Protein AF-A0AA40EPX7-F1 (afdb_monomer_lite)

Secondary structure (DSSP, 8-state):
-PPPPP--PPPHHHHHHHHHHS-GGGS---------------------GGGGSHHHHHHHHHHHHHHTTS-TT-S--PBPSSTT--PBP---TTS-----PPTTS--HHHHHHHHHHHHHHHHT-SSPPPHHHHHHHHHHHHHHHHTTSB--TT-TTSPP---EEEEEEE-TTSS-EEEEEEEGGGBPPPTT--EE-TTT--EE--SS--SHHHHHHHHHHTTT--STHHHHT-SB--TTTSHHHHHHS---SBHHHHHHHHHHHHHHHGGGGTT--B-SSTT--PBPPHHHHHHHS-HHHHHHHHHHHHHHHHTTSTTEEE--STT---EEE-S---S--TTS-TTS-GGGTTEEE-TTT--EEETTT-SB--TTS-HHHHHHHHHTT-

Foldseek 3Di:
DDDDDDDDDDDLVNLVVVVVVPDPVPDDDDDDDDDDDDDDDDDDPPPPPLVPDPVQLSQQLVQLLQQLLPPLVDPFTRARSDPPGRDTDDDDVPPDLPPPDPPQADRSVVLNVLSVLLSVLQCPDPPRFDPVQSVVQSVQQVLCVVLVQFARSSGPVDDRAHDWDQDFWAALVNPDTGRHIYRLVRGDFDPLQFAAAPPVRDTDTFSFNLDPVRVVSLCVSRRRTDDLRSLVSGQWGHCVLPVQCVVFDDRRHTLVRQQVLQVVQCVVVPLVSLQARFDPDPRGNDGDDLSSNVSSHDPVSNVVSVQSVVLSVVVVDPQKDADPDPPGNDIDGDDDPPDDPPPDPPPDDQQCSQWDAGPPPRFTDGSVPNGGRDPPDHPVRVVVVVVVVD

InterPro domains:
  IPR002867 IBR domain [PF01485] (304-379)
  IPR002867 IBR domain [SM00647] (303-379)
  IPR013083 Zinc finger, RING/FYVE/PHD-type [G3DSA:3.30.40.10] (234-314)
  IPR031127 E3 ubiquitin ligase RBR family [PTHR11685] (190-382)
  IPR044066 TRIAD supradomain [PS51873] (193-390)

Organism: NCBI:txid314040

Radius of gyration: 32.2 Å; chains: 1; bounding box: 83×58×113 Å

Sequence (390 aa):
MPSSPVDRRWTNFELRTHLFQESPLLRGEMEVDGLSDMLWTSPLPIMCWVHRSRCFALAIPVRIASDFWFDLDREYWARCPSLSCSSRYKFSLGDTLSVTTPPGILSHVERYARAMAYRDALQELTPFPAESALRRAAELHEQLVLHGRMNDPMDPCGPLRTDIKVLPVDSADGSRTIQVPVFVDLIVPDQAGSRHCIVCIETLPDVTDRTQKGEASWAKDTLGFPGDWNYLIRSFMSPSSLPFCSATHDLDICRNCLSQHIETQLESRGRGGVESLTCPQLRCSHIYTHEEVRKILNPESFARYDKLRLLSSLATLPNFRWCLREGCEFGQEHDFPTPALPSFPAELDLSQRNRVVCDECGFAMCFTHQTPWHEGVDCIEFGVLRWRKH

pLDDT: mean 76.4, std 21.3, range [23.88, 96.19]

Structure (mmCIF, N/CA/C/O backbone):
data_AF-A0AA40EPX7-F1
#
_entry.id   AF-A0AA40EPX7-F1
#
loop_
_atom_site.group_PDB
_atom_site.id
_atom_site.type_symbol
_atom_site.label_atom_id
_atom_site.label_alt_id
_atom_site.label_comp_id
_atom_site.label_asym_id
_atom_site.label_entity_id
_atom_site.label_seq_id
_atom_site.pdbx_PDB_ins_code
_atom_site.Cartn_x
_atom_site.Cartn_y
_atom_site.Cartn_z
_atom_site.occupancy
_atom_site.B_iso_or_equiv
_atom_site.auth_seq_id
_atom_site.auth_comp_id
_atom_site.auth_asym_id
_atom_site.auth_atom_id
_atom_site.pdbx_PDB_model_num
ATOM 1 N N . MET A 1 1 ? 40.186 20.969 -40.527 1.00 28.78 1 MET A N 1
ATOM 2 C CA . MET A 1 1 ? 40.153 19.925 -39.482 1.00 28.78 1 MET A CA 1
ATOM 3 C C . MET A 1 1 ? 38.729 19.412 -39.408 1.00 28.78 1 MET A C 1
ATOM 5 O O . MET A 1 1 ? 37.856 20.242 -39.179 1.00 28.78 1 MET A O 1
ATOM 9 N N . PRO A 1 2 ? 38.452 18.139 -39.726 1.00 30.36 2 PRO A N 1
ATOM 10 C CA . PRO A 1 2 ? 37.084 17.650 -39.746 1.00 30.36 2 PRO A CA 1
ATOM 11 C C . PRO A 1 2 ? 36.615 17.369 -38.314 1.00 30.36 2 PRO A C 1
ATOM 13 O O . PRO A 1 2 ? 37.328 16.770 -37.511 1.00 30.36 2 PRO A O 1
ATOM 16 N N . SER A 1 3 ? 35.421 17.862 -38.011 1.00 27.03 3 SER A N 1
ATOM 17 C CA . SER A 1 3 ? 34.671 17.681 -36.773 1.00 27.03 3 SER A CA 1
ATOM 18 C C . SER A 1 3 ? 34.139 16.250 -36.646 1.00 27.03 3 SER A C 1
ATOM 20 O O . SER A 1 3 ? 33.512 15.736 -37.570 1.00 27.03 3 SER A O 1
ATOM 22 N N . SER A 1 4 ? 34.377 15.646 -35.482 1.00 26.44 4 SER A N 1
ATOM 23 C CA . SER A 1 4 ? 33.816 14.368 -35.021 1.00 26.44 4 SER A CA 1
ATOM 24 C C . SER A 1 4 ? 32.274 14.377 -35.020 1.00 26.44 4 SER A C 1
ATOM 26 O O . SER A 1 4 ? 31.693 15.387 -34.610 1.00 26.44 4 SER A O 1
ATOM 28 N N . PRO A 1 5 ? 31.589 13.293 -35.437 1.00 31.97 5 PRO A N 1
ATOM 29 C CA . PRO A 1 5 ? 30.149 13.171 -35.281 1.00 31.97 5 PRO A CA 1
ATOM 30 C C . PRO A 1 5 ? 29.797 12.765 -33.842 1.00 31.97 5 PRO A C 1
ATOM 32 O O . PRO A 1 5 ? 30.363 11.837 -33.272 1.00 31.97 5 PRO A O 1
ATOM 35 N N . VAL A 1 6 ? 28.843 13.492 -33.265 1.00 31.47 6 VAL A N 1
ATOM 36 C CA . VAL A 1 6 ? 28.256 13.255 -31.942 1.00 31.47 6 VAL A CA 1
ATOM 37 C C . VAL A 1 6 ? 27.548 11.895 -31.917 1.00 31.47 6 VAL A C 1
ATOM 39 O O . VAL A 1 6 ? 26.629 11.664 -32.703 1.00 31.47 6 VAL A O 1
ATOM 42 N N . ASP A 1 7 ? 27.956 11.031 -30.987 1.00 29.27 7 ASP A N 1
ATOM 43 C CA . ASP A 1 7 ? 27.302 9.768 -30.625 1.00 29.27 7 ASP A CA 1
ATOM 44 C C . ASP A 1 7 ? 25.858 10.042 -30.152 1.00 29.27 7 ASP A C 1
ATOM 46 O O . ASP A 1 7 ? 25.617 10.446 -29.012 1.00 29.27 7 ASP A O 1
ATOM 50 N N . ARG A 1 8 ? 24.868 9.872 -31.036 1.00 33.44 8 ARG A N 1
ATOM 51 C CA . ARG A 1 8 ? 23.444 9.886 -30.661 1.00 33.44 8 ARG A CA 1
ATOM 52 C C . ARG A 1 8 ? 23.012 8.465 -30.295 1.00 33.44 8 ARG A C 1
ATOM 54 O O . ARG A 1 8 ? 22.917 7.604 -31.166 1.00 33.44 8 ARG A O 1
ATOM 61 N N . ARG A 1 9 ? 22.731 8.230 -29.008 1.00 36.72 9 ARG A N 1
ATOM 62 C CA . ARG A 1 9 ? 22.062 7.013 -28.518 1.00 36.72 9 ARG A CA 1
ATOM 63 C C . ARG A 1 9 ? 20.588 7.045 -28.915 1.00 36.72 9 ARG A C 1
ATOM 65 O O . ARG A 1 9 ? 19.897 7.994 -28.567 1.00 36.72 9 ARG A O 1
ATOM 72 N N . TRP A 1 10 ? 20.137 6.000 -29.599 1.00 31.20 10 TRP A N 1
ATOM 73 C CA . TRP A 1 10 ? 18.741 5.811 -29.985 1.00 31.20 10 TRP A CA 1
ATOM 74 C C . TRP A 1 10 ? 17.998 5.044 -28.892 1.00 31.20 10 TRP A C 1
ATOM 76 O O . TRP A 1 10 ? 18.450 3.985 -28.455 1.00 31.20 10 TRP A O 1
ATOM 86 N N . THR A 1 11 ? 16.853 5.557 -28.460 1.00 41.31 11 THR A N 1
ATOM 87 C CA . THR A 1 11 ? 15.944 4.838 -27.554 1.00 41.31 11 THR A CA 1
ATOM 88 C C . THR A 1 11 ? 15.167 3.748 -28.310 1.00 41.31 11 THR A C 1
ATOM 90 O O . THR A 1 11 ? 14.958 3.843 -29.523 1.00 41.31 11 THR A O 1
ATOM 93 N N . ASN A 1 12 ? 14.678 2.708 -27.612 1.00 40.62 12 ASN A N 1
ATOM 94 C CA . ASN A 1 12 ? 13.807 1.671 -28.204 1.00 40.62 12 ASN A CA 1
ATOM 95 C C . ASN A 1 12 ? 12.559 2.278 -28.896 1.00 40.62 12 ASN A C 1
ATOM 97 O O . ASN A 1 12 ? 12.033 1.699 -29.847 1.00 40.62 12 ASN A O 1
ATOM 101 N N . PHE A 1 13 ? 12.113 3.462 -28.457 1.00 41.31 13 PHE A N 1
ATOM 102 C CA . PHE A 1 13 ? 11.029 4.231 -29.071 1.00 41.31 13 PHE A CA 1
ATOM 103 C C . PHE A 1 13 ? 11.419 4.854 -30.419 1.00 41.31 13 PHE A C 1
ATOM 105 O O . PHE A 1 13 ? 10.666 4.730 -31.384 1.00 41.31 13 PHE A O 1
ATOM 112 N N . GLU A 1 14 ? 12.601 5.467 -30.523 1.00 36.09 14 GLU A N 1
ATOM 113 C CA . GLU A 1 14 ? 13.081 6.032 -31.791 1.00 36.09 14 GLU A CA 1
ATOM 114 C C . GLU A 1 14 ? 13.389 4.933 -32.818 1.00 36.09 14 GLU A C 1
ATOM 116 O O . GLU A 1 14 ? 13.141 5.110 -34.007 1.00 36.09 14 GLU A O 1
ATOM 121 N N . LEU A 1 15 ? 13.824 3.751 -32.367 1.00 41.66 15 LEU A N 1
ATOM 122 C CA . LEU A 1 15 ? 13.898 2.563 -33.226 1.00 41.66 15 LEU A CA 1
ATOM 123 C C . LEU A 1 15 ? 12.507 2.152 -33.739 1.00 41.66 15 LEU A C 1
ATOM 125 O O . LEU A 1 15 ? 12.360 1.791 -34.905 1.00 41.66 15 LEU A O 1
ATOM 129 N N . ARG A 1 16 ? 11.466 2.257 -32.903 1.00 39.47 16 ARG A N 1
ATOM 130 C CA . ARG A 1 16 ? 10.068 1.986 -33.278 1.00 39.47 16 ARG A CA 1
ATOM 131 C C . ARG A 1 16 ? 9.576 2.959 -34.355 1.00 39.47 16 ARG A C 1
ATOM 133 O O . ARG A 1 16 ? 9.013 2.514 -35.347 1.00 39.47 16 ARG A O 1
ATOM 140 N N . THR A 1 17 ? 9.796 4.264 -34.214 1.00 35.72 17 THR A N 1
ATOM 141 C CA . THR A 1 17 ? 9.323 5.257 -35.198 1.00 35.72 17 THR A CA 1
ATOM 142 C C . THR A 1 17 ? 10.115 5.227 -36.506 1.00 35.72 17 THR A C 1
ATOM 144 O O . THR A 1 17 ? 9.509 5.315 -37.575 1.00 35.72 17 THR A O 1
ATOM 147 N N . HIS A 1 18 ? 11.435 5.018 -36.454 1.00 35.22 18 HIS A N 1
ATOM 148 C CA . HIS A 1 18 ? 12.282 4.972 -37.653 1.00 35.22 18 HIS A CA 1
ATOM 149 C C . HIS A 1 18 ? 12.039 3.711 -38.505 1.00 35.22 18 HIS A C 1
ATOM 151 O O . HIS A 1 18 ? 12.006 3.787 -39.733 1.00 35.22 18 HIS A O 1
ATOM 157 N N . LEU A 1 19 ? 11.794 2.551 -37.879 1.00 39.69 19 LEU A N 1
ATOM 158 C CA . LEU A 1 19 ? 11.546 1.291 -38.600 1.00 39.69 19 LEU A CA 1
ATOM 159 C C . LEU A 1 19 ? 10.185 1.251 -39.314 1.00 39.69 19 LEU A C 1
ATOM 161 O O . LEU A 1 19 ? 10.053 0.590 -40.349 1.00 39.69 19 LEU A O 1
ATOM 165 N N . PHE A 1 20 ? 9.183 1.970 -38.796 1.00 33.50 20 PHE A N 1
ATOM 166 C CA . PHE A 1 20 ? 7.857 2.059 -39.416 1.00 33.50 20 PHE A CA 1
ATOM 167 C C . PHE A 1 20 ? 7.787 3.068 -40.574 1.00 33.50 20 PHE A C 1
ATOM 169 O O . PHE A 1 20 ? 6.949 2.896 -41.457 1.00 33.50 20 PHE A O 1
ATOM 176 N N . GLN A 1 21 ? 8.655 4.087 -40.614 1.00 33.41 21 GLN A N 1
ATOM 177 C CA . GLN A 1 21 ? 8.658 5.085 -41.695 1.00 33.41 21 GLN A CA 1
ATOM 178 C C . GLN A 1 21 ? 9.455 4.654 -42.941 1.00 33.41 21 GLN A C 1
ATOM 180 O O . GLN A 1 21 ? 9.122 5.096 -44.039 1.00 33.41 21 GLN A O 1
ATOM 185 N N . GLU A 1 22 ? 10.448 3.765 -42.812 1.00 31.22 22 GLU A N 1
ATOM 186 C CA . GLU A 1 22 ? 11.354 3.403 -43.922 1.00 31.22 22 GLU A CA 1
ATOM 187 C C . GLU A 1 22 ? 11.109 2.026 -44.568 1.00 31.22 22 GLU A C 1
ATOM 189 O O . GLU A 1 22 ? 11.881 1.609 -45.428 1.00 31.22 22 GLU A O 1
ATOM 194 N N . SER A 1 23 ? 10.036 1.308 -44.222 1.00 31.39 23 SER A N 1
ATOM 195 C CA . SER A 1 23 ? 9.725 0.009 -44.846 1.00 31.39 23 SER A CA 1
ATOM 196 C C . SER A 1 23 ? 8.761 0.171 -46.038 1.00 31.39 23 SER A C 1
ATOM 198 O O . SER A 1 23 ? 7.574 0.419 -45.816 1.00 31.39 23 SER A O 1
ATOM 200 N N . PRO A 1 24 ? 9.185 -0.035 -47.307 1.00 26.28 24 PRO A N 1
ATOM 201 C CA . PRO A 1 24 ? 8.303 0.101 -48.475 1.00 26.28 24 PRO A CA 1
ATOM 202 C C . PRO A 1 24 ? 7.234 -1.002 -48.572 1.00 26.28 24 PRO A C 1
ATOM 204 O O . PRO A 1 24 ? 6.329 -0.911 -49.391 1.00 26.28 24 PRO A O 1
ATOM 207 N N . LEU A 1 25 ? 7.310 -2.036 -47.728 1.00 35.72 25 LEU A N 1
ATOM 208 C CA . LEU A 1 25 ? 6.491 -3.252 -47.806 1.00 35.72 25 LEU A CA 1
ATOM 209 C C . LEU A 1 25 ? 5.049 -3.111 -47.271 1.00 35.72 25 LEU A C 1
ATOM 211 O O . LEU A 1 25 ? 4.323 -4.099 -47.239 1.00 35.72 25 LEU A O 1
ATOM 215 N N . LEU A 1 26 ? 4.619 -1.913 -46.856 1.00 36.38 26 LEU A N 1
ATOM 216 C CA . LEU A 1 26 ? 3.244 -1.650 -46.391 1.00 36.38 26 LEU A CA 1
ATOM 217 C C . LEU A 1 26 ? 2.350 -0.942 -47.424 1.00 36.38 26 LEU A C 1
ATOM 219 O O . LEU A 1 26 ? 1.161 -0.765 -47.167 1.00 36.38 26 LEU A O 1
ATOM 223 N N . ARG A 1 27 ? 2.875 -0.561 -48.596 1.00 28.38 27 ARG A N 1
ATOM 224 C CA . ARG A 1 27 ? 2.044 -0.133 -49.731 1.00 28.38 27 ARG A CA 1
ATOM 225 C C . ARG A 1 27 ? 2.007 -1.267 -50.744 1.00 28.38 27 ARG A C 1
ATOM 227 O O . ARG A 1 27 ? 3.004 -1.548 -51.396 1.00 28.38 27 ARG A O 1
ATOM 234 N N . GLY A 1 28 ? 0.877 -1.966 -50.767 1.00 34.09 28 GLY A N 1
ATOM 235 C CA . GLY A 1 28 ? 0.636 -3.079 -51.671 1.00 34.09 28 GLY A CA 1
ATOM 236 C C . GLY A 1 28 ? 0.770 -2.681 -53.138 1.00 34.09 28 GLY A C 1
ATOM 237 O O . GLY A 1 28 ? 0.468 -1.547 -53.493 1.00 34.09 28 GLY A O 1
ATOM 238 N N . GLU A 1 29 ? 1.229 -3.666 -53.912 1.00 32.25 29 GLU A N 1
ATOM 239 C CA . GLU A 1 29 ? 1.034 -3.943 -55.344 1.00 32.25 29 GLU A CA 1
ATOM 240 C C . GLU A 1 29 ? 2.349 -4.467 -55.935 1.00 32.25 29 GLU A C 1
ATOM 242 O O . GLU A 1 29 ? 3.245 -3.706 -56.284 1.00 32.25 29 GLU A O 1
ATOM 247 N N . MET A 1 30 ? 2.475 -5.793 -56.033 1.00 26.12 30 MET A N 1
ATOM 248 C CA . MET A 1 30 ? 3.360 -6.425 -57.012 1.00 26.12 30 MET A CA 1
ATOM 249 C C . MET A 1 30 ? 2.660 -7.659 -57.577 1.00 26.12 30 MET A C 1
ATOM 251 O O . MET A 1 30 ? 2.256 -8.557 -56.836 1.00 26.12 30 MET A O 1
ATOM 255 N N . GLU A 1 31 ? 2.487 -7.618 -58.895 1.00 25.86 31 GLU A N 1
ATOM 256 C CA . GLU A 1 31 ? 1.884 -8.627 -59.758 1.00 25.86 31 GLU A CA 1
ATOM 257 C C . GLU A 1 31 ? 2.547 -9.997 -59.606 1.00 25.86 31 GLU A C 1
ATOM 259 O O . GLU A 1 31 ? 3.757 -10.129 -59.406 1.00 25.86 31 GLU A O 1
ATOM 264 N N . VAL A 1 32 ? 1.707 -11.023 -59.702 1.00 32.03 32 VAL A N 1
ATOM 265 C CA . VAL A 1 32 ? 2.081 -12.431 -59.629 1.00 32.03 32 VAL A CA 1
ATOM 266 C C . VAL A 1 32 ? 2.325 -12.909 -61.052 1.00 32.03 32 VAL A C 1
ATOM 268 O O . VAL A 1 32 ? 1.371 -13.015 -61.810 1.00 32.03 32 VAL A O 1
ATOM 271 N N . ASP A 1 33 ? 3.566 -13.239 -61.396 1.00 26.11 33 ASP A N 1
ATOM 272 C CA . ASP A 1 33 ? 3.855 -14.053 -62.575 1.00 26.11 33 ASP A CA 1
ATOM 273 C C . ASP A 1 33 ? 5.022 -15.006 -62.302 1.00 26.11 33 ASP A C 1
ATOM 275 O O . ASP A 1 33 ? 6.096 -14.601 -61.854 1.00 26.11 33 ASP A O 1
ATOM 279 N N . GLY A 1 34 ? 4.796 -16.291 -62.599 1.00 27.02 34 GLY A N 1
ATOM 280 C CA . GLY A 1 34 ? 5.855 -17.294 -62.747 1.00 27.02 34 GLY A CA 1
ATOM 281 C C . GLY A 1 34 ? 5.895 -18.413 -61.704 1.00 27.02 34 GLY A C 1
ATOM 282 O O . GLY A 1 34 ? 6.889 -18.571 -61.000 1.00 27.02 34 GLY A O 1
ATOM 283 N N . LEU A 1 35 ? 4.854 -19.250 -61.652 1.00 29.91 35 LEU A N 1
ATOM 284 C CA . LEU A 1 35 ? 4.966 -20.627 -61.156 1.00 29.91 35 LEU A CA 1
ATOM 285 C C . LEU A 1 35 ? 5.665 -21.495 -62.214 1.00 29.91 35 LEU A C 1
ATOM 287 O O . LEU A 1 35 ? 5.187 -21.587 -63.341 1.00 29.91 35 LEU A O 1
ATOM 291 N N . SER A 1 36 ? 6.737 -22.188 -61.831 1.00 24.78 36 SER A N 1
ATOM 292 C CA . SER A 1 36 ? 7.086 -23.485 -62.420 1.00 24.78 36 SER A CA 1
ATOM 293 C C . SER A 1 36 ? 7.923 -24.301 -61.437 1.00 24.78 36 SER A C 1
ATOM 295 O O . SER A 1 36 ? 9.131 -24.117 -61.318 1.00 24.78 36 SER A O 1
ATOM 297 N N . ASP A 1 37 ? 7.217 -25.171 -60.720 1.00 28.02 37 ASP A N 1
ATOM 298 C CA . ASP A 1 37 ? 7.557 -26.551 -60.368 1.00 28.02 37 ASP A CA 1
ATOM 299 C C . ASP A 1 37 ? 9.027 -26.953 -60.181 1.00 28.02 37 ASP A C 1
ATOM 301 O O . ASP A 1 37 ? 9.785 -27.059 -61.140 1.00 28.02 37 ASP A O 1
ATOM 305 N N . MET A 1 38 ? 9.350 -27.409 -58.962 1.00 23.88 38 MET A N 1
ATOM 306 C CA . MET A 1 38 ? 9.810 -28.792 -58.766 1.00 23.88 38 MET A CA 1
ATOM 307 C C . MET A 1 38 ? 9.731 -29.238 -57.291 1.00 23.88 38 MET A C 1
ATOM 309 O O . MET A 1 38 ? 10.509 -28.824 -56.439 1.00 23.88 38 MET A O 1
ATOM 313 N N . LEU A 1 39 ? 8.772 -30.139 -57.059 1.00 27.83 39 LEU A N 1
ATOM 314 C CA . LEU A 1 39 ? 8.830 -31.347 -56.226 1.00 27.83 39 LEU A CA 1
ATOM 315 C C . LEU A 1 39 ? 9.157 -31.230 -54.724 1.00 27.83 39 LEU A C 1
ATOM 317 O O . LEU A 1 39 ? 10.294 -31.171 -54.264 1.00 27.83 39 LEU A O 1
ATOM 321 N N . TRP A 1 40 ? 8.065 -31.372 -53.976 1.00 32.25 40 TRP A N 1
ATOM 322 C CA . TRP A 1 40 ? 7.941 -31.751 -52.577 1.00 32.25 40 TRP A CA 1
ATOM 323 C C . TRP A 1 40 ? 8.605 -33.095 -52.238 1.00 32.25 40 TRP A C 1
ATOM 325 O O . TRP A 1 40 ? 8.194 -34.123 -52.771 1.00 32.25 40 TRP A O 1
ATOM 335 N N . THR A 1 41 ? 9.470 -33.113 -51.218 1.00 24.95 41 THR A N 1
ATOM 336 C CA . THR A 1 41 ? 9.581 -34.249 -50.283 1.00 24.95 41 THR A CA 1
ATOM 337 C C . THR A 1 41 ? 9.928 -33.772 -48.865 1.00 24.95 41 THR A C 1
ATOM 339 O O . THR A 1 41 ? 11.011 -33.241 -48.634 1.00 24.95 41 THR A O 1
ATOM 342 N N . SER A 1 42 ? 9.024 -34.086 -47.928 1.00 26.17 42 SER A N 1
ATOM 343 C CA . SER A 1 42 ? 9.113 -34.056 -46.452 1.00 26.17 42 SER A CA 1
ATOM 344 C C . SER A 1 42 ? 8.627 -32.790 -45.701 1.00 26.17 42 SER A C 1
ATOM 346 O O . SER A 1 42 ? 9.047 -31.679 -46.026 1.00 26.17 42 SER A O 1
ATOM 348 N N . PRO A 1 43 ? 7.749 -32.933 -44.676 1.00 33.09 43 PRO A N 1
ATOM 349 C CA . PRO A 1 43 ? 7.080 -31.821 -44.009 1.00 33.09 43 PRO A CA 1
ATOM 350 C C . PRO A 1 43 ? 7.934 -31.311 -42.845 1.00 33.09 43 PRO A C 1
ATOM 352 O O . PRO A 1 43 ? 7.775 -31.724 -41.698 1.00 33.09 43 PRO A O 1
ATOM 355 N N . LEU A 1 44 ? 8.850 -30.390 -43.124 1.00 27.50 44 LEU A N 1
ATOM 356 C CA . LEU A 1 44 ? 9.318 -29.488 -42.075 1.00 27.50 44 LEU A CA 1
ATOM 357 C C . LEU A 1 44 ? 8.247 -28.403 -41.892 1.00 27.50 44 LEU A C 1
ATOM 359 O O . LEU A 1 44 ? 7.720 -27.915 -42.897 1.00 27.50 44 LEU A O 1
ATOM 363 N N . PRO A 1 45 ? 7.883 -28.033 -40.647 1.00 33.66 45 PRO A N 1
ATOM 364 C CA . PRO A 1 45 ? 6.929 -26.958 -40.426 1.00 33.66 45 PRO A CA 1
ATOM 365 C C . PRO A 1 45 ? 7.500 -25.733 -41.120 1.00 33.66 45 PRO A C 1
ATOM 367 O O . PRO A 1 45 ? 8.651 -25.381 -40.870 1.00 33.66 45 PRO A O 1
ATOM 370 N N . ILE A 1 46 ? 6.717 -25.170 -42.040 1.00 34.91 46 ILE A N 1
ATOM 371 C CA . ILE A 1 46 ? 7.042 -24.017 -42.878 1.00 34.91 46 ILE A CA 1
ATOM 372 C C . ILE A 1 46 ? 7.777 -22.998 -42.005 1.00 34.91 46 ILE A C 1
ATOM 374 O O . ILE A 1 46 ? 7.161 -22.262 -41.231 1.00 34.91 46 ILE A O 1
ATOM 378 N N . MET A 1 47 ? 9.112 -23.009 -42.064 1.00 36.22 47 MET A N 1
ATOM 379 C CA . MET A 1 47 ? 9.920 -22.029 -41.362 1.00 36.22 47 MET A CA 1
ATOM 380 C C . MET A 1 47 ? 9.604 -20.723 -42.060 1.00 36.22 47 MET A C 1
ATOM 382 O O . MET A 1 47 ? 9.964 -20.523 -43.219 1.00 36.22 47 MET A O 1
ATOM 386 N N . CYS A 1 48 ? 8.844 -19.873 -41.378 1.00 42.62 48 CYS A N 1
ATOM 387 C CA . CYS A 1 48 ? 8.482 -18.563 -41.874 1.00 42.62 48 CYS A CA 1
ATOM 388 C C . CYS A 1 48 ? 9.776 -17.862 -42.313 1.00 42.62 48 CYS A C 1
ATOM 390 O O . CYS A 1 48 ? 10.665 -17.642 -41.489 1.00 42.62 48 CYS A O 1
ATOM 392 N N . TRP A 1 49 ? 9.896 -17.550 -43.610 1.00 41.94 49 TRP A N 1
ATOM 393 C CA . TRP A 1 49 ? 11.065 -16.919 -44.253 1.00 41.94 49 TRP A CA 1
ATOM 394 C C . TRP A 1 49 ? 11.567 -15.668 -43.500 1.00 41.94 49 TRP A C 1
ATOM 396 O O . TRP A 1 49 ? 12.733 -15.286 -43.585 1.00 41.94 49 TRP A O 1
ATOM 406 N N . VAL A 1 50 ? 10.689 -15.074 -42.688 1.00 49.16 50 VAL A N 1
ATOM 407 C CA . VAL A 1 50 ? 10.957 -13.981 -41.755 1.00 49.16 50 VAL A CA 1
ATOM 408 C C . VAL A 1 50 ? 12.064 -14.324 -40.745 1.00 49.16 50 VAL A C 1
ATOM 410 O O . VAL A 1 50 ? 12.854 -13.438 -40.442 1.00 49.16 50 VAL A O 1
ATOM 413 N N . HIS A 1 51 ? 12.217 -15.576 -40.296 1.00 49.97 51 HIS A N 1
ATOM 414 C CA . HIS A 1 51 ? 13.172 -15.980 -39.243 1.00 49.97 51 HIS A CA 1
ATOM 415 C C . HIS A 1 51 ? 14.652 -15.673 -39.550 1.00 49.97 51 HIS A C 1
ATOM 417 O O . HIS A 1 51 ? 15.450 -15.575 -38.623 1.00 49.97 51 HIS A O 1
ATOM 423 N N . ARG A 1 52 ? 15.039 -15.506 -40.824 1.00 50.50 52 ARG A N 1
ATOM 424 C CA . ARG A 1 52 ? 16.420 -15.157 -41.231 1.00 50.50 52 ARG A CA 1
ATOM 425 C C . ARG A 1 52 ? 16.581 -13.721 -41.735 1.00 50.50 52 ARG A C 1
ATOM 427 O O . ARG A 1 52 ? 17.663 -13.343 -42.176 1.00 50.50 52 ARG A O 1
ATOM 434 N N . SER A 1 53 ? 15.525 -12.914 -41.694 1.00 56.00 53 SER A N 1
ATOM 435 C CA . SER A 1 53 ? 15.571 -11.534 -42.181 1.00 56.00 53 SER A CA 1
ATOM 436 C C . SER A 1 53 ? 16.147 -10.579 -41.126 1.00 56.00 53 SER A C 1
ATOM 438 O O . SER A 1 53 ? 15.896 -10.725 -39.930 1.00 56.00 53 SER A O 1
ATOM 440 N N . ARG A 1 54 ? 16.875 -9.538 -41.556 1.00 52.75 54 ARG A N 1
ATOM 441 C CA . ARG A 1 54 ? 17.301 -8.431 -40.670 1.00 52.75 54 ARG A CA 1
ATOM 442 C C . ARG A 1 54 ? 16.114 -7.781 -39.941 1.00 52.75 54 ARG A C 1
ATOM 444 O O . ARG A 1 54 ? 16.256 -7.373 -38.795 1.00 52.75 54 ARG A O 1
ATOM 451 N N . CYS A 1 55 ? 14.935 -7.755 -40.565 1.00 52.94 55 CYS A N 1
ATOM 452 C CA . CYS A 1 55 ? 13.695 -7.260 -39.963 1.00 52.94 55 CYS A CA 1
ATOM 453 C C . CYS A 1 55 ? 13.279 -8.065 -38.722 1.00 52.94 55 CYS A C 1
ATOM 455 O O . CYS A 1 55 ? 12.789 -7.495 -37.753 1.00 52.94 55 CYS A O 1
ATOM 457 N N . PHE A 1 56 ? 13.517 -9.378 -38.710 1.00 64.25 56 PHE A N 1
ATOM 458 C CA . PHE A 1 56 ? 13.219 -10.236 -37.563 1.00 64.25 56 PHE A CA 1
ATOM 459 C C . PHE A 1 56 ? 14.170 -9.998 -36.393 1.00 64.25 56 PHE A C 1
ATOM 461 O O . PHE A 1 56 ? 13.719 -9.891 -35.253 1.00 64.25 56 PHE A O 1
ATOM 468 N N . ALA A 1 57 ? 15.460 -9.810 -36.682 1.00 63.28 57 ALA A N 1
ATOM 469 C CA . ALA A 1 57 ? 16.449 -9.430 -35.676 1.00 63.28 57 ALA A CA 1
ATOM 470 C C . ALA A 1 57 ? 16.114 -8.087 -35.004 1.00 63.28 57 ALA A C 1
ATOM 472 O O . ALA A 1 57 ? 16.353 -7.930 -33.815 1.00 63.28 57 ALA A O 1
ATOM 473 N N . LEU A 1 58 ? 15.515 -7.143 -35.736 1.00 65.75 58 LEU A N 1
ATOM 474 C CA . LEU A 1 58 ? 15.106 -5.842 -35.195 1.00 65.75 58 LEU A CA 1
ATOM 475 C C . LEU A 1 58 ? 13.742 -5.876 -34.487 1.00 65.75 58 LEU A C 1
ATOM 477 O O . LEU A 1 58 ? 13.497 -5.076 -33.588 1.00 65.75 58 LEU A O 1
ATOM 481 N N . ALA A 1 59 ? 12.857 -6.806 -34.854 1.00 72.56 59 ALA A N 1
ATOM 482 C CA . ALA A 1 59 ? 11.507 -6.885 -34.299 1.00 72.56 59 ALA A CA 1
ATOM 483 C C . ALA A 1 59 ? 11.390 -7.781 -33.050 1.00 72.56 59 ALA A C 1
ATOM 485 O O . ALA A 1 59 ? 10.561 -7.501 -32.181 1.00 72.56 59 ALA A O 1
ATOM 486 N N . ILE A 1 60 ? 12.214 -8.830 -32.918 1.00 74.56 60 ILE A N 1
ATOM 487 C CA . ILE A 1 60 ? 12.245 -9.681 -31.711 1.00 74.56 60 ILE A CA 1
ATOM 488 C C . ILE A 1 60 ? 12.477 -8.870 -30.428 1.00 74.56 60 ILE A C 1
ATOM 490 O O . ILE A 1 60 ? 11.730 -9.072 -29.474 1.00 74.56 60 ILE A O 1
ATOM 494 N N . PRO A 1 61 ? 13.454 -7.949 -30.357 1.00 76.25 61 PRO A N 1
ATOM 495 C CA . PRO A 1 61 ? 13.756 -7.249 -29.115 1.00 76.25 61 PRO A CA 1
ATOM 496 C C . PRO A 1 61 ? 12.591 -6.385 -28.614 1.00 76.25 61 PRO A C 1
ATOM 498 O O . PRO A 1 61 ? 12.422 -6.231 -27.405 1.00 76.25 61 PRO A O 1
ATOM 501 N N . VAL A 1 62 ? 11.771 -5.865 -29.535 1.00 77.50 62 VAL A N 1
ATOM 502 C CA . VAL A 1 62 ? 10.528 -5.135 -29.238 1.00 77.50 62 VAL A CA 1
ATOM 503 C C . VAL A 1 62 ? 9.435 -6.089 -28.751 1.00 77.50 62 VAL A C 1
ATOM 505 O O . VAL A 1 62 ? 8.703 -5.763 -27.818 1.00 77.50 62 VAL A O 1
ATOM 508 N N . ARG A 1 63 ? 9.326 -7.286 -29.343 1.00 80.62 63 ARG A N 1
ATOM 509 C CA . ARG A 1 63 ? 8.401 -8.328 -28.867 1.00 80.62 63 ARG A CA 1
ATOM 510 C C . ARG A 1 63 ? 8.765 -8.820 -27.472 1.00 80.62 63 ARG A C 1
ATOM 512 O O . ARG A 1 63 ? 7.890 -8.856 -26.626 1.00 80.62 63 ARG A O 1
ATOM 519 N N . ILE A 1 64 ? 10.039 -9.094 -27.193 1.00 82.44 64 ILE A N 1
ATOM 520 C CA . ILE A 1 64 ? 10.505 -9.481 -25.850 1.00 82.44 64 ILE A CA 1
ATOM 521 C C . ILE A 1 64 ? 10.131 -8.402 -24.822 1.00 82.44 64 ILE A C 1
ATOM 523 O O . ILE A 1 64 ? 9.565 -8.719 -23.783 1.00 82.44 64 ILE A O 1
ATOM 527 N N . ALA A 1 65 ? 10.378 -7.127 -25.138 1.00 82.75 65 ALA A N 1
ATOM 528 C CA . ALA A 1 65 ? 10.084 -6.012 -24.238 1.00 82.75 65 ALA A CA 1
ATOM 529 C C . ALA A 1 65 ? 8.581 -5.768 -23.994 1.00 82.75 65 ALA A C 1
ATOM 531 O O . ALA A 1 65 ? 8.225 -5.155 -22.995 1.00 82.75 65 ALA A O 1
ATOM 532 N N . SER A 1 66 ? 7.698 -6.227 -24.886 1.00 83.62 66 SER A N 1
ATOM 533 C CA . SER A 1 66 ? 6.247 -5.996 -24.787 1.00 83.62 66 SER A CA 1
ATOM 534 C C . SER A 1 66 ? 5.465 -7.229 -24.331 1.00 83.62 66 SER A C 1
ATOM 536 O O . SER A 1 66 ? 4.535 -7.110 -23.540 1.00 83.62 66 SER A O 1
ATOM 538 N N . ASP A 1 67 ? 5.845 -8.417 -24.798 1.00 86.69 67 ASP A N 1
ATOM 539 C CA . ASP A 1 67 ? 5.126 -9.663 -24.538 1.00 86.69 67 ASP A CA 1
ATOM 540 C C . ASP A 1 67 ? 5.451 -10.265 -23.160 1.00 86.69 67 ASP A C 1
ATOM 542 O O . ASP A 1 67 ? 4.719 -11.149 -22.719 1.00 86.69 67 ASP A O 1
ATOM 546 N N . PHE A 1 68 ? 6.504 -9.810 -22.458 1.00 90.12 68 PHE A N 1
ATOM 547 C CA . PHE A 1 68 ? 6.893 -10.422 -21.178 1.00 90.12 68 PHE A CA 1
ATOM 548 C C . PHE A 1 68 ? 5.805 -10.281 -20.108 1.00 90.12 68 PHE A C 1
ATOM 550 O O . PHE A 1 68 ? 5.697 -11.149 -19.249 1.00 90.12 68 PHE A O 1
ATOM 557 N N . TRP A 1 69 ? 4.956 -9.257 -20.209 1.00 91.44 69 TRP A N 1
ATOM 558 C CA . TRP A 1 69 ? 3.813 -9.031 -19.326 1.00 91.44 69 TRP A CA 1
ATOM 559 C C . TRP A 1 69 ? 2.701 -10.080 -19.441 1.00 91.44 69 TRP A C 1
ATOM 561 O O . TRP A 1 69 ? 1.878 -10.172 -18.538 1.00 91.44 69 TRP A O 1
ATOM 571 N N . PHE A 1 70 ? 2.621 -10.839 -20.537 1.00 89.88 70 PHE A N 1
ATOM 572 C CA . PHE A 1 70 ? 1.451 -11.663 -20.862 1.00 89.88 70 PHE A CA 1
ATOM 573 C C . PHE A 1 70 ? 1.783 -13.152 -20.939 1.00 89.88 70 PHE A C 1
ATOM 575 O O . PHE A 1 70 ? 2.943 -13.537 -21.074 1.00 89.88 70 PHE A O 1
ATOM 582 N N . ASP A 1 71 ? 0.748 -13.999 -20.883 1.00 86.69 71 ASP A N 1
ATOM 583 C CA . ASP A 1 71 ? 0.887 -15.460 -20.959 1.00 86.69 71 ASP A CA 1
ATOM 584 C C . ASP A 1 71 ? 1.931 -15.997 -19.963 1.00 86.69 71 ASP A C 1
ATOM 586 O O . ASP A 1 71 ? 2.821 -16.766 -20.335 1.00 86.69 71 ASP A O 1
ATOM 590 N N . LEU A 1 72 ? 1.894 -15.514 -18.714 1.00 86.44 72 LEU A N 1
ATOM 591 C CA . LEU A 1 72 ? 2.876 -15.867 -17.683 1.00 86.44 72 LEU A CA 1
ATOM 592 C C . LEU A 1 72 ? 2.919 -17.381 -17.430 1.00 86.44 72 LEU A C 1
ATOM 594 O O . LEU A 1 72 ? 3.968 -17.903 -17.102 1.00 86.44 72 LEU A O 1
ATOM 598 N N . ASP A 1 73 ? 1.827 -18.103 -17.656 1.00 82.75 73 ASP A N 1
ATOM 599 C CA . ASP A 1 73 ? 1.696 -19.558 -17.518 1.00 82.75 73 ASP A CA 1
ATOM 600 C C . ASP A 1 73 ? 2.403 -20.375 -18.618 1.00 82.75 73 ASP A C 1
ATOM 602 O O . ASP A 1 73 ? 2.543 -21.594 -18.498 1.00 82.75 73 ASP A O 1
ATOM 606 N N . ARG A 1 74 ? 2.846 -19.736 -19.708 1.00 81.62 74 ARG A N 1
ATOM 607 C CA . ARG A 1 74 ? 3.427 -20.429 -20.865 1.00 81.62 74 ARG A CA 1
ATOM 608 C C . ARG A 1 74 ? 4.952 -20.435 -20.839 1.00 81.62 74 ARG A C 1
ATOM 610 O O . ARG A 1 74 ? 5.592 -19.398 -20.680 1.00 81.62 74 ARG A O 1
ATOM 617 N N . GLU A 1 75 ? 5.522 -21.597 -21.166 1.00 73.06 75 GLU A N 1
ATOM 618 C CA . GLU A 1 75 ? 6.964 -21.785 -21.400 1.00 73.06 75 GLU A CA 1
ATOM 619 C C . GLU A 1 75 ? 7.473 -20.932 -22.580 1.00 73.06 75 GLU A C 1
ATOM 621 O O . GLU A 1 75 ? 8.537 -20.322 -22.510 1.00 73.06 75 GLU A O 1
ATOM 626 N N . TYR A 1 76 ? 6.682 -20.833 -23.657 1.00 79.56 76 TYR A N 1
ATOM 627 C CA . TYR A 1 76 ? 6.971 -19.987 -24.817 1.00 79.56 76 TYR A CA 1
ATOM 628 C C . TYR A 1 76 ? 5.952 -18.857 -24.886 1.00 79.56 76 TYR A C 1
ATOM 630 O O . TYR A 1 76 ? 4.778 -19.096 -25.173 1.00 79.56 76 TYR A O 1
ATOM 638 N N . TRP A 1 77 ? 6.396 -17.627 -24.642 1.00 82.62 77 TRP A N 1
ATOM 639 C CA . TRP A 1 77 ? 5.513 -16.467 -24.507 1.00 82.62 77 TRP A CA 1
ATOM 640 C C . TRP A 1 77 ? 5.691 -15.436 -25.624 1.00 82.62 77 TRP A C 1
ATOM 642 O O . TRP A 1 77 ? 4.693 -14.909 -26.111 1.00 82.62 77 TRP A O 1
ATOM 652 N N . ALA A 1 78 ? 6.916 -15.216 -26.108 1.00 81.31 78 ALA A N 1
ATOM 653 C CA . ALA A 1 78 ? 7.187 -14.232 -27.154 1.00 81.31 78 ALA A CA 1
ATOM 654 C C . ALA A 1 78 ? 6.495 -14.606 -28.475 1.00 81.31 78 ALA A C 1
ATOM 656 O O . ALA A 1 78 ? 6.703 -15.697 -29.023 1.00 81.31 78 ALA A O 1
ATOM 657 N N . ARG A 1 79 ? 5.671 -13.698 -29.004 1.00 79.25 79 ARG A N 1
ATOM 658 C CA . ARG A 1 79 ? 4.912 -13.925 -30.239 1.00 79.25 79 ARG A CA 1
ATOM 659 C C . ARG A 1 79 ? 5.761 -13.639 -31.469 1.00 79.25 79 ARG A C 1
ATOM 661 O O . ARG A 1 79 ? 6.661 -12.797 -31.451 1.00 79.25 79 ARG A O 1
ATOM 668 N N . CYS A 1 80 ? 5.447 -14.317 -32.573 1.00 73.75 80 CYS A N 1
ATOM 669 C CA . CYS A 1 80 ? 6.062 -13.998 -33.853 1.00 73.75 80 CYS A CA 1
ATOM 670 C C . CYS A 1 80 ? 5.789 -12.523 -34.220 1.00 73.75 80 CYS A C 1
ATOM 672 O O . CYS A 1 80 ? 4.647 -12.065 -34.137 1.00 73.75 80 CYS A O 1
ATOM 674 N N . PRO A 1 81 ? 6.804 -11.754 -34.657 1.00 70.88 81 PRO A N 1
ATOM 675 C CA . PRO A 1 81 ? 6.596 -10.394 -35.140 1.00 70.88 81 PRO A CA 1
ATOM 676 C C . PRO A 1 81 ? 5.629 -10.284 -36.322 1.00 70.88 81 PRO A C 1
ATOM 678 O O . PRO A 1 81 ? 4.968 -9.256 -36.454 1.00 70.88 81 PRO A O 1
ATOM 681 N N . SER A 1 82 ? 5.527 -11.329 -37.150 1.00 69.25 82 SER A N 1
ATOM 682 C CA . SER A 1 82 ? 4.618 -11.355 -38.296 1.00 69.25 82 SER A CA 1
ATOM 683 C C . SER A 1 82 ? 3.156 -11.370 -37.845 1.00 69.25 82 SER A C 1
ATOM 685 O O . SER A 1 82 ? 2.733 -12.281 -37.138 1.00 69.25 82 SER A O 1
ATOM 687 N N . LEU A 1 83 ? 2.372 -10.394 -38.311 1.00 65.50 83 LEU A N 1
ATOM 688 C CA . LEU A 1 83 ? 0.948 -10.231 -37.980 1.00 65.50 83 LEU A CA 1
ATOM 689 C C . LEU A 1 83 ? 0.077 -11.419 -38.420 1.00 65.50 83 LEU A C 1
ATOM 691 O O . LEU A 1 83 ? -0.991 -11.638 -37.860 1.00 65.50 83 LEU A O 1
ATOM 695 N N . SER A 1 84 ? 0.535 -12.189 -39.407 1.00 66.81 84 SER A N 1
ATOM 696 C CA . SER A 1 84 ? -0.142 -13.377 -39.938 1.00 66.81 84 SER A CA 1
ATOM 697 C C . SER A 1 84 ? 0.315 -14.688 -39.290 1.00 66.81 84 SER A C 1
ATOM 699 O O . SER A 1 84 ? -0.155 -15.757 -39.671 1.00 66.81 84 SER A O 1
ATOM 701 N N . CYS A 1 85 ? 1.238 -14.635 -38.326 1.00 67.94 85 CYS A N 1
ATOM 702 C CA . CYS A 1 85 ? 1.800 -15.816 -37.684 1.00 67.94 85 CYS A CA 1
ATOM 703 C C . CYS A 1 85 ? 1.336 -15.919 -36.228 1.00 67.94 85 CYS A C 1
ATOM 705 O O . CYS A 1 85 ? 1.701 -15.100 -35.388 1.00 67.94 85 CYS A O 1
ATOM 707 N N . SER A 1 86 ? 0.574 -16.967 -35.912 1.00 69.69 86 SER A N 1
ATOM 708 C CA . SER A 1 86 ? 0.145 -17.272 -34.538 1.00 69.69 86 SER A CA 1
ATOM 709 C C . SER A 1 86 ? 1.174 -18.085 -33.742 1.00 69.69 86 SER A C 1
ATOM 711 O O . SER A 1 86 ? 0.926 -18.428 -32.586 1.00 69.69 86 SER A O 1
ATOM 713 N N . SER A 1 87 ? 2.322 -18.413 -34.341 1.00 71.25 87 SER A N 1
ATOM 714 C CA . SER A 1 87 ? 3.377 -19.183 -33.679 1.00 71.25 87 SER A CA 1
ATOM 715 C C . SER A 1 87 ? 4.100 -18.353 -32.619 1.00 71.25 87 SER A C 1
ATOM 717 O O . SER A 1 87 ? 4.290 -17.140 -32.758 1.00 71.25 87 SER A O 1
ATOM 719 N N . ARG A 1 88 ? 4.556 -19.031 -31.565 1.00 72.56 88 ARG A N 1
ATOM 720 C CA . ARG A 1 88 ? 5.400 -18.456 -30.511 1.00 72.56 88 ARG A CA 1
ATOM 721 C C . ARG A 1 88 ? 6.841 -18.896 -30.692 1.00 72.56 88 ARG A C 1
ATOM 723 O O . ARG A 1 88 ? 7.103 -19.973 -31.228 1.00 72.56 88 ARG A O 1
ATOM 730 N N . TYR A 1 89 ? 7.770 -18.044 -30.283 1.00 68.50 89 TYR A N 1
ATOM 731 C CA . TYR A 1 89 ? 9.183 -18.306 -30.485 1.00 68.50 89 TYR A CA 1
ATOM 732 C C . TYR A 1 89 ? 9.740 -19.198 -29.376 1.00 68.50 89 TYR A C 1
ATOM 734 O O . TYR A 1 89 ? 9.594 -18.898 -28.191 1.00 68.50 89 TYR A O 1
ATOM 742 N N . LYS A 1 90 ? 10.415 -20.280 -29.774 1.00 65.00 90 LYS A N 1
ATOM 743 C CA . LYS A 1 90 ? 11.217 -21.107 -28.877 1.00 65.00 90 LYS A CA 1
ATOM 744 C C . LYS A 1 90 ? 12.641 -20.569 -28.881 1.00 65.00 90 LYS A C 1
ATOM 746 O O . LYS A 1 90 ? 13.365 -20.749 -29.857 1.00 65.00 90 LYS A O 1
ATOM 751 N N . PHE A 1 91 ? 13.040 -19.909 -27.800 1.00 61.91 91 PHE A N 1
ATOM 752 C CA . PHE A 1 91 ? 14.438 -19.543 -27.605 1.00 61.91 91 PHE A CA 1
ATOM 753 C C . PHE A 1 91 ? 15.212 -20.806 -27.230 1.00 61.91 91 PHE A C 1
ATOM 755 O O . PHE A 1 91 ? 15.069 -21.322 -26.125 1.00 61.91 91 PHE A O 1
ATOM 762 N N . SER A 1 92 ? 16.002 -21.339 -28.162 1.00 53.47 92 SER A N 1
ATOM 763 C CA . SER A 1 92 ? 17.037 -22.307 -27.817 1.00 53.47 92 SER A CA 1
ATOM 764 C C . SER A 1 92 ? 18.303 -21.513 -27.481 1.00 53.47 92 SER A C 1
ATOM 766 O O . SER A 1 92 ? 18.712 -20.636 -28.240 1.00 53.47 92 SER A O 1
ATOM 768 N N . LEU A 1 93 ? 18.916 -21.785 -26.325 1.00 45.94 93 LEU A N 1
ATOM 769 C CA . LEU A 1 93 ? 20.143 -21.106 -25.877 1.00 45.94 93 LEU A CA 1
ATOM 770 C C . LEU A 1 93 ? 21.327 -21.295 -26.859 1.00 45.94 93 LEU A C 1
ATOM 772 O O . LEU A 1 93 ? 22.344 -20.623 -26.723 1.00 45.94 93 LEU A O 1
ATOM 776 N N . GLY A 1 94 ? 21.200 -22.224 -27.818 1.00 45.34 94 GLY A N 1
ATOM 777 C CA . GLY A 1 94 ? 22.217 -22.581 -28.809 1.00 45.34 94 GLY A CA 1
ATOM 778 C C . GLY A 1 94 ? 21.988 -22.024 -30.218 1.00 45.34 94 GLY A C 1
ATOM 779 O O . GLY A 1 94 ? 22.923 -22.053 -31.016 1.00 45.34 94 GLY A O 1
ATOM 780 N N . ASP A 1 95 ? 20.805 -21.488 -30.539 1.00 50.84 95 ASP A N 1
ATOM 781 C CA . ASP A 1 95 ? 20.588 -20.807 -31.817 1.00 50.84 95 ASP A CA 1
ATOM 782 C C . ASP A 1 95 ? 21.128 -19.384 -31.699 1.00 50.84 95 ASP A C 1
ATOM 784 O O . ASP A 1 95 ? 20.488 -18.476 -31.167 1.00 50.84 95 ASP A O 1
ATOM 788 N N . THR A 1 96 ? 22.359 -19.220 -32.172 1.00 46.88 96 THR A N 1
ATOM 789 C CA . THR A 1 96 ? 23.112 -17.974 -32.274 1.00 46.88 96 THR A CA 1
ATOM 790 C C . THR A 1 96 ? 22.255 -16.825 -32.809 1.00 46.88 96 THR A C 1
ATOM 792 O O . THR A 1 96 ? 22.238 -16.507 -33.995 1.00 46.88 96 THR A O 1
ATOM 795 N N . LEU A 1 97 ? 21.656 -16.069 -31.888 1.00 48.25 97 LEU A N 1
ATOM 796 C CA . LEU A 1 97 ? 21.306 -14.662 -32.080 1.00 48.25 97 LEU A CA 1
ATOM 797 C C . LEU A 1 97 ? 22.577 -13.796 -31.995 1.00 48.25 97 LEU A C 1
ATOM 799 O O . LEU A 1 97 ? 22.542 -12.677 -31.496 1.00 48.25 97 LEU A O 1
ATOM 803 N N . SER A 1 98 ? 23.707 -14.295 -32.511 1.00 46.69 98 SER A N 1
ATOM 804 C CA . SER A 1 98 ? 24.902 -13.504 -32.792 1.00 46.69 98 SER A CA 1
ATOM 805 C C . SER A 1 98 ? 24.708 -12.767 -34.120 1.00 46.69 98 SER A C 1
ATOM 807 O O . SER A 1 98 ? 25.522 -12.858 -35.038 1.00 46.69 98 SER A O 1
ATOM 809 N N . VAL A 1 99 ? 23.603 -12.034 -34.250 1.00 49.00 99 VAL A N 1
ATOM 810 C CA . VAL A 1 99 ? 23.671 -10.825 -35.064 1.00 49.00 99 VAL A CA 1
ATOM 811 C C . VAL A 1 99 ? 24.583 -9.935 -34.247 1.00 49.00 99 VAL A C 1
ATOM 813 O O . VAL A 1 99 ? 24.236 -9.628 -33.115 1.00 49.00 99 VAL A O 1
ATOM 816 N N . THR A 1 100 ? 25.777 -9.645 -34.760 1.00 42.97 100 THR A N 1
ATOM 817 C CA . THR A 1 100 ? 26.768 -8.759 -34.141 1.00 42.97 100 THR A CA 1
ATOM 818 C C . THR A 1 100 ? 26.069 -7.493 -33.657 1.00 42.97 100 THR A C 1
ATOM 820 O O . THR A 1 100 ? 25.831 -6.575 -34.445 1.00 42.97 100 THR A O 1
ATOM 823 N N . THR A 1 101 ? 25.661 -7.476 -32.390 1.00 48.75 101 THR A N 1
ATOM 824 C CA . THR A 1 101 ? 25.077 -6.305 -31.766 1.00 48.75 101 THR A CA 1
ATOM 825 C C . THR A 1 101 ? 26.218 -5.308 -31.612 1.00 48.75 101 THR A C 1
ATOM 827 O O . THR A 1 101 ? 27.299 -5.681 -31.147 1.00 48.75 101 THR A O 1
ATOM 830 N N . PRO A 1 102 ? 26.038 -4.053 -32.053 1.00 43.41 102 PRO A N 1
ATOM 831 C CA . PRO A 1 102 ? 26.971 -2.991 -31.720 1.00 43.41 102 PRO A CA 1
ATOM 832 C C . PRO 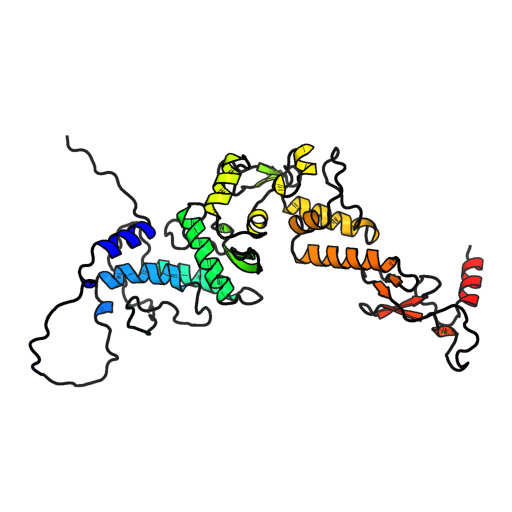A 1 102 ? 27.238 -2.982 -30.205 1.00 43.41 102 PRO A C 1
ATOM 834 O O . PRO A 1 102 ? 26.322 -3.280 -29.429 1.00 43.41 102 PRO A O 1
ATOM 837 N N . PRO A 1 103 ? 28.461 -2.646 -29.763 1.00 38.41 103 PRO A N 1
ATOM 838 C CA . PRO A 1 103 ? 28.773 -2.560 -28.341 1.00 38.41 103 PRO A CA 1
ATOM 839 C C . PRO A 1 103 ? 27.791 -1.601 -27.646 1.00 38.41 103 PRO A C 1
ATOM 841 O O . PRO A 1 103 ? 27.650 -0.452 -28.057 1.00 38.41 103 PRO A O 1
ATOM 844 N N . GLY A 1 104 ? 27.088 -2.094 -26.619 1.00 44.75 104 GLY A N 1
ATOM 845 C CA . GLY A 1 104 ? 26.076 -1.339 -25.861 1.00 44.75 104 GLY A CA 1
ATOM 846 C C . GLY A 1 104 ? 24.618 -1.790 -26.040 1.00 44.75 104 GLY A C 1
ATOM 847 O O . GLY A 1 104 ? 23.747 -1.255 -25.363 1.00 44.75 104 GLY A O 1
ATOM 848 N N . ILE A 1 105 ? 24.330 -2.773 -26.901 1.00 52.94 105 ILE A N 1
ATOM 849 C CA . ILE A 1 105 ? 22.994 -3.380 -27.052 1.00 52.94 105 ILE A CA 1
ATOM 850 C C . ILE A 1 105 ? 23.046 -4.815 -26.507 1.00 52.94 105 ILE A C 1
ATOM 852 O O . ILE A 1 105 ? 23.866 -5.598 -26.989 1.00 52.94 105 ILE A O 1
ATOM 856 N N . LEU A 1 106 ? 22.180 -5.163 -25.534 1.00 54.62 106 LEU A N 1
ATOM 857 C CA . LEU A 1 106 ? 22.043 -6.545 -25.037 1.00 54.62 106 LEU A CA 1
ATOM 858 C C . LEU A 1 106 ? 21.950 -7.510 -26.215 1.00 54.62 106 LEU A C 1
ATOM 860 O O . LEU A 1 106 ? 21.157 -7.290 -27.139 1.00 54.62 106 LEU A O 1
ATOM 864 N N . SER A 1 107 ? 22.687 -8.614 -26.139 1.00 66.19 107 SER A N 1
ATOM 865 C CA . SER A 1 107 ? 22.378 -9.762 -26.978 1.00 66.19 107 SER A CA 1
ATOM 866 C C . SER A 1 107 ? 20.904 -10.129 -26.772 1.00 66.19 107 SER A C 1
ATOM 868 O O . SER A 1 107 ? 20.336 -9.967 -25.686 1.00 66.19 107 SER A O 1
ATOM 870 N N . HIS A 1 108 ? 20.242 -10.625 -27.815 1.00 69.12 108 HIS A N 1
ATOM 871 C CA . HIS A 1 108 ? 18.838 -11.026 -27.690 1.00 69.12 108 HIS A CA 1
ATOM 872 C C . HIS A 1 108 ? 18.632 -12.072 -26.576 1.00 69.12 108 HIS A C 1
ATOM 874 O O . HIS A 1 108 ? 17.554 -12.133 -25.991 1.00 69.12 108 HIS A O 1
ATOM 880 N N . VAL A 1 109 ? 19.683 -12.838 -26.256 1.00 72.75 109 VAL A N 1
ATOM 881 C CA . VAL A 1 109 ? 19.734 -13.804 -25.154 1.00 72.75 109 VAL A CA 1
ATOM 882 C C . VAL A 1 109 ? 19.662 -13.111 -23.796 1.00 72.75 109 VAL A C 1
ATOM 884 O O . VAL A 1 109 ? 18.828 -13.480 -22.978 1.00 72.75 109 VAL A O 1
ATOM 887 N N . GLU A 1 110 ? 20.473 -12.083 -23.550 1.00 76.69 110 GLU A N 1
ATOM 888 C CA . GLU A 1 110 ? 20.447 -11.363 -22.271 1.00 76.69 110 GLU A CA 1
ATOM 889 C C . GLU A 1 110 ? 19.134 -10.600 -22.076 1.00 76.69 110 GLU A C 1
ATOM 891 O O . GLU A 1 110 ? 18.584 -10.594 -20.977 1.00 76.69 110 GLU A O 1
ATOM 896 N N . ARG A 1 111 ? 18.581 -10.003 -23.144 1.00 79.56 111 ARG A N 1
ATOM 897 C CA . ARG A 1 111 ? 17.262 -9.353 -23.072 1.00 79.56 111 ARG A CA 1
ATOM 898 C C . ARG A 1 111 ? 16.169 -10.361 -22.720 1.00 79.56 111 ARG A C 1
ATOM 900 O O . ARG A 1 111 ? 15.308 -10.067 -21.898 1.00 79.56 111 ARG A O 1
ATOM 907 N N . TYR A 1 112 ? 16.220 -11.552 -23.317 1.00 81.00 112 TYR A N 1
ATOM 908 C CA . TYR A 1 112 ? 15.300 -12.634 -22.985 1.00 81.00 112 TYR A CA 1
ATOM 909 C C . TYR A 1 112 ? 15.480 -13.118 -21.540 1.00 81.00 112 TYR A C 1
ATOM 911 O O . TYR A 1 112 ? 14.494 -13.282 -20.832 1.00 81.00 112 TYR A O 1
ATOM 919 N N . ALA A 1 113 ? 16.721 -13.282 -21.076 1.00 83.38 113 ALA A N 1
ATOM 920 C CA . ALA A 1 113 ? 17.015 -13.682 -19.702 1.00 83.38 113 ALA A CA 1
ATOM 921 C C . ALA A 1 113 ? 16.491 -12.662 -18.677 1.00 83.38 113 ALA A C 1
ATOM 923 O O . ALA A 1 113 ? 15.860 -13.053 -17.698 1.00 83.38 113 ALA A O 1
ATOM 924 N N . ARG A 1 114 ? 16.668 -11.355 -18.930 1.00 89.00 114 ARG A N 1
ATOM 925 C CA . ARG A 1 114 ? 16.059 -10.295 -18.106 1.00 89.00 114 ARG A CA 1
ATOM 926 C C . ARG A 1 114 ? 14.537 -10.398 -18.103 1.00 89.00 114 ARG A C 1
ATOM 928 O O . ARG A 1 114 ? 13.929 -10.369 -17.041 1.00 89.00 114 ARG A O 1
ATOM 935 N N . ALA A 1 115 ? 13.924 -10.557 -19.277 1.00 89.38 115 ALA A N 1
ATOM 936 C CA . ALA A 1 115 ? 12.477 -10.714 -19.390 1.00 89.38 115 ALA A CA 1
ATOM 937 C C . ALA A 1 115 ? 11.953 -11.932 -18.615 1.00 89.38 115 ALA A C 1
ATOM 939 O O . ALA A 1 115 ? 10.904 -11.832 -17.989 1.00 89.38 115 ALA A O 1
ATOM 940 N N . MET A 1 116 ? 12.686 -13.048 -18.608 1.00 88.06 116 MET A N 1
ATOM 941 C CA . MET A 1 116 ? 12.345 -14.212 -17.786 1.00 88.06 116 MET A CA 1
ATOM 942 C C . MET A 1 116 ? 12.384 -13.888 -16.293 1.00 88.06 116 MET A C 1
ATOM 944 O O . MET A 1 116 ? 11.411 -14.168 -15.612 1.00 88.06 116 MET A O 1
ATOM 948 N N . ALA A 1 117 ? 13.415 -13.196 -15.801 1.00 91.31 117 ALA A N 1
ATOM 949 C CA . ALA A 1 117 ? 13.479 -12.818 -14.387 1.00 91.31 117 ALA A CA 1
ATOM 950 C C . ALA A 1 117 ? 12.289 -11.942 -13.945 1.00 91.31 117 ALA A C 1
ATOM 952 O O . ALA A 1 117 ? 11.728 -12.141 -12.871 1.00 91.31 117 ALA A O 1
ATOM 953 N N . TYR A 1 118 ? 11.855 -11.002 -14.792 1.00 92.62 118 TYR A N 1
ATOM 954 C CA . TYR A 1 118 ? 10.645 -10.214 -14.532 1.00 92.62 118 TYR A CA 1
ATOM 955 C C . TYR A 1 118 ? 9.370 -11.062 -14.528 1.00 92.62 118 TYR A C 1
ATOM 957 O O . TYR A 1 118 ? 8.459 -10.805 -13.744 1.00 92.62 118 TYR A O 1
ATOM 965 N N . ARG A 1 119 ? 9.289 -12.061 -15.409 1.00 92.94 119 ARG A N 1
ATOM 966 C CA . ARG A 1 119 ? 8.150 -12.983 -15.476 1.00 92.94 119 ARG A CA 1
ATOM 967 C C . ARG A 1 119 ? 8.073 -13.871 -14.248 1.00 92.94 119 ARG A C 1
ATOM 969 O O . ARG A 1 119 ? 6.984 -14.004 -13.703 1.00 92.94 119 ARG A O 1
ATOM 976 N N . ASP A 1 120 ? 9.204 -14.412 -13.815 1.00 92.12 120 ASP A N 1
ATOM 977 C CA . ASP A 1 120 ? 9.297 -15.245 -12.619 1.00 92.12 120 ASP A CA 1
ATOM 978 C C . ASP A 1 120 ? 8.817 -14.441 -11.395 1.00 92.12 120 ASP A C 1
ATOM 980 O O . ASP A 1 120 ? 7.922 -14.881 -10.678 1.00 92.12 120 ASP A O 1
ATOM 984 N N . ALA A 1 121 ? 9.270 -13.189 -11.247 1.00 93.38 121 ALA A N 1
ATOM 985 C CA . ALA A 1 121 ? 8.798 -12.296 -10.184 1.00 93.38 121 ALA A CA 1
ATOM 986 C C . ALA A 1 121 ? 7.280 -12.014 -10.249 1.00 93.38 121 ALA A C 1
ATOM 988 O O . ALA A 1 121 ? 6.608 -11.955 -9.221 1.00 93.38 121 ALA A O 1
ATOM 989 N N . LEU A 1 122 ? 6.703 -11.862 -11.450 1.00 94.00 122 LEU A N 1
ATOM 990 C CA . LEU A 1 122 ? 5.252 -11.691 -11.620 1.00 94.00 122 LEU A CA 1
ATOM 991 C C . LEU A 1 122 ? 4.462 -12.969 -11.287 1.00 94.00 122 LEU A C 1
ATOM 993 O O . LEU A 1 122 ? 3.325 -12.868 -10.826 1.00 94.00 122 LEU A O 1
ATOM 997 N N . GLN A 1 123 ? 5.031 -14.154 -11.528 1.00 92.62 123 GLN A N 1
ATOM 998 C CA . GLN A 1 123 ? 4.409 -15.444 -11.205 1.00 92.62 123 GLN A CA 1
ATOM 999 C C . GLN A 1 123 ? 4.375 -15.724 -9.697 1.00 92.62 123 GLN A C 1
ATOM 1001 O O . GLN A 1 123 ? 3.471 -16.419 -9.236 1.00 92.62 123 GLN A O 1
ATOM 1006 N N . GLU A 1 124 ? 5.324 -15.181 -8.933 1.00 92.69 124 GLU A N 1
ATOM 1007 C CA . GLU A 1 124 ? 5.385 -15.326 -7.472 1.00 92.69 124 GLU A CA 1
ATOM 1008 C C . GLU A 1 124 ? 4.329 -14.487 -6.726 1.00 92.69 124 GLU A C 1
ATOM 1010 O O . GLU A 1 124 ? 4.087 -14.698 -5.535 1.00 92.69 124 GLU A O 1
ATOM 1015 N N . LEU A 1 125 ? 3.663 -13.550 -7.410 1.00 91.56 125 LEU A N 1
ATOM 1016 C CA . LEU A 1 125 ? 2.648 -12.695 -6.800 1.00 91.56 125 LEU A CA 1
ATOM 1017 C C . LEU A 1 125 ? 1.408 -13.480 -6.362 1.00 91.56 125 LEU A C 1
ATOM 1019 O O . LEU A 1 125 ? 0.824 -14.264 -7.114 1.00 91.56 125 LEU A O 1
ATOM 1023 N N . THR A 1 126 ? 0.943 -13.180 -5.149 1.00 87.75 126 THR A N 1
ATOM 1024 C CA . THR A 1 126 ? -0.295 -13.719 -4.584 1.00 87.75 126 THR A CA 1
ATOM 1025 C C . THR A 1 126 ? -1.211 -12.568 -4.132 1.00 87.75 126 THR A C 1
ATOM 1027 O O . THR A 1 126 ? -0.796 -11.749 -3.313 1.00 87.75 126 THR A O 1
ATOM 1030 N N . PRO A 1 127 ? -2.451 -12.456 -4.657 1.00 89.00 127 PRO A N 1
ATOM 1031 C CA . PRO A 1 127 ? -3.054 -13.282 -5.706 1.00 89.00 127 PRO A CA 1
ATOM 1032 C C . PRO A 1 127 ? -2.379 -13.091 -7.073 1.00 89.00 127 PRO A C 1
ATOM 1034 O O . PRO A 1 127 ? -1.810 -12.038 -7.360 1.00 89.00 127 PRO A O 1
ATOM 1037 N N . PHE A 1 128 ? -2.497 -14.107 -7.931 1.00 89.25 128 PHE A N 1
ATOM 1038 C CA . PHE A 1 128 ? -1.962 -14.051 -9.288 1.00 89.25 128 PHE A CA 1
ATOM 1039 C C . PHE A 1 128 ? -2.617 -12.904 -10.086 1.00 89.25 128 PHE A C 1
ATOM 1041 O O . PHE A 1 128 ? -3.849 -12.773 -10.067 1.00 89.25 128 PHE A O 1
ATOM 1048 N N . PRO A 1 129 ? -1.834 -12.066 -10.787 1.00 90.88 129 PRO A N 1
ATOM 1049 C CA . PRO A 1 129 ? -2.356 -10.879 -11.449 1.00 90.88 129 PRO A CA 1
ATOM 1050 C C . PRO A 1 129 ? -3.252 -11.237 -12.644 1.00 90.88 129 PRO A C 1
ATOM 1052 O O . PRO A 1 129 ? -2.890 -12.020 -13.521 1.00 90.88 129 PRO A O 1
ATOM 1055 N N . ALA A 1 130 ? -4.430 -10.614 -12.711 1.00 91.69 130 ALA A N 1
ATOM 1056 C CA . ALA A 1 130 ? -5.334 -10.757 -13.849 1.00 91.69 130 ALA A CA 1
ATOM 1057 C C . ALA A 1 130 ? -4.746 -10.125 -15.127 1.00 91.69 130 ALA A C 1
ATOM 1059 O O . ALA A 1 130 ? -4.000 -9.148 -15.065 1.00 91.69 130 ALA A O 1
ATOM 1060 N N . GLU A 1 131 ? -5.159 -10.599 -16.308 1.00 91.00 131 GLU A N 1
ATOM 1061 C CA . GLU A 1 131 ? -4.663 -10.067 -17.591 1.00 91.00 131 GLU A CA 1
ATOM 1062 C C . GLU A 1 131 ? -4.901 -8.551 -17.738 1.00 91.00 131 GLU A C 1
ATOM 1064 O O . GLU A 1 131 ? -4.045 -7.825 -18.243 1.00 91.00 131 GLU A O 1
ATOM 1069 N N . SER A 1 132 ? -6.034 -8.040 -17.244 1.00 90.81 132 SER A N 1
ATOM 1070 C CA . SER A 1 132 ? -6.327 -6.601 -17.245 1.00 90.81 132 SER A CA 1
ATOM 1071 C C . SER A 1 132 ? -5.360 -5.799 -16.371 1.00 90.81 132 SER A C 1
ATOM 1073 O O . SER A 1 132 ? -5.011 -4.676 -16.730 1.00 90.81 132 SER A O 1
ATOM 1075 N N . ALA A 1 133 ? -4.909 -6.368 -15.248 1.00 92.81 133 ALA A N 1
ATOM 1076 C CA . ALA A 1 133 ? -3.914 -5.750 -14.377 1.00 92.81 133 ALA A CA 1
ATOM 1077 C C . ALA A 1 133 ? -2.534 -5.720 -15.040 1.00 92.81 133 ALA A C 1
ATOM 1079 O O . ALA A 1 133 ? -1.874 -4.686 -15.019 1.00 92.81 133 ALA A O 1
ATOM 1080 N N . LEU A 1 134 ? -2.135 -6.816 -15.692 1.00 94.06 134 LEU A N 1
ATOM 1081 C CA . LEU A 1 134 ? -0.872 -6.908 -16.432 1.00 94.06 134 LEU A CA 1
ATOM 1082 C C . LEU A 1 134 ? -0.836 -5.950 -17.626 1.00 94.06 134 LEU A C 1
ATOM 1084 O O . LEU A 1 134 ? 0.165 -5.277 -17.851 1.00 94.06 134 LEU A O 1
ATOM 1088 N N . ARG A 1 135 ? -1.950 -5.818 -18.358 1.00 93.31 135 ARG A N 1
ATOM 1089 C CA . ARG A 1 135 ? -2.067 -4.840 -19.448 1.00 93.31 135 ARG A CA 1
ATOM 1090 C C . ARG A 1 135 ? -1.907 -3.414 -18.935 1.00 93.31 135 ARG A C 1
ATOM 1092 O O . ARG A 1 135 ? -1.136 -2.644 -19.497 1.00 93.31 135 ARG A O 1
ATOM 1099 N N . ARG A 1 136 ? -2.589 -3.089 -17.836 1.00 93.38 136 ARG A N 1
ATOM 1100 C CA . ARG A 1 136 ? -2.495 -1.774 -17.200 1.00 93.38 136 ARG A CA 1
ATOM 1101 C C . ARG A 1 136 ? -1.090 -1.494 -16.662 1.00 93.38 136 ARG A C 1
ATOM 1103 O O . ARG A 1 136 ? -0.620 -0.367 -16.776 1.00 93.38 136 ARG A O 1
ATOM 1110 N N . ALA A 1 137 ? -0.416 -2.511 -16.121 1.00 95.00 137 ALA A N 1
ATOM 1111 C CA . ALA A 1 137 ? 0.977 -2.420 -15.698 1.00 95.00 137 ALA A CA 1
ATOM 1112 C C . ALA A 1 137 ? 1.883 -2.090 -16.885 1.00 95.00 137 ALA A C 1
ATOM 1114 O O . ALA A 1 137 ? 2.647 -1.133 -16.805 1.00 95.00 137 ALA A O 1
ATOM 1115 N N . ALA A 1 138 ? 1.747 -2.816 -17.998 1.00 94.19 138 ALA A N 1
ATOM 1116 C CA . ALA A 1 138 ? 2.530 -2.580 -19.206 1.00 94.19 138 ALA A CA 1
ATOM 1117 C C . ALA A 1 138 ? 2.390 -1.135 -19.716 1.00 94.19 138 ALA A C 1
ATOM 1119 O O . ALA A 1 138 ? 3.399 -0.473 -19.944 1.00 94.19 138 ALA A O 1
ATOM 1120 N N . GLU A 1 139 ? 1.156 -0.630 -19.824 1.00 94.06 139 GLU A N 1
ATOM 1121 C CA . GLU A 1 139 ? 0.877 0.748 -20.257 1.00 94.06 139 GLU A CA 1
ATOM 1122 C C . GLU A 1 139 ? 1.487 1.786 -19.298 1.00 94.06 139 GLU A C 1
ATOM 1124 O O . GLU A 1 139 ? 2.099 2.759 -19.741 1.00 94.06 139 GLU A O 1
ATOM 1129 N N . LEU A 1 140 ? 1.361 1.568 -17.982 1.00 94.38 140 LEU A N 1
ATOM 1130 C CA . LEU A 1 140 ? 1.924 2.462 -16.970 1.00 94.38 140 LEU A CA 1
ATOM 1131 C C . LEU A 1 140 ? 3.456 2.508 -17.047 1.00 94.38 140 LEU A C 1
ATOM 1133 O O . LEU A 1 140 ? 4.035 3.592 -17.045 1.00 94.38 140 LEU A O 1
ATOM 1137 N N . HIS A 1 141 ? 4.121 1.351 -17.133 1.00 94.75 141 HIS A N 1
ATOM 1138 C CA . HIS A 1 141 ? 5.586 1.292 -17.208 1.00 94.75 141 HIS A CA 1
ATOM 1139 C C . HIS A 1 141 ? 6.087 1.897 -18.518 1.00 94.75 141 HIS A C 1
ATOM 1141 O O . HIS A 1 141 ? 7.055 2.651 -18.496 1.00 94.75 141 HIS A O 1
ATOM 1147 N N . GLU A 1 142 ? 5.413 1.634 -19.644 1.00 93.12 142 GLU A N 1
ATOM 1148 C CA . GLU A 1 142 ? 5.745 2.258 -20.928 1.00 93.12 142 GLU A CA 1
ATOM 1149 C C . GLU A 1 142 ? 5.682 3.786 -20.817 1.00 93.12 142 GLU A C 1
ATOM 1151 O O . GLU A 1 142 ? 6.639 4.462 -21.192 1.00 93.12 142 GLU A O 1
ATOM 1156 N N . GLN A 1 143 ? 4.621 4.340 -20.222 1.00 94.62 143 GLN A N 1
ATOM 1157 C CA . GLN A 1 143 ? 4.510 5.783 -20.014 1.00 94.62 143 GLN A CA 1
ATOM 1158 C C . GLN A 1 143 ? 5.614 6.324 -19.091 1.00 94.62 143 GLN A C 1
ATOM 1160 O O . GLN A 1 143 ? 6.269 7.310 -19.428 1.00 94.62 143 GLN A O 1
ATOM 1165 N N . LEU A 1 144 ? 5.887 5.673 -17.959 1.00 94.56 144 LEU A N 1
ATOM 1166 C CA . LEU A 1 144 ? 6.937 6.125 -17.040 1.00 94.56 144 LEU A CA 1
ATOM 1167 C C . LEU A 1 144 ? 8.331 6.087 -17.686 1.00 94.56 144 LEU A C 1
ATOM 1169 O O . LEU A 1 144 ? 9.111 7.018 -17.490 1.00 94.56 144 LEU A O 1
ATOM 1173 N N . VAL A 1 145 ? 8.634 5.063 -18.487 1.00 93.75 145 VAL A N 1
ATOM 1174 C CA . VAL A 1 145 ? 9.893 4.968 -19.242 1.00 93.75 145 VAL A CA 1
ATOM 1175 C C . VAL A 1 145 ? 9.977 6.071 -20.299 1.00 93.75 145 VAL A C 1
ATOM 1177 O O . VAL A 1 145 ? 11.000 6.750 -20.389 1.00 93.75 145 VAL A O 1
ATOM 1180 N N . LEU A 1 146 ? 8.899 6.317 -21.053 1.00 93.19 146 LEU A N 1
ATOM 1181 C CA . LEU A 1 146 ? 8.842 7.384 -22.063 1.00 93.19 146 LEU A CA 1
ATOM 1182 C C . LEU A 1 146 ? 9.106 8.773 -21.468 1.00 93.19 146 LEU A C 1
ATOM 1184 O O . LEU A 1 146 ? 9.763 9.599 -22.099 1.00 93.19 146 LEU A O 1
ATOM 1188 N N . HIS A 1 147 ? 8.624 9.019 -20.250 1.00 94.00 147 HIS A N 1
ATOM 1189 C CA . HIS A 1 147 ? 8.829 10.276 -19.529 1.00 94.00 147 HIS A CA 1
ATOM 1190 C C . HIS A 1 147 ? 10.124 10.307 -18.692 1.00 94.00 147 HIS A C 1
ATOM 1192 O O . HIS A 1 147 ? 10.368 11.282 -17.981 1.00 94.00 147 HIS A O 1
ATOM 1198 N N . GLY A 1 148 ? 10.965 9.265 -18.750 1.00 91.88 148 GLY A N 1
ATOM 1199 C CA . GLY A 1 148 ? 12.214 9.183 -17.981 1.00 91.88 148 GLY A CA 1
ATOM 1200 C C . GLY A 1 148 ? 12.014 9.073 -16.463 1.00 91.88 148 GLY A C 1
ATOM 1201 O O . GLY A 1 148 ? 12.929 9.356 -15.695 1.00 91.88 148 GLY A O 1
ATOM 1202 N N . ARG A 1 149 ? 10.814 8.679 -16.022 1.00 92.38 149 ARG A N 1
ATOM 1203 C CA . ARG A 1 149 ? 10.439 8.454 -14.616 1.00 92.38 149 ARG A CA 1
ATOM 1204 C C . ARG A 1 149 ? 10.705 7.027 -14.151 1.00 92.38 149 ARG A C 1
ATOM 1206 O O . ARG A 1 149 ? 10.564 6.734 -12.969 1.00 92.38 149 ARG A O 1
ATOM 1213 N N . MET A 1 150 ? 11.078 6.137 -15.062 1.00 93.88 150 MET A N 1
ATOM 1214 C CA . MET A 1 150 ? 11.419 4.749 -14.783 1.00 93.88 150 MET A CA 1
ATOM 1215 C C . MET A 1 150 ? 12.544 4.304 -15.717 1.00 93.88 150 MET A C 1
ATOM 1217 O O . MET A 1 150 ? 12.567 4.676 -16.890 1.00 93.88 150 MET A O 1
ATOM 1221 N N . ASN A 1 151 ? 13.481 3.517 -15.194 1.00 91.56 151 ASN A N 1
ATOM 1222 C CA . ASN A 1 151 ? 14.517 2.882 -15.998 1.00 91.56 151 ASN A CA 1
ATOM 1223 C C . ASN A 1 151 ? 13.883 1.803 -16.882 1.00 91.56 151 ASN A C 1
ATOM 1225 O O . ASN A 1 151 ? 13.043 1.042 -16.405 1.00 91.56 151 ASN A O 1
ATOM 1229 N N . ASP A 1 152 ? 14.294 1.716 -18.150 1.00 89.56 152 ASP A N 1
ATOM 1230 C CA . ASP A 1 152 ? 13.805 0.669 -19.053 1.00 89.56 152 ASP A CA 1
ATOM 1231 C C . ASP A 1 152 ? 14.158 -0.713 -18.454 1.00 89.56 152 ASP A C 1
ATOM 1233 O O . ASP A 1 152 ? 15.345 -1.003 -18.263 1.00 89.56 152 ASP A O 1
ATOM 1237 N N . PRO A 1 153 ? 13.169 -1.582 -18.153 1.00 88.38 153 PRO A N 1
ATOM 1238 C CA . PRO A 1 153 ? 13.424 -2.925 -17.625 1.00 88.38 153 PRO A CA 1
ATOM 1239 C C . PRO A 1 153 ? 14.386 -3.738 -18.511 1.00 88.38 153 PRO A C 1
ATOM 1241 O O . PRO A 1 153 ? 15.131 -4.602 -18.038 1.00 88.38 153 PRO A O 1
ATOM 1244 N N . MET A 1 154 ? 14.398 -3.440 -19.812 1.00 86.44 154 MET A N 1
ATOM 1245 C CA . MET A 1 154 ? 15.212 -4.101 -20.826 1.00 86.44 154 MET A CA 1
ATOM 1246 C C . MET A 1 154 ? 16.545 -3.381 -21.103 1.00 86.44 154 MET A C 1
ATOM 1248 O O . MET A 1 154 ? 17.238 -3.768 -22.050 1.00 86.44 154 MET A O 1
ATOM 1252 N N . ASP A 1 155 ? 16.922 -2.364 -20.311 1.00 82.44 155 ASP A N 1
ATOM 1253 C CA . ASP A 1 155 ? 18.205 -1.661 -20.443 1.00 82.44 155 ASP A CA 1
ATOM 1254 C C . ASP A 1 155 ? 19.395 -2.582 -20.084 1.00 82.44 155 ASP A C 1
ATOM 1256 O O . ASP A 1 155 ? 19.462 -3.080 -18.954 1.00 82.44 155 ASP A O 1
ATOM 1260 N N . PRO A 1 156 ? 20.362 -2.802 -21.003 1.00 68.75 156 PRO A N 1
ATOM 1261 C CA . PRO A 1 156 ? 21.607 -3.522 -20.722 1.00 68.75 156 PRO A CA 1
ATOM 1262 C C . PRO A 1 156 ? 22.400 -3.001 -19.536 1.00 68.75 156 PRO A C 1
ATOM 1264 O O . PRO A 1 156 ? 23.034 -3.781 -18.828 1.00 68.75 156 PRO A O 1
ATOM 1267 N N . CYS A 1 157 ? 22.448 -1.680 -19.390 1.00 71.25 157 CYS A N 1
ATOM 1268 C CA . CYS A 1 157 ? 23.393 -1.030 -18.494 1.00 71.25 157 CYS A CA 1
ATOM 1269 C C . CYS A 1 157 ? 22.850 -0.900 -17.068 1.00 71.25 157 CYS A C 1
ATOM 1271 O O . CYS A 1 157 ? 23.610 -0.588 -16.150 1.00 71.25 157 CYS A O 1
ATOM 1273 N N . GLY A 1 158 ? 21.548 -1.129 -16.881 1.00 73.94 158 GLY A N 1
ATOM 1274 C CA . GLY A 1 158 ? 20.887 -1.055 -15.588 1.00 73.94 158 GLY A CA 1
ATOM 1275 C C . GLY A 1 158 ? 21.005 -2.360 -14.790 1.00 73.94 158 GLY A C 1
ATOM 1276 O O . GLY A 1 158 ? 20.996 -3.450 -15.374 1.00 73.94 158 GLY A O 1
ATOM 1277 N N . PRO A 1 159 ? 21.058 -2.292 -13.447 1.00 79.25 159 PRO A N 1
ATOM 1278 C CA . PRO A 1 159 ? 20.953 -3.485 -12.613 1.00 79.25 159 PRO A CA 1
ATOM 1279 C C . PRO A 1 159 ? 19.625 -4.214 -12.874 1.00 79.25 159 PRO A C 1
ATOM 1281 O O . PRO A 1 159 ? 18.614 -3.588 -13.202 1.00 79.25 159 PRO A O 1
ATOM 1284 N N . LEU A 1 160 ? 19.627 -5.542 -12.738 1.00 86.25 160 LEU A N 1
ATOM 1285 C CA . LEU A 1 160 ? 18.387 -6.314 -12.702 1.00 86.25 160 LEU A CA 1
ATOM 1286 C C . LEU A 1 160 ? 17.738 -6.117 -11.329 1.00 86.25 160 LEU A C 1
ATOM 1288 O O . LEU A 1 160 ? 18.390 -6.273 -10.298 1.00 86.25 160 LEU A O 1
ATOM 1292 N N . ARG A 1 161 ? 16.477 -5.710 -11.352 1.00 88.25 161 ARG A N 1
ATOM 1293 C CA . ARG A 1 161 ? 15.709 -5.176 -10.231 1.00 88.25 161 ARG A CA 1
ATOM 1294 C C . ARG A 1 161 ? 14.282 -5.671 -10.407 1.00 88.25 161 ARG A C 1
ATOM 1296 O O . ARG A 1 161 ? 13.741 -5.462 -11.489 1.00 88.25 161 ARG A O 1
ATOM 1303 N N . THR A 1 162 ? 13.758 -6.427 -9.448 1.00 90.12 162 THR A N 1
ATOM 1304 C CA . THR A 1 162 ? 12.509 -7.196 -9.580 1.00 90.12 162 THR A CA 1
ATOM 1305 C C . THR A 1 162 ? 11.542 -6.967 -8.418 1.00 90.12 162 THR A C 1
ATOM 1307 O O . THR A 1 162 ? 10.607 -7.746 -8.251 1.00 90.12 162 THR A O 1
ATOM 1310 N N . ASP A 1 163 ? 11.734 -5.913 -7.620 1.00 91.62 163 ASP A N 1
ATOM 1311 C CA . ASP A 1 163 ? 10.864 -5.628 -6.479 1.00 91.62 163 ASP A CA 1
ATOM 1312 C C . ASP A 1 163 ? 9.514 -5.084 -6.958 1.00 91.62 163 ASP A C 1
ATOM 1314 O O . ASP A 1 163 ? 9.385 -3.941 -7.413 1.00 91.62 163 ASP A O 1
ATOM 1318 N N . ILE A 1 164 ? 8.477 -5.912 -6.827 1.00 93.88 164 ILE A N 1
ATOM 1319 C CA . ILE A 1 164 ? 7.119 -5.570 -7.242 1.00 93.88 164 ILE A CA 1
ATOM 1320 C C . ILE A 1 164 ? 6.289 -5.128 -6.038 1.00 93.88 164 ILE A C 1
ATOM 1322 O O . ILE A 1 164 ? 6.218 -5.811 -5.018 1.00 93.88 164 ILE A O 1
ATOM 1326 N N . LYS A 1 165 ? 5.565 -4.017 -6.194 1.00 92.19 165 LYS A N 1
ATOM 1327 C CA . LYS A 1 165 ? 4.419 -3.677 -5.343 1.00 92.19 165 LYS A CA 1
ATOM 1328 C C . LYS A 1 165 ? 3.139 -3.732 -6.158 1.00 92.19 165 LYS A C 1
ATOM 1330 O O . LYS A 1 165 ? 3.071 -3.170 -7.248 1.00 92.19 165 LYS A O 1
ATOM 1335 N N . VAL A 1 166 ? 2.111 -4.376 -5.617 1.00 92.62 166 VAL A N 1
ATOM 1336 C CA . VAL A 1 166 ? 0.765 -4.346 -6.195 1.00 92.62 166 VAL A CA 1
ATOM 1337 C C . VAL A 1 166 ? 0.071 -3.080 -5.704 1.00 92.62 166 VAL A C 1
ATOM 1339 O O . VAL A 1 166 ? -0.123 -2.906 -4.502 1.00 92.62 166 VAL A O 1
ATOM 1342 N N . LEU A 1 167 ? -0.238 -2.170 -6.627 1.00 91.88 167 LEU A N 1
ATOM 1343 C CA . LEU A 1 167 ? -0.741 -0.839 -6.311 1.00 91.88 167 LEU A CA 1
ATOM 1344 C C . LEU A 1 167 ? -2.138 -0.596 -6.905 1.00 91.88 167 LEU A C 1
ATOM 1346 O O . LEU A 1 167 ? -2.381 -0.943 -8.062 1.00 91.88 167 LEU A O 1
ATOM 1350 N N . PRO A 1 168 ? -3.048 0.050 -6.156 1.00 91.12 168 PRO A N 1
ATOM 1351 C CA . PRO A 1 168 ? -4.357 0.463 -6.654 1.00 91.12 168 PRO A CA 1
ATOM 1352 C C . PRO A 1 168 ? -4.235 1.613 -7.665 1.00 91.12 168 PRO A C 1
ATOM 1354 O O . PRO A 1 168 ? -3.884 2.744 -7.314 1.00 91.12 168 PRO A O 1
ATOM 1357 N N . VAL A 1 169 ? -4.547 1.320 -8.925 1.00 92.19 169 VAL A N 1
ATOM 1358 C CA . VAL A 1 169 ? -4.590 2.290 -10.025 1.00 92.19 169 VAL A CA 1
ATOM 1359 C C . VAL A 1 169 ? -6.019 2.406 -10.523 1.00 92.19 169 VAL A C 1
ATOM 1361 O O . VAL A 1 169 ? -6.639 1.411 -10.907 1.00 92.19 169 VAL A O 1
ATOM 1364 N N . ASP A 1 170 ? -6.532 3.627 -10.562 1.00 89.31 170 ASP A N 1
ATOM 1365 C CA . ASP A 1 170 ? -7.879 3.880 -11.038 1.00 89.31 170 ASP A CA 1
ATOM 1366 C C . ASP A 1 170 ? -7.920 3.912 -12.571 1.00 89.31 170 ASP A C 1
ATOM 1368 O O . ASP A 1 170 ? -6.960 4.250 -13.282 1.00 89.31 170 ASP A O 1
ATOM 1372 N N . SER A 1 171 ? -9.071 3.520 -13.100 1.00 84.50 171 SER A N 1
ATOM 1373 C CA . SER A 1 171 ? -9.415 3.719 -14.499 1.00 84.50 171 SER A CA 1
ATOM 1374 C C . SER A 1 171 ? -9.510 5.217 -14.805 1.00 84.50 171 SER A C 1
ATOM 1376 O O . SER A 1 171 ? -9.786 6.030 -13.924 1.00 84.50 171 SER A O 1
ATOM 1378 N N . ALA A 1 172 ? -9.285 5.605 -16.062 1.00 78.56 172 ALA A N 1
ATOM 1379 C CA . ALA A 1 172 ? -9.275 7.013 -16.469 1.00 78.56 172 ALA A CA 1
ATOM 1380 C C . ALA A 1 172 ? -10.617 7.734 -16.216 1.00 78.56 172 ALA A C 1
ATOM 1382 O O . ALA A 1 172 ? -10.643 8.946 -16.031 1.00 78.56 172 ALA A O 1
ATOM 1383 N N . ASP A 1 173 ? -11.718 6.983 -16.188 1.00 79.56 173 ASP A N 1
ATOM 1384 C CA . ASP A 1 173 ? -13.072 7.440 -15.860 1.00 79.56 173 ASP A CA 1
ATOM 1385 C C . ASP A 1 173 ? -13.394 7.385 -14.351 1.00 79.56 173 ASP A C 1
ATOM 1387 O O . ASP A 1 173 ? -14.491 7.765 -13.948 1.00 79.56 173 ASP A O 1
ATOM 1391 N N . GLY A 1 174 ? -12.469 6.897 -13.515 1.00 75.94 174 GLY A N 1
ATOM 1392 C CA . GLY A 1 174 ? -12.638 6.749 -12.066 1.00 75.94 174 GLY A CA 1
ATOM 1393 C C . GLY A 1 174 ? -13.638 5.668 -11.644 1.00 75.94 174 GLY A C 1
ATOM 1394 O O . GLY A 1 174 ? -13.960 5.564 -10.465 1.00 75.94 174 GLY A O 1
ATOM 1395 N N . SER A 1 175 ? -14.152 4.860 -12.579 1.00 80.75 175 SER A N 1
ATOM 1396 C CA . SER A 1 175 ? -15.238 3.910 -12.297 1.00 80.75 175 SER A CA 1
ATOM 1397 C C . SER A 1 175 ? -14.773 2.620 -11.618 1.00 80.75 175 SER A C 1
ATOM 1399 O O . SER A 1 175 ? -15.578 1.907 -11.016 1.00 80.75 175 SER A O 1
ATOM 1401 N N . ARG A 1 176 ? -13.486 2.280 -11.753 1.00 86.38 176 ARG A N 1
ATOM 1402 C CA . ARG A 1 176 ? -12.900 1.021 -11.280 1.00 86.38 176 ARG A CA 1
ATOM 1403 C C . ARG A 1 176 ? -11.467 1.229 -10.812 1.00 86.38 176 ARG A C 1
ATOM 1405 O O . ARG A 1 176 ? -10.697 1.888 -11.505 1.00 86.38 176 ARG A O 1
ATOM 1412 N N . THR A 1 177 ? -11.105 0.568 -9.719 1.00 90.38 177 THR A N 1
ATOM 1413 C CA . THR A 1 177 ? -9.724 0.452 -9.235 1.00 90.38 177 THR A CA 1
ATOM 1414 C C . THR A 1 177 ? -9.180 -0.926 -9.592 1.00 90.38 177 THR A C 1
ATOM 1416 O O . THR A 1 177 ? -9.816 -1.947 -9.320 1.00 90.38 177 THR A O 1
ATOM 1419 N N . ILE A 1 178 ? -8.008 -0.966 -10.218 1.00 91.31 178 ILE A N 1
ATOM 1420 C CA . ILE A 1 178 ? -7.314 -2.190 -10.623 1.00 91.31 178 ILE A CA 1
ATOM 1421 C C . ILE A 1 178 ? -6.057 -2.330 -9.764 1.00 91.31 178 ILE A C 1
ATOM 1423 O O . ILE A 1 178 ? -5.312 -1.372 -9.585 1.00 91.31 178 ILE A O 1
ATOM 1427 N N . GLN A 1 179 ? -5.812 -3.531 -9.243 1.00 92.94 179 GLN A N 1
ATOM 1428 C CA . GLN A 1 179 ? -4.582 -3.867 -8.528 1.00 92.94 179 GLN A CA 1
ATOM 1429 C C . GLN A 1 179 ? -3.473 -4.151 -9.545 1.00 92.94 179 GLN A C 1
ATOM 1431 O O . GLN A 1 179 ? -3.481 -5.197 -10.190 1.00 92.94 179 GLN A O 1
ATOM 1436 N N . VAL A 1 180 ? -2.567 -3.196 -9.742 1.00 94.25 180 VAL A N 1
ATOM 1437 C CA . VAL A 1 180 ? -1.558 -3.205 -10.807 1.00 94.25 180 VAL A CA 1
ATOM 1438 C C . VAL A 1 180 ? -0.178 -3.520 -10.221 1.00 94.25 180 VAL A C 1
ATOM 1440 O O . VAL A 1 180 ? 0.270 -2.793 -9.336 1.00 94.25 180 VAL A O 1
ATOM 1443 N N . PRO A 1 181 ? 0.525 -4.564 -10.693 1.00 95.50 181 PRO A N 1
ATOM 1444 C CA . PRO A 1 181 ? 1.904 -4.815 -10.285 1.00 95.50 181 PRO A CA 1
ATOM 1445 C C . PRO A 1 181 ? 2.844 -3.744 -10.855 1.00 95.50 181 PRO A C 1
ATOM 1447 O O . PRO A 1 181 ? 2.831 -3.476 -12.057 1.00 95.50 181 PRO A O 1
ATOM 1450 N N . VAL A 1 182 ? 3.662 -3.138 -9.995 1.00 94.75 182 VAL A N 1
ATOM 1451 C CA . VAL A 1 182 ? 4.629 -2.093 -10.350 1.00 94.75 182 VAL A CA 1
ATOM 1452 C C . VAL A 1 182 ? 6.022 -2.436 -9.839 1.00 94.75 182 VAL A C 1
ATOM 1454 O O . VAL A 1 182 ? 6.192 -2.660 -8.643 1.00 94.75 182 VAL A O 1
ATOM 1457 N N . PHE A 1 183 ? 7.013 -2.425 -10.735 1.00 94.56 183 PHE A N 1
ATOM 1458 C CA . PHE A 1 183 ? 8.436 -2.558 -10.405 1.00 94.56 183 PHE A CA 1
ATOM 1459 C C . PHE A 1 183 ? 8.949 -1.243 -9.810 1.00 94.56 183 PHE A C 1
ATOM 1461 O O . PHE A 1 183 ? 9.431 -0.351 -10.513 1.00 94.56 183 PHE A O 1
ATOM 1468 N N . VAL A 1 184 ? 8.751 -1.068 -8.505 1.00 91.94 184 VAL A N 1
ATOM 1469 C CA . VAL A 1 184 ? 8.979 0.219 -7.827 1.00 91.94 184 VAL A CA 1
ATOM 1470 C C . VAL A 1 184 ? 10.455 0.587 -7.728 1.00 91.94 184 VAL A C 1
ATOM 1472 O O . VAL A 1 184 ? 10.795 1.762 -7.634 1.00 91.94 184 VAL A O 1
ATOM 1475 N N . ASP A 1 185 ? 11.334 -0.402 -7.794 1.00 90.81 185 ASP A N 1
ATOM 1476 C CA . ASP A 1 185 ? 12.786 -0.256 -7.788 1.00 90.81 185 ASP A CA 1
ATOM 1477 C C . ASP A 1 185 ? 13.360 0.247 -9.124 1.00 90.81 185 ASP A C 1
ATOM 1479 O O . ASP A 1 185 ? 14.501 0.726 -9.164 1.00 90.81 185 ASP A O 1
ATOM 1483 N N . LEU A 1 186 ? 12.574 0.184 -10.204 1.00 92.88 186 LEU A N 1
ATOM 1484 C CA . LEU A 1 186 ? 12.896 0.789 -11.494 1.00 92.88 186 LEU A CA 1
ATOM 1485 C C . LEU A 1 186 ? 12.498 2.265 -11.574 1.00 92.88 186 LEU A C 1
ATOM 1487 O O . LEU A 1 186 ? 13.002 2.961 -12.457 1.00 92.88 186 LEU A O 1
ATOM 1491 N N . ILE A 1 187 ? 11.633 2.759 -10.681 1.00 92.44 187 ILE A N 1
ATOM 1492 C CA . ILE A 1 187 ? 11.227 4.169 -10.657 1.00 92.44 187 ILE A CA 1
ATOM 1493 C C . ILE A 1 187 ? 12.454 5.039 -10.367 1.00 92.44 187 ILE A C 1
ATOM 1495 O O . ILE A 1 187 ? 13.197 4.816 -9.411 1.00 92.44 187 ILE A O 1
ATOM 1499 N N . VAL A 1 188 ? 12.677 6.036 -11.221 1.00 91.12 188 VAL A N 1
ATOM 1500 C CA . VAL A 1 188 ? 13.797 6.968 -11.104 1.00 91.12 188 VAL A CA 1
ATOM 1501 C C . VAL A 1 188 ? 13.430 8.024 -10.065 1.00 91.12 188 VAL A C 1
ATOM 1503 O O . VAL A 1 188 ? 12.449 8.749 -10.261 1.00 91.12 188 VAL A O 1
ATOM 1506 N N . PRO A 1 189 ? 14.193 8.140 -8.968 1.00 89.69 189 PRO A N 1
ATOM 1507 C CA . PRO A 1 189 ? 13.939 9.173 -7.983 1.00 89.69 189 PRO A CA 1
ATOM 1508 C C . PRO A 1 189 ? 14.302 10.555 -8.524 1.00 89.69 189 PRO A C 1
ATOM 1510 O O . PRO A 1 189 ? 15.220 10.710 -9.334 1.00 89.69 189 PRO A O 1
ATOM 1513 N N . ASP A 1 190 ? 13.611 11.575 -8.030 1.00 86.00 190 ASP A N 1
ATOM 1514 C CA . ASP A 1 190 ? 13.973 12.959 -8.292 1.00 86.00 190 ASP A CA 1
ATOM 1515 C C . ASP A 1 190 ? 15.258 13.296 -7.521 1.00 86.00 190 ASP A C 1
ATOM 1517 O O . ASP A 1 190 ? 15.345 13.114 -6.302 1.00 86.00 190 ASP A O 1
ATOM 1521 N N . GLN A 1 191 ? 16.275 13.797 -8.229 1.00 76.44 191 GLN A N 1
ATOM 1522 C CA . GLN A 1 191 ? 17.566 14.150 -7.632 1.00 76.44 191 GLN A CA 1
ATOM 1523 C C . GLN A 1 191 ? 17.422 15.220 -6.539 1.00 76.44 191 GLN A C 1
ATOM 1525 O O . GLN A 1 191 ? 18.172 15.197 -5.565 1.00 76.44 191 GLN A O 1
ATOM 1530 N N . ALA A 1 192 ? 16.448 16.125 -6.672 1.00 80.38 192 ALA A N 1
ATOM 1531 C CA . ALA A 1 192 ? 16.148 17.154 -5.679 1.00 80.38 192 ALA A CA 1
ATOM 1532 C C . ALA A 1 192 ? 15.123 16.696 -4.621 1.00 80.38 192 ALA A C 1
ATOM 1534 O O . ALA A 1 192 ? 14.905 17.399 -3.638 1.00 80.38 192 ALA A O 1
ATOM 1535 N N . GLY A 1 193 ? 14.503 15.524 -4.800 1.00 78.25 193 GLY A N 1
ATOM 1536 C CA . GLY A 1 193 ? 13.460 14.991 -3.917 1.00 78.25 193 GLY A CA 1
ATOM 1537 C C . GLY A 1 193 ? 13.969 14.223 -2.695 1.00 78.25 193 GLY A C 1
ATOM 1538 O O . GLY A 1 193 ? 13.168 13.829 -1.851 1.00 78.25 193 GLY A O 1
ATOM 1539 N N . SER A 1 194 ? 15.281 13.998 -2.572 1.00 88.56 194 SER A N 1
ATOM 1540 C CA . SER A 1 194 ? 15.847 13.251 -1.440 1.00 88.56 194 SER A CA 1
ATOM 1541 C C . SER A 1 194 ? 15.778 14.051 -0.141 1.00 88.56 194 SER A C 1
ATOM 1543 O O . SER A 1 194 ? 16.256 15.184 -0.075 1.00 88.56 194 SER A O 1
ATOM 1545 N N . ARG A 1 195 ? 15.205 13.459 0.913 1.00 88.81 195 ARG A N 1
ATOM 1546 C CA . ARG A 1 195 ? 14.995 14.123 2.209 1.00 88.81 195 ARG A CA 1
ATOM 1547 C C . ARG A 1 195 ? 15.335 13.214 3.373 1.00 88.81 195 ARG A C 1
ATOM 1549 O O . ARG A 1 195 ? 15.267 11.994 3.274 1.00 88.81 195 ARG A O 1
ATOM 1556 N N . HIS A 1 196 ? 15.678 13.840 4.488 1.00 94.00 196 HIS A N 1
ATOM 1557 C CA . HIS A 1 196 ? 16.011 13.155 5.722 1.00 94.00 196 HIS A CA 1
ATOM 1558 C C . HIS A 1 196 ? 14.762 12.933 6.572 1.00 94.00 196 HIS A C 1
ATOM 1560 O O . HIS A 1 196 ? 14.017 13.876 6.837 1.00 94.00 196 HIS A O 1
ATOM 1566 N N . CYS A 1 197 ? 14.540 11.701 7.020 1.00 95.00 197 CYS A N 1
ATOM 1567 C CA . CYS A 1 197 ? 13.488 11.426 7.979 1.00 95.00 197 CYS A CA 1
ATOM 1568 C C . CYS A 1 197 ? 13.950 11.748 9.400 1.00 95.00 197 CYS A C 1
ATOM 1570 O O . CYS A 1 197 ? 14.915 11.166 9.878 1.00 95.00 197 CYS A O 1
ATOM 1572 N N . ILE A 1 198 ? 13.213 12.584 10.130 1.00 93.81 198 ILE A N 1
ATOM 1573 C CA . ILE A 1 198 ? 13.574 12.931 11.518 1.00 93.81 198 ILE A CA 1
ATOM 1574 C C . ILE A 1 198 ? 13.384 11.787 12.533 1.00 93.81 198 ILE A C 1
ATOM 1576 O O . ILE A 1 198 ? 13.796 11.924 13.681 1.00 93.81 198 ILE A O 1
ATOM 1580 N N . VAL A 1 199 ? 12.718 10.693 12.140 1.00 94.50 199 VAL A N 1
ATOM 1581 C CA . VAL A 1 199 ? 12.452 9.537 13.013 1.00 94.50 199 VAL A CA 1
ATOM 1582 C C . VAL A 1 199 ? 13.490 8.442 12.788 1.00 94.50 199 VAL A C 1
ATOM 1584 O O . VAL A 1 199 ? 14.176 8.067 13.733 1.00 94.50 199 VAL A O 1
ATOM 1587 N N . CYS A 1 200 ? 13.638 7.940 11.555 1.00 95.88 200 CYS A N 1
ATOM 1588 C CA . CYS A 1 200 ? 14.631 6.900 11.257 1.00 95.88 200 CYS A CA 1
ATOM 1589 C C . CYS A 1 200 ? 16.021 7.440 10.898 1.00 95.88 200 CYS A C 1
ATOM 1591 O O . CYS A 1 200 ? 16.958 6.655 10.827 1.00 95.88 200 CYS A O 1
ATOM 1593 N N . ILE A 1 201 ? 16.182 8.754 10.696 1.00 94.56 201 ILE A N 1
ATOM 1594 C CA . ILE A 1 201 ? 17.469 9.401 10.372 1.00 94.56 201 ILE A CA 1
ATOM 1595 C C . ILE A 1 201 ? 17.989 8.985 8.972 1.00 94.56 201 ILE A C 1
ATOM 1597 O O . ILE A 1 201 ? 19.107 9.297 8.565 1.00 94.56 201 ILE A O 1
ATOM 1601 N N . GLU A 1 202 ? 17.167 8.311 8.168 1.00 94.62 202 GLU A N 1
ATOM 1602 C CA . GLU A 1 202 ? 17.533 7.908 6.812 1.00 94.62 202 GLU A CA 1
ATOM 1603 C C . GLU A 1 202 ? 17.255 9.024 5.803 1.00 94.62 202 GLU A C 1
ATOM 1605 O O . GLU A 1 202 ? 16.237 9.718 5.874 1.00 94.62 202 GLU A O 1
ATOM 1610 N N . THR A 1 203 ? 18.152 9.171 4.826 1.00 93.38 203 THR A N 1
ATOM 1611 C CA . THR A 1 203 ? 17.911 10.005 3.645 1.00 93.38 203 THR A CA 1
ATOM 1612 C C . THR A 1 203 ? 17.241 9.155 2.580 1.00 93.38 203 THR A C 1
ATOM 1614 O O . THR A 1 203 ? 17.875 8.288 1.981 1.00 93.38 203 THR A O 1
ATOM 1617 N N . LEU A 1 204 ? 15.958 9.410 2.348 1.00 91.62 204 LEU A N 1
ATOM 1618 C CA . LEU A 1 204 ? 15.138 8.644 1.424 1.00 91.62 204 LEU A CA 1
ATOM 1619 C C . LEU A 1 204 ? 14.871 9.462 0.157 1.00 91.62 204 LEU A C 1
ATOM 1621 O O . LEU A 1 204 ? 14.500 10.637 0.259 1.00 91.62 204 LEU A O 1
ATOM 1625 N N . PRO A 1 205 ? 15.033 8.861 -1.031 1.00 90.25 205 PRO A N 1
ATOM 1626 C CA . PRO A 1 205 ? 14.648 9.502 -2.275 1.00 90.25 205 PRO A CA 1
ATOM 1627 C C . PRO A 1 205 ? 13.121 9.582 -2.405 1.00 90.25 205 PRO A C 1
ATOM 1629 O O . PRO A 1 205 ? 12.399 8.731 -1.884 1.00 90.25 205 PRO A O 1
ATOM 1632 N N . ASP A 1 206 ? 12.625 10.572 -3.140 1.00 89.12 206 ASP A N 1
ATOM 1633 C CA . ASP A 1 206 ? 11.210 10.701 -3.500 1.00 89.12 206 ASP A CA 1
ATOM 1634 C C . ASP A 1 206 ? 11.077 10.878 -5.022 1.00 89.12 206 ASP A C 1
ATOM 1636 O O . ASP A 1 206 ? 12.047 11.204 -5.706 1.00 89.12 206 ASP A O 1
ATOM 1640 N N . VAL A 1 207 ? 9.891 10.629 -5.573 1.00 87.81 207 VAL A N 1
ATOM 1641 C CA . VAL A 1 207 ? 9.640 10.675 -7.030 1.00 87.81 207 VAL A CA 1
ATOM 1642 C C . VAL A 1 207 ? 9.388 12.097 -7.544 1.00 87.81 207 VAL A C 1
ATOM 1644 O O . VAL A 1 207 ? 9.376 12.332 -8.753 1.00 87.81 207 VAL A O 1
ATOM 1647 N N . THR A 1 208 ? 9.191 13.051 -6.630 1.00 84.38 208 THR A N 1
ATOM 1648 C CA . THR A 1 208 ? 9.050 14.481 -6.918 1.00 84.38 208 THR A CA 1
ATOM 1649 C C . THR A 1 208 ? 9.895 15.308 -5.950 1.00 84.38 208 THR A C 1
ATOM 1651 O O . THR A 1 208 ? 10.063 14.950 -4.785 1.00 84.38 208 THR A O 1
ATOM 1654 N N . ASP A 1 209 ? 10.356 16.476 -6.399 1.00 80.94 209 ASP A N 1
ATOM 1655 C CA . ASP A 1 209 ? 10.916 17.528 -5.532 1.00 80.94 209 ASP A CA 1
ATOM 1656 C C . ASP A 1 209 ? 9.864 18.222 -4.634 1.00 80.94 209 ASP A C 1
ATOM 1658 O O . ASP A 1 209 ? 10.191 19.108 -3.843 1.00 80.94 209 ASP A O 1
ATOM 1662 N N . ARG A 1 210 ? 8.586 17.829 -4.766 1.00 78.19 210 ARG A N 1
ATOM 1663 C CA . ARG A 1 210 ? 7.403 18.351 -4.058 1.00 78.19 210 ARG A CA 1
ATOM 1664 C C . ARG A 1 210 ? 7.127 19.838 -4.251 1.00 78.19 210 ARG A C 1
ATOM 1666 O O . ARG A 1 210 ? 6.225 20.389 -3.615 1.00 78.19 210 ARG A O 1
ATOM 1673 N N . THR A 1 211 ? 7.857 20.495 -5.145 1.00 83.00 211 THR A N 1
ATOM 1674 C CA . THR A 1 211 ? 7.510 21.841 -5.577 1.00 83.00 211 THR A CA 1
ATOM 1675 C C . THR A 1 211 ? 6.215 21.772 -6.371 1.00 83.00 211 THR A C 1
ATOM 1677 O O . THR A 1 211 ? 5.907 20.769 -7.014 1.00 83.00 211 THR A O 1
ATOM 1680 N N . GLN A 1 212 ? 5.455 22.865 -6.400 1.00 83.19 212 GLN A N 1
ATOM 1681 C CA . GLN A 1 212 ? 4.250 22.927 -7.230 1.00 83.19 212 GLN A CA 1
ATOM 1682 C C . GLN A 1 212 ? 4.547 22.562 -8.698 1.00 83.19 212 GLN A C 1
ATOM 1684 O O . GLN A 1 212 ? 3.729 21.934 -9.366 1.00 83.19 212 GLN A O 1
ATOM 1689 N N . LYS A 1 213 ? 5.741 22.921 -9.187 1.00 86.19 213 LYS A N 1
ATOM 1690 C CA . LYS A 1 213 ? 6.204 22.599 -10.537 1.00 86.19 213 LYS A CA 1
ATOM 1691 C C . LYS A 1 213 ? 6.529 21.111 -10.698 1.00 86.19 213 LYS A C 1
ATOM 1693 O O . LYS A 1 213 ? 6.131 20.533 -11.706 1.00 86.19 213 LYS A O 1
ATOM 1698 N N . GLY A 1 214 ? 7.224 20.498 -9.741 1.00 85.50 214 GLY A N 1
ATOM 1699 C CA . GLY A 1 214 ? 7.528 19.066 -9.761 1.00 85.50 214 GLY A CA 1
ATOM 1700 C C . GLY A 1 214 ? 6.276 18.207 -9.646 1.00 85.50 214 GLY A C 1
ATOM 1701 O O . GLY A 1 214 ? 6.106 17.282 -10.436 1.00 85.50 214 GLY A O 1
ATOM 1702 N N . GLU A 1 215 ? 5.345 18.574 -8.762 1.00 86.88 215 GLU A N 1
ATOM 1703 C CA . GLU A 1 215 ? 4.030 17.930 -8.647 1.00 86.88 215 GLU A CA 1
ATOM 1704 C C . GLU A 1 215 ? 3.225 18.035 -9.945 1.00 86.88 215 GLU A C 1
ATOM 1706 O O . GLU A 1 215 ? 2.680 17.040 -10.417 1.00 86.88 215 GLU A O 1
ATOM 1711 N N . ALA A 1 216 ? 3.182 19.218 -10.568 1.00 88.50 216 ALA A N 1
ATOM 1712 C CA . ALA A 1 216 ? 2.493 19.406 -11.844 1.00 88.50 216 ALA A CA 1
ATOM 1713 C C . ALA A 1 216 ? 3.155 18.618 -12.987 1.00 88.50 216 ALA A C 1
ATOM 1715 O O . ALA A 1 216 ? 2.459 18.068 -13.840 1.00 88.50 216 ALA A O 1
ATOM 1716 N N . SER A 1 217 ? 4.490 18.546 -13.000 1.00 91.00 217 SER A N 1
ATOM 1717 C CA . SER A 1 217 ? 5.251 17.749 -13.966 1.00 91.00 217 SER A CA 1
ATOM 1718 C C . SER A 1 217 ? 4.932 16.261 -13.816 1.00 91.00 217 SER A C 1
ATOM 1720 O O . SER A 1 217 ? 4.535 15.614 -14.778 1.00 91.00 217 SER A O 1
ATOM 1722 N N . TRP A 1 218 ? 4.985 15.744 -12.587 1.00 90.06 218 TRP A N 1
ATOM 1723 C CA . TRP A 1 218 ? 4.633 14.361 -12.280 1.00 90.06 218 TRP A CA 1
ATOM 1724 C C . TRP A 1 218 ? 3.176 14.037 -12.634 1.00 90.06 218 TRP A C 1
ATOM 1726 O O . TRP A 1 218 ? 2.905 13.021 -13.270 1.00 90.06 218 TRP A O 1
ATOM 1736 N N . ALA A 1 219 ? 2.230 14.914 -12.290 1.00 90.00 219 ALA A N 1
ATOM 1737 C CA . ALA A 1 219 ? 0.819 14.745 -12.637 1.00 90.00 219 ALA A CA 1
ATOM 1738 C C . ALA A 1 219 ? 0.587 14.717 -14.158 1.00 90.00 219 ALA A C 1
ATOM 1740 O O . ALA A 1 219 ? -0.266 13.976 -14.641 1.00 90.00 219 ALA A O 1
ATOM 1741 N N . LYS A 1 220 ? 1.363 15.495 -14.924 1.00 92.06 220 LYS A N 1
ATOM 1742 C CA . LYS A 1 220 ? 1.335 15.467 -16.390 1.00 92.06 220 LYS A CA 1
ATOM 1743 C C . LYS A 1 220 ? 1.918 14.164 -16.941 1.00 92.06 220 LYS A C 1
ATOM 1745 O O . LYS A 1 220 ? 1.303 13.559 -17.812 1.00 92.06 220 LYS A O 1
ATOM 1750 N N . ASP A 1 221 ? 3.070 13.736 -16.429 1.00 92.19 221 ASP A N 1
ATOM 1751 C CA . ASP A 1 221 ? 3.763 12.517 -16.870 1.00 92.19 221 ASP A CA 1
ATOM 1752 C C . ASP A 1 221 ? 2.984 11.240 -16.511 1.00 92.19 221 ASP A C 1
ATOM 1754 O O . ASP A 1 221 ? 3.167 10.203 -17.139 1.00 92.19 221 ASP A O 1
ATOM 1758 N N . THR A 1 222 ? 2.085 11.308 -15.526 1.00 91.75 222 THR A N 1
ATOM 1759 C CA . THR A 1 222 ? 1.233 10.194 -15.066 1.00 91.75 222 THR A CA 1
ATOM 1760 C C . THR A 1 222 ? -0.238 10.345 -15.466 1.00 91.75 222 THR A C 1
ATOM 1762 O O . THR A 1 222 ? -1.106 9.609 -14.988 1.00 91.75 222 THR A O 1
ATOM 1765 N N . LEU A 1 223 ? -0.538 11.283 -16.373 1.00 91.19 223 LEU A N 1
ATOM 1766 C CA . LEU A 1 223 ? -1.891 11.513 -16.867 1.00 91.19 223 LEU A CA 1
ATOM 1767 C C . LEU A 1 223 ? -2.473 10.225 -17.467 1.00 91.19 223 LEU A C 1
ATOM 1769 O O . LEU A 1 223 ? -1.804 9.528 -18.224 1.00 91.19 223 LEU A O 1
ATOM 1773 N N . GLY A 1 224 ? -3.727 9.916 -17.132 1.00 89.69 224 GLY A N 1
ATOM 1774 C CA . GLY A 1 224 ? -4.398 8.684 -17.560 1.00 89.69 224 GLY A CA 1
ATOM 1775 C C . GLY A 1 224 ? -4.278 7.525 -16.571 1.00 89.69 224 GLY A C 1
ATOM 1776 O O . GLY A 1 224 ? -5.018 6.554 -16.719 1.00 89.69 224 GLY A O 1
ATOM 1777 N N . PHE A 1 225 ? -3.447 7.655 -15.531 1.00 91.94 225 PHE A N 1
ATOM 1778 C CA . PHE A 1 225 ? -3.322 6.705 -14.421 1.00 91.94 225 PHE A CA 1
ATOM 1779 C C . PHE A 1 225 ? -3.633 7.393 -13.083 1.00 91.94 225 PHE A C 1
ATOM 1781 O O . PHE A 1 225 ? -2.729 7.627 -12.281 1.00 91.94 225 PHE A O 1
ATOM 1788 N N . PRO A 1 226 ? -4.897 7.775 -12.827 1.00 88.75 226 PRO A N 1
ATOM 1789 C CA . PRO A 1 226 ? -5.282 8.325 -11.535 1.00 88.75 226 PRO A CA 1
ATOM 1790 C C . PRO A 1 226 ? -5.223 7.265 -10.427 1.00 88.75 226 PRO A C 1
ATOM 1792 O O . PRO A 1 226 ? -5.036 6.071 -10.670 1.00 88.75 226 PRO A O 1
ATOM 1795 N N . GLY A 1 227 ? -5.394 7.726 -9.194 1.00 86.31 227 GLY A N 1
ATOM 1796 C CA . GLY A 1 227 ? -5.594 6.866 -8.038 1.00 86.31 227 GLY A CA 1
ATOM 1797 C C . GLY A 1 227 ? -4.434 6.841 -7.060 1.00 86.31 227 GLY A C 1
ATOM 1798 O O . GLY A 1 227 ? -3.480 7.623 -7.120 1.00 86.31 227 GLY A O 1
ATOM 1799 N N . ASP A 1 228 ? -4.572 5.928 -6.112 1.00 86.25 228 ASP A N 1
ATOM 1800 C CA . ASP A 1 228 ? -3.820 5.943 -4.869 1.00 86.25 228 ASP A CA 1
ATOM 1801 C C . ASP A 1 228 ? -2.336 5.575 -5.033 1.00 86.25 228 ASP A C 1
ATOM 1803 O O . ASP A 1 228 ? -1.476 6.038 -4.277 1.00 86.25 228 ASP A O 1
ATOM 1807 N N . TRP A 1 229 ? -2.001 4.804 -6.071 1.00 89.62 229 TRP A N 1
ATOM 1808 C CA . TRP A 1 229 ? -0.623 4.418 -6.383 1.00 89.62 229 TRP A CA 1
ATOM 1809 C C . TRP A 1 229 ? 0.351 5.609 -6.437 1.00 89.62 229 TRP A C 1
ATOM 1811 O O . TRP A 1 229 ? 1.494 5.479 -6.001 1.00 89.62 229 TRP A O 1
ATOM 1821 N N . ASN A 1 230 ? -0.105 6.776 -6.919 1.00 87.81 230 ASN A N 1
ATOM 1822 C CA . ASN A 1 230 ? 0.726 7.964 -7.125 1.00 87.81 230 ASN A CA 1
ATOM 1823 C C . ASN A 1 230 ? 1.358 8.449 -5.819 1.00 87.81 230 ASN A C 1
ATOM 1825 O O . ASN A 1 230 ? 2.509 8.888 -5.787 1.00 87.81 230 ASN A O 1
ATOM 1829 N N . TYR A 1 231 ? 0.611 8.350 -4.723 1.00 83.56 231 TYR A N 1
ATOM 1830 C CA . TYR A 1 231 ? 1.168 8.659 -3.427 1.00 83.56 231 TYR A CA 1
ATOM 1831 C C . TYR A 1 231 ? 1.856 7.436 -2.819 1.00 83.56 231 TYR A C 1
ATOM 1833 O O . TYR A 1 231 ? 2.911 7.631 -2.240 1.00 83.56 231 TYR A O 1
ATOM 1841 N N . LEU A 1 232 ? 1.367 6.200 -2.979 1.00 87.94 232 LEU A N 1
ATOM 1842 C CA . LEU A 1 232 ? 1.953 5.003 -2.338 1.00 87.94 232 LEU A CA 1
ATOM 1843 C C . LEU A 1 232 ? 3.414 4.708 -2.725 1.00 87.94 232 LEU A C 1
ATOM 1845 O O . LEU A 1 232 ? 4.143 4.109 -1.936 1.00 87.94 232 LEU A O 1
ATOM 1849 N N . ILE A 1 233 ? 3.864 5.152 -3.898 1.00 90.19 233 ILE A N 1
ATOM 1850 C CA . ILE A 1 233 ? 5.269 5.027 -4.329 1.00 90.19 233 ILE A CA 1
ATOM 1851 C C . ILE A 1 233 ? 6.219 6.040 -3.668 1.00 90.19 233 ILE A C 1
ATOM 1853 O O . ILE A 1 233 ? 7.431 5.928 -3.820 1.00 90.19 233 ILE A O 1
ATOM 1857 N N . ARG A 1 234 ? 5.691 7.045 -2.962 1.00 89.88 234 ARG A N 1
ATOM 1858 C CA . ARG A 1 234 ? 6.488 8.142 -2.396 1.00 89.88 234 ARG A CA 1
ATOM 1859 C C . ARG A 1 234 ? 6.975 7.827 -0.995 1.00 89.88 234 ARG A C 1
ATOM 1861 O O . ARG A 1 234 ? 6.212 7.325 -0.163 1.00 89.88 234 ARG A O 1
ATOM 1868 N N . SER A 1 235 ? 8.198 8.243 -0.695 1.00 91.75 235 SER A N 1
ATOM 1869 C CA . SER A 1 235 ? 8.800 8.070 0.630 1.00 91.75 235 SER A CA 1
ATOM 1870 C C . SER A 1 235 ? 8.182 8.987 1.685 1.00 91.75 235 SER A C 1
ATOM 1872 O O . SER A 1 235 ? 8.128 8.608 2.854 1.00 91.75 235 SER A O 1
ATOM 1874 N N . PHE A 1 236 ? 7.665 10.160 1.299 1.00 91.62 236 PHE A N 1
ATOM 1875 C CA . PHE A 1 236 ? 7.065 11.136 2.215 1.00 91.62 236 PHE A CA 1
ATOM 1876 C C . PHE A 1 236 ? 5.627 11.495 1.813 1.00 91.62 236 PHE A C 1
ATOM 1878 O O . PHE A 1 236 ? 5.281 11.583 0.635 1.00 91.62 236 PHE A O 1
ATOM 1885 N N . MET A 1 237 ? 4.774 11.773 2.803 1.00 90.31 237 MET A N 1
ATOM 1886 C CA . MET A 1 237 ? 3.374 12.172 2.575 1.00 90.31 237 MET A CA 1
ATOM 1887 C C . MET A 1 237 ? 3.292 13.489 1.811 1.00 90.31 237 MET A C 1
ATOM 1889 O O . MET A 1 237 ? 4.010 14.415 2.167 1.00 90.31 237 MET A O 1
ATOM 1893 N N . SER A 1 238 ? 2.440 13.623 0.792 1.00 86.38 238 SER A N 1
ATOM 1894 C CA . SER A 1 238 ? 2.279 14.882 0.040 1.00 86.38 238 SER A CA 1
ATOM 1895 C C . SER A 1 238 ? 1.468 15.929 0.825 1.00 86.38 238 SER A C 1
ATOM 1897 O O . SER A 1 238 ? 0.662 15.550 1.679 1.00 86.38 238 SER A O 1
ATOM 1899 N N . PRO A 1 239 ? 1.595 17.237 0.516 1.00 86.81 239 PRO A N 1
ATOM 1900 C CA . PRO A 1 239 ? 0.756 18.270 1.134 1.00 86.81 239 PRO A CA 1
ATOM 1901 C C . PRO A 1 239 ? -0.739 18.044 0.877 1.00 86.81 239 PRO A C 1
ATOM 1903 O O . PRO A 1 239 ? -1.565 18.270 1.751 1.00 86.81 239 PRO A O 1
ATOM 1906 N N . SER A 1 240 ? -1.088 17.510 -0.297 1.00 84.25 240 SER A N 1
ATOM 1907 C CA . SER A 1 240 ? -2.463 17.126 -0.636 1.00 84.25 240 SER A CA 1
ATOM 1908 C C . SER A 1 240 ? -2.994 15.947 0.183 1.00 84.25 240 SER A C 1
ATOM 1910 O O . SER A 1 240 ? -4.202 15.821 0.352 1.00 84.25 240 SER A O 1
ATOM 1912 N N . SER A 1 241 ? -2.112 15.078 0.685 1.00 87.38 241 SER A N 1
ATOM 1913 C CA . SER A 1 241 ? -2.513 13.936 1.509 1.00 87.38 241 SER A CA 1
ATOM 1914 C C . SER A 1 241 ? -2.721 14.323 2.969 1.00 87.38 241 SER A C 1
ATOM 1916 O O . SER A 1 241 ? -3.550 13.700 3.614 1.00 87.38 241 SER A O 1
ATOM 1918 N N . LEU A 1 242 ? -1.975 15.314 3.476 1.00 91.69 242 LEU A N 1
ATOM 1919 C CA . LEU A 1 242 ? -2.037 15.796 4.862 1.00 91.69 242 LEU A CA 1
ATOM 1920 C C . LEU A 1 242 ? -2.061 17.336 4.908 1.00 91.69 242 LEU A C 1
ATOM 1922 O O . LEU A 1 242 ? -1.078 17.959 5.335 1.00 91.69 242 LEU A O 1
ATOM 1926 N N . PRO A 1 243 ? -3.164 17.971 4.469 1.00 91.50 243 PRO A N 1
ATOM 1927 C CA . PRO A 1 243 ? -3.233 19.421 4.310 1.00 91.50 243 PRO A CA 1
ATOM 1928 C C . PRO A 1 243 ? -3.013 20.163 5.632 1.00 91.50 243 PRO A C 1
ATOM 1930 O O . PRO A 1 243 ? -2.228 21.111 5.671 1.00 91.50 243 PRO A O 1
ATOM 1933 N N . PHE A 1 244 ? -3.614 19.693 6.731 1.00 93.12 244 PHE A N 1
ATOM 1934 C CA . PHE A 1 244 ? -3.463 20.321 8.047 1.00 93.12 244 PHE A CA 1
ATOM 1935 C C . PHE A 1 244 ? -2.009 20.290 8.540 1.00 93.12 244 PHE A C 1
ATOM 1937 O O . PHE A 1 244 ? -1.464 21.313 8.962 1.00 93.12 244 PHE A O 1
ATOM 1944 N N . CYS A 1 245 ? -1.356 19.126 8.457 1.00 93.69 245 CYS A N 1
ATOM 1945 C CA . CYS A 1 245 ? 0.043 18.990 8.853 1.00 93.69 245 CYS A CA 1
ATOM 1946 C C . CYS A 1 245 ? 0.940 19.881 7.991 1.00 93.69 245 CYS A C 1
ATOM 1948 O O . CYS A 1 245 ? 1.752 20.614 8.543 1.00 93.69 245 CYS A O 1
ATOM 1950 N N . SER A 1 246 ? 0.732 19.895 6.669 1.00 91.75 246 SER A N 1
ATOM 1951 C CA . SER A 1 246 ? 1.538 20.704 5.743 1.00 91.75 246 SER A CA 1
ATOM 1952 C C . SER A 1 246 ? 1.421 22.215 5.962 1.00 91.75 246 SER A C 1
ATOM 1954 O O . SER A 1 246 ? 2.344 22.951 5.632 1.00 91.75 246 SER A O 1
ATOM 1956 N N . ALA A 1 247 ? 0.310 22.681 6.540 1.00 91.38 247 ALA A N 1
ATOM 1957 C CA . ALA A 1 247 ? 0.133 24.079 6.923 1.00 91.38 247 ALA A CA 1
ATOM 1958 C C . ALA A 1 247 ? 0.821 24.429 8.255 1.00 91.38 247 ALA A C 1
ATOM 1960 O O . ALA A 1 247 ? 1.039 25.603 8.543 1.00 91.38 247 ALA A O 1
ATOM 1961 N N . THR A 1 248 ? 1.141 23.424 9.076 1.00 91.94 248 THR A N 1
ATOM 1962 C CA . THR A 1 248 ? 1.645 23.608 10.445 1.00 91.94 248 THR A CA 1
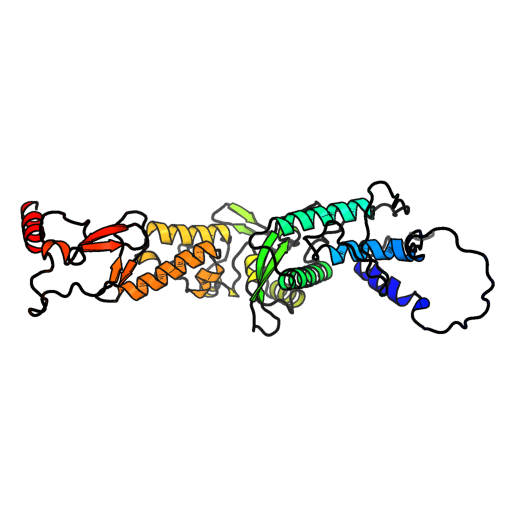ATOM 1963 C C . THR A 1 248 ? 3.145 23.337 10.558 1.00 91.94 248 THR A C 1
ATOM 1965 O O . THR A 1 248 ? 3.831 23.987 11.344 1.00 91.94 248 THR A O 1
ATOM 1968 N N . HIS A 1 249 ? 3.658 22.356 9.816 1.00 92.12 249 HIS A N 1
ATOM 1969 C CA . HIS A 1 249 ? 5.055 21.936 9.860 1.00 92.12 249 HIS A CA 1
ATOM 1970 C C . HIS A 1 249 ? 5.470 21.220 8.569 1.00 92.12 249 HIS A C 1
ATOM 1972 O O . HIS A 1 249 ? 4.641 20.769 7.775 1.00 92.12 249 HIS A O 1
ATOM 1978 N N . ASP A 1 250 ? 6.776 21.032 8.407 1.00 90.12 250 ASP A N 1
ATOM 1979 C CA . ASP A 1 250 ? 7.326 20.278 7.290 1.00 90.12 250 ASP A CA 1
ATOM 1980 C C . ASP A 1 250 ? 7.022 18.778 7.410 1.00 90.12 250 ASP A C 1
ATOM 1982 O O . ASP A 1 250 ? 7.043 18.172 8.488 1.00 90.12 250 ASP A O 1
ATOM 1986 N N . LEU A 1 251 ? 6.713 18.152 6.274 1.00 91.25 251 LEU A N 1
ATOM 1987 C CA . LEU A 1 251 ? 6.420 16.719 6.187 1.00 91.25 251 LEU A CA 1
ATOM 1988 C C . LEU A 1 251 ? 7.727 15.910 6.065 1.00 91.25 251 LEU A C 1
ATOM 1990 O O . LEU A 1 251 ? 7.975 15.304 5.023 1.00 91.25 251 LEU A O 1
ATOM 1994 N N . ASP A 1 252 ? 8.569 15.961 7.105 1.00 92.12 252 ASP A N 1
ATOM 1995 C CA . ASP A 1 252 ? 9.897 15.307 7.205 1.00 92.12 252 ASP A CA 1
ATOM 1996 C C . ASP A 1 252 ? 9.858 13.915 7.864 1.00 92.12 252 ASP A C 1
ATOM 1998 O O . ASP A 1 252 ? 10.874 13.367 8.291 1.00 92.12 252 ASP A O 1
ATOM 2002 N N . ILE A 1 253 ? 8.676 13.320 7.999 1.00 94.31 253 ILE A N 1
ATOM 2003 C CA . ILE A 1 253 ? 8.525 11.956 8.511 1.00 94.31 253 ILE A CA 1
ATOM 2004 C C . ILE A 1 253 ? 8.191 11.067 7.324 1.00 94.31 253 ILE A C 1
ATOM 2006 O O . ILE A 1 253 ? 7.226 11.329 6.600 1.00 94.31 253 ILE A O 1
ATOM 2010 N N . CYS A 1 254 ? 9.014 10.045 7.097 1.00 94.19 254 CYS A N 1
ATOM 2011 C CA . CYS A 1 254 ? 8.774 9.111 6.014 1.00 94.19 254 CYS A CA 1
ATOM 2012 C C . CYS A 1 254 ? 7.505 8.302 6.289 1.00 94.19 254 CYS A C 1
ATOM 2014 O O . CYS A 1 254 ? 7.072 8.137 7.434 1.00 94.19 254 CYS A O 1
ATOM 2016 N N . ARG A 1 255 ? 6.914 7.767 5.225 1.00 92.81 255 ARG A N 1
ATOM 2017 C CA . ARG A 1 255 ? 5.706 6.950 5.294 1.00 92.81 255 ARG A CA 1
ATOM 2018 C C . ARG A 1 255 ? 5.819 5.794 6.267 1.00 92.81 255 ARG A C 1
ATOM 2020 O O . ARG A 1 255 ? 4.886 5.566 7.023 1.00 92.81 255 ARG A O 1
ATOM 2027 N N . ASN A 1 256 ? 6.947 5.090 6.249 1.00 93.31 256 ASN A N 1
ATOM 2028 C CA . ASN A 1 256 ? 7.136 3.913 7.084 1.00 93.31 256 ASN A CA 1
ATOM 2029 C C . ASN A 1 256 ? 7.077 4.278 8.573 1.00 93.31 256 ASN A C 1
ATOM 2031 O O . ASN A 1 256 ? 6.285 3.711 9.318 1.00 93.31 256 ASN A O 1
ATOM 2035 N N . CYS A 1 257 ? 7.829 5.303 8.986 1.00 96.19 257 CYS A N 1
ATOM 2036 C CA . CYS A 1 257 ? 7.799 5.793 10.362 1.00 96.19 257 CYS A CA 1
ATOM 2037 C C . CYS A 1 257 ? 6.430 6.355 10.752 1.00 96.19 257 CYS A C 1
ATOM 2039 O O . CYS A 1 257 ? 5.999 6.178 11.889 1.00 96.19 257 CYS A O 1
ATOM 2041 N N . LEU A 1 258 ? 5.733 7.022 9.827 1.00 95.25 258 LEU A N 1
ATOM 2042 C CA . LEU A 1 258 ? 4.393 7.525 10.102 1.00 95.25 258 LEU A CA 1
ATOM 2043 C C . LEU A 1 258 ? 3.379 6.382 10.268 1.00 95.25 258 LEU A C 1
ATOM 2045 O O . LEU A 1 258 ? 2.601 6.415 11.216 1.00 95.25 258 LEU A O 1
ATOM 2049 N N . SER A 1 259 ? 3.417 5.365 9.403 1.00 94.88 259 SER A N 1
ATOM 2050 C CA . SER A 1 259 ? 2.583 4.159 9.506 1.00 94.88 259 SER A CA 1
ATOM 2051 C C . SER A 1 259 ? 2.821 3.447 10.833 1.00 94.88 259 SER A C 1
ATOM 2053 O O . SER A 1 259 ? 1.877 3.215 11.584 1.00 94.88 259 SER A O 1
ATOM 2055 N N . GLN A 1 260 ? 4.088 3.208 11.177 1.00 95.00 260 GLN A N 1
ATOM 2056 C CA . GLN A 1 260 ? 4.469 2.561 12.430 1.00 95.00 260 GLN A CA 1
ATOM 2057 C C . GLN A 1 260 ? 4.009 3.359 13.659 1.00 95.00 260 GLN A C 1
ATOM 2059 O O . GLN A 1 260 ? 3.581 2.781 14.657 1.00 95.00 260 GLN A O 1
ATOM 2064 N N . HIS A 1 261 ? 4.050 4.693 13.601 1.00 94.81 261 HIS A N 1
ATOM 2065 C CA . HIS A 1 261 ? 3.534 5.546 14.675 1.00 94.81 261 HIS A CA 1
ATOM 2066 C C . HIS A 1 261 ? 2.019 5.393 14.863 1.00 94.81 261 HIS A C 1
ATOM 2068 O O . HIS A 1 261 ? 1.539 5.349 15.996 1.00 94.81 261 HIS A O 1
ATOM 2074 N N . ILE A 1 262 ? 1.255 5.288 13.772 1.00 93.69 262 ILE A N 1
ATOM 2075 C CA . ILE A 1 262 ? -0.189 5.026 13.842 1.00 93.69 262 ILE A CA 1
ATOM 2076 C C . ILE A 1 262 ? -0.467 3.635 14.414 1.00 93.69 262 ILE A C 1
ATOM 2078 O O . ILE A 1 262 ? -1.289 3.510 15.319 1.00 93.69 262 ILE A O 1
ATOM 2082 N N . GLU A 1 263 ? 0.242 2.611 13.946 1.00 92.38 263 GLU A N 1
ATOM 2083 C CA . GLU A 1 263 ? 0.121 1.239 14.457 1.00 92.38 263 GLU A CA 1
ATOM 2084 C C . GLU A 1 263 ? 0.436 1.171 15.958 1.00 92.38 263 GLU A C 1
ATOM 2086 O O . GLU A 1 263 ? -0.359 0.650 16.739 1.00 92.38 263 GLU A O 1
ATOM 2091 N N . THR A 1 264 ? 1.513 1.825 16.396 1.00 92.12 264 THR A N 1
ATOM 2092 C CA . THR A 1 264 ? 1.888 1.909 17.818 1.00 92.12 264 THR A CA 1
ATOM 2093 C C . THR A 1 264 ? 0.819 2.627 18.651 1.00 92.12 264 THR A C 1
ATOM 2095 O O . THR A 1 264 ? 0.556 2.258 19.798 1.00 92.12 264 THR A O 1
ATOM 2098 N N . GLN A 1 265 ? 0.170 3.663 18.108 1.00 91.81 265 GLN A N 1
ATOM 2099 C CA . GLN A 1 265 ? -0.950 4.319 18.790 1.00 91.81 265 GLN A CA 1
ATOM 2100 C C . GLN A 1 265 ? -2.164 3.398 18.925 1.00 91.81 265 GLN A C 1
ATOM 2102 O O . GLN A 1 265 ? -2.795 3.401 19.983 1.00 91.81 265 GLN A O 1
ATOM 2107 N N . LEU A 1 266 ? -2.478 2.611 17.892 1.00 88.94 266 LEU A N 1
ATOM 2108 C CA . LEU A 1 266 ? -3.565 1.631 17.940 1.00 88.94 266 LEU A CA 1
ATOM 2109 C C . LEU A 1 266 ? -3.292 0.549 18.988 1.00 88.94 266 LEU A C 1
ATOM 2111 O O . LEU A 1 266 ? -4.181 0.214 19.765 1.00 88.94 266 LEU A O 1
ATOM 2115 N N . GLU A 1 267 ? -2.056 0.065 19.071 1.00 87.12 267 GLU A N 1
ATOM 2116 C CA . GLU A 1 267 ? -1.658 -0.953 20.046 1.00 87.12 267 GLU A CA 1
ATOM 2117 C C . GLU A 1 267 ? -1.641 -0.418 21.480 1.00 87.12 267 GLU A C 1
ATOM 2119 O O . GLU A 1 267 ? -2.206 -1.031 22.384 1.00 87.12 267 GLU A O 1
ATOM 2124 N N . SER A 1 268 ? -1.036 0.751 21.702 1.00 85.56 268 SER A N 1
ATOM 2125 C CA . SER A 1 268 ? -0.866 1.313 23.050 1.00 85.56 268 SER A CA 1
ATOM 2126 C C . SER A 1 268 ? -2.165 1.827 23.669 1.00 85.56 268 SER A C 1
ATOM 2128 O O . SER A 1 268 ? -2.372 1.701 24.876 1.00 85.56 268 SER A O 1
ATOM 2130 N N . ARG A 1 269 ? -3.049 2.422 22.862 1.00 82.81 269 ARG A N 1
ATOM 2131 C CA . ARG A 1 269 ? -4.326 2.981 23.333 1.00 82.81 269 ARG A CA 1
ATOM 2132 C C . ARG A 1 269 ? -5.485 1.990 23.203 1.00 82.81 269 ARG A C 1
ATOM 2134 O O . ARG A 1 269 ? -6.584 2.266 23.691 1.00 82.81 269 ARG A O 1
ATOM 2141 N N . GLY A 1 270 ? -5.252 0.852 22.549 1.00 74.62 270 GLY A N 1
ATOM 2142 C CA . GLY A 1 270 ? -6.253 -0.167 22.270 1.00 74.62 270 GLY A CA 1
ATOM 2143 C C . GLY A 1 270 ? -7.504 0.415 21.609 1.00 74.62 270 GLY A C 1
ATOM 2144 O O . GLY A 1 270 ? -7.458 1.355 20.814 1.00 74.62 270 GLY A O 1
ATOM 2145 N N . ARG A 1 271 ? -8.664 -0.110 22.008 1.00 74.88 271 ARG A N 1
ATOM 2146 C CA . ARG A 1 271 ? -9.980 0.223 21.435 1.00 74.88 271 ARG A 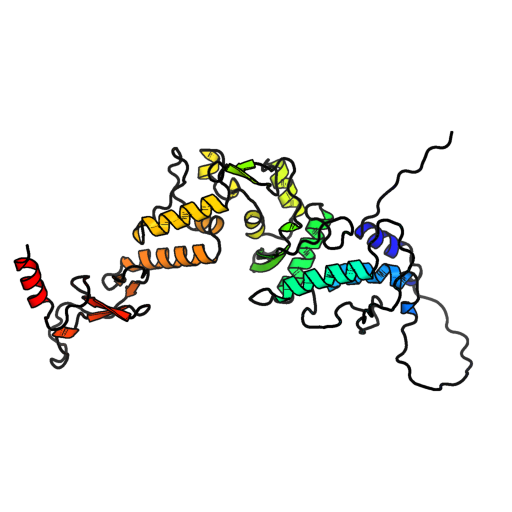CA 1
ATOM 2147 C C . ARG A 1 271 ? -10.323 1.719 21.456 1.00 74.88 271 ARG A C 1
ATOM 2149 O O . ARG A 1 271 ? -10.948 2.206 20.525 1.00 74.88 271 ARG A O 1
ATOM 2156 N N . GLY A 1 272 ? -9.891 2.459 22.482 1.00 71.88 272 GLY A N 1
ATOM 2157 C CA . GLY A 1 272 ? -10.140 3.905 22.594 1.00 71.88 272 GLY A CA 1
ATOM 2158 C C . GLY A 1 272 ? -9.206 4.777 21.741 1.00 71.88 272 GLY A C 1
ATOM 2159 O O . GLY A 1 272 ? -9.456 5.967 21.560 1.00 71.88 272 GLY A O 1
ATOM 2160 N N . GLY A 1 273 ? -8.124 4.206 21.202 1.00 77.75 273 GLY A N 1
ATOM 2161 C CA . GLY A 1 273 ? -7.143 4.925 20.384 1.00 77.75 273 GLY A CA 1
ATOM 2162 C C . GLY A 1 273 ? -7.617 5.268 18.977 1.00 77.75 273 GLY A C 1
ATOM 2163 O O . GLY A 1 273 ? -7.130 6.223 18.376 1.00 77.75 273 GLY A O 1
ATOM 2164 N N . VAL A 1 274 ? -8.588 4.513 18.466 1.00 84.19 274 VAL A N 1
ATOM 2165 C CA . VAL A 1 274 ? -9.014 4.533 17.059 1.00 84.19 274 VAL A CA 1
ATOM 2166 C C . VAL A 1 274 ? -9.615 5.884 16.650 1.00 84.19 274 VAL A C 1
ATOM 2168 O O . VAL A 1 274 ? -9.526 6.291 15.490 1.00 84.19 274 VAL A O 1
ATOM 2171 N N . GLU A 1 275 ? -10.214 6.606 17.597 1.00 83.50 275 GLU A N 1
ATOM 2172 C CA . GLU A 1 275 ? -10.837 7.918 17.375 1.00 83.50 275 GLU A CA 1
ATOM 2173 C C . GLU A 1 275 ? -9.869 9.092 17.566 1.00 83.50 275 GLU A C 1
ATOM 2175 O O . GLU A 1 275 ? -10.178 10.211 17.164 1.00 83.50 275 GLU A O 1
ATOM 2180 N N . SER A 1 276 ? -8.688 8.848 18.139 1.00 87.75 276 SER A N 1
ATOM 2181 C CA . SER A 1 276 ? -7.768 9.892 18.603 1.00 87.75 276 SER A CA 1
ATOM 2182 C C . SER A 1 276 ? -6.350 9.747 18.046 1.00 87.75 276 SER A C 1
ATOM 2184 O O . SER A 1 276 ? -5.384 10.131 18.701 1.00 87.75 276 SER A O 1
ATOM 2186 N N . LEU A 1 277 ? -6.196 9.202 16.838 1.00 92.62 277 LEU A N 1
ATOM 2187 C CA . LEU A 1 277 ? -4.889 9.058 16.193 1.00 92.62 277 LEU A CA 1
ATOM 2188 C C . LEU A 1 277 ? -4.285 10.427 15.866 1.00 92.62 277 LEU A C 1
ATOM 2190 O O . LEU A 1 277 ? -4.814 11.153 15.025 1.00 92.62 277 LEU A O 1
ATOM 2194 N N . THR A 1 278 ? -3.171 10.773 16.515 1.00 93.94 278 THR A N 1
ATOM 2195 C CA . THR A 1 278 ? -2.558 12.105 16.404 1.00 93.94 278 THR A CA 1
ATOM 2196 C C . THR A 1 278 ? -1.251 12.118 15.625 1.00 93.94 278 THR A C 1
ATOM 2198 O O . THR A 1 278 ? -0.508 11.130 15.608 1.00 93.94 278 THR A O 1
ATOM 2201 N N . CYS A 1 279 ? -0.922 13.278 15.054 1.00 94.62 279 CYS A N 1
ATOM 2202 C CA . CYS A 1 279 ? 0.387 13.529 14.456 1.00 94.62 279 CYS A CA 1
ATOM 2203 C C . CYS A 1 279 ? 1.528 13.336 15.480 1.00 94.62 279 CYS A C 1
ATOM 2205 O O . CYS A 1 279 ? 1.389 13.755 16.629 1.00 94.62 279 CYS A O 1
ATOM 2207 N N . PRO A 1 280 ? 2.662 12.716 15.096 1.00 93.69 280 PRO A N 1
ATOM 2208 C CA . PRO A 1 280 ? 3.833 12.568 15.972 1.00 93.69 280 PRO A CA 1
ATOM 2209 C C . PRO A 1 280 ? 4.570 13.887 16.263 1.00 93.69 280 PRO A C 1
ATOM 2211 O O . PRO A 1 280 ? 5.392 13.942 17.175 1.00 93.69 280 PRO A O 1
ATOM 2214 N N . GLN A 1 281 ? 4.320 14.951 15.495 1.00 91.62 281 GLN A N 1
ATOM 2215 C CA . GLN A 1 281 ? 4.985 16.241 15.687 1.00 91.62 281 GLN A CA 1
ATOM 2216 C C . GLN A 1 281 ? 4.462 16.975 16.924 1.00 91.62 281 GLN A C 1
ATOM 2218 O O . GLN A 1 281 ? 3.273 17.257 17.029 1.00 91.62 281 GLN A O 1
ATOM 2223 N N . LEU A 1 282 ? 5.371 17.381 17.817 1.00 85.75 282 LEU A N 1
ATOM 2224 C CA . LEU A 1 282 ? 5.043 17.940 19.138 1.00 85.75 282 LEU A CA 1
ATOM 2225 C C . LEU A 1 282 ? 4.115 19.167 19.094 1.00 85.75 282 LEU A C 1
ATOM 2227 O O . LEU A 1 282 ? 3.308 19.372 19.994 1.00 85.75 282 LEU A O 1
ATOM 2231 N N . ARG A 1 283 ? 4.245 20.006 18.061 1.00 87.19 283 ARG A N 1
ATOM 2232 C CA . ARG A 1 283 ? 3.445 21.234 17.890 1.00 87.19 283 ARG A CA 1
ATOM 2233 C C . ARG A 1 283 ? 2.263 21.056 16.936 1.00 87.19 283 ARG A C 1
ATOM 2235 O O . ARG A 1 283 ? 1.652 22.042 16.537 1.00 87.19 283 ARG A O 1
ATOM 2242 N N . CYS A 1 284 ? 1.951 19.821 16.556 1.00 93.31 284 CYS A N 1
ATOM 2243 C CA . CYS A 1 284 ? 0.842 19.499 15.675 1.00 93.31 284 CYS A C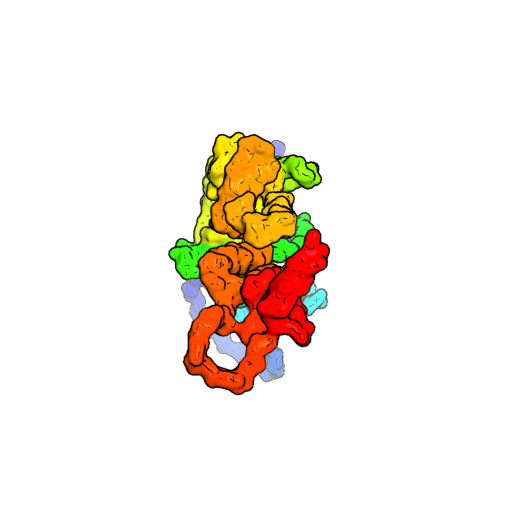A 1
ATOM 2244 C C . CYS A 1 284 ? -0.251 18.780 16.466 1.00 93.31 284 CYS A C 1
ATOM 2246 O O . CYS A 1 284 ? -0.086 17.636 16.874 1.00 93.31 284 CYS A O 1
ATOM 2248 N N . SER A 1 285 ? -1.396 19.432 16.648 1.00 91.81 285 SER A N 1
ATOM 2249 C CA . SER A 1 285 ? -2.571 18.840 17.299 1.00 91.81 285 SER A CA 1
ATOM 2250 C C . SER A 1 285 ? -3.511 18.147 16.306 1.00 91.81 285 SER A C 1
ATOM 2252 O O . SER A 1 285 ? -4.709 18.049 16.568 1.00 91.81 285 SER A O 1
ATOM 2254 N N . HIS A 1 286 ? -3.008 17.740 15.135 1.00 95.25 286 HIS A N 1
ATOM 2255 C CA . HIS A 1 286 ? -3.842 17.116 14.109 1.00 95.25 286 HIS A CA 1
ATOM 2256 C C . HIS A 1 286 ? -4.321 15.748 14.573 1.00 95.25 286 HIS A C 1
ATOM 2258 O O . HIS A 1 286 ? -3.503 14.926 14.996 1.00 95.25 286 HIS A O 1
ATOM 2264 N N . ILE A 1 287 ? -5.623 15.509 14.443 1.00 94.75 287 ILE A N 1
ATOM 2265 C CA . ILE A 1 287 ? -6.229 14.186 14.578 1.00 94.75 287 ILE A CA 1
ATOM 2266 C C . ILE A 1 287 ? -6.538 13.712 13.165 1.00 94.75 287 ILE A C 1
ATOM 2268 O O . ILE A 1 287 ? -7.284 14.373 12.442 1.00 94.75 287 ILE A O 1
ATOM 2272 N N . TYR A 1 288 ? -5.961 12.580 12.776 1.00 94.56 288 TYR A N 1
ATOM 2273 C CA . TYR A 1 288 ? -6.113 12.074 11.421 1.00 94.56 288 TYR A CA 1
ATOM 2274 C C . TYR A 1 288 ? -7.556 11.658 11.140 1.00 94.56 288 TYR A C 1
ATOM 2276 O O . TYR A 1 288 ? -8.203 10.953 11.921 1.00 94.56 288 TYR A O 1
ATOM 2284 N N . THR A 1 289 ? -8.050 12.078 9.981 1.00 94.00 289 THR A N 1
ATOM 2285 C CA . THR A 1 289 ? -9.325 11.608 9.438 1.00 94.00 289 THR A CA 1
ATOM 2286 C C . THR A 1 289 ? -9.201 10.169 8.933 1.00 94.00 289 THR A C 1
ATOM 2288 O O . THR A 1 289 ? -8.105 9.689 8.648 1.00 94.00 289 THR A O 1
ATOM 2291 N N . HIS A 1 290 ? -10.332 9.476 8.772 1.00 92.94 290 HIS A N 1
ATOM 2292 C CA . HIS A 1 290 ? -10.360 8.111 8.225 1.00 92.94 290 HIS A CA 1
ATOM 2293 C C . HIS A 1 290 ? -9.662 8.016 6.857 1.00 92.94 290 HIS A C 1
ATOM 2295 O O . HIS A 1 290 ? -8.854 7.115 6.634 1.00 92.94 290 HIS A O 1
ATOM 2301 N N . GLU A 1 291 ? -9.885 9.001 5.980 1.00 90.88 291 GLU A N 1
ATOM 2302 C CA . GLU A 1 291 ? -9.250 9.055 4.661 1.00 90.88 291 GLU A CA 1
ATOM 2303 C C . GLU A 1 291 ? -7.733 9.293 4.743 1.00 90.88 291 GLU A C 1
ATOM 2305 O O . GLU A 1 291 ? -6.973 8.708 3.974 1.00 90.88 291 GLU A O 1
ATOM 2310 N N . GLU A 1 292 ? -7.262 10.123 5.675 1.00 93.56 292 GLU A N 1
ATOM 2311 C CA . GLU A 1 292 ? -5.824 10.325 5.883 1.00 93.56 292 GLU A CA 1
ATOM 2312 C C . GLU A 1 292 ? -5.159 9.060 6.431 1.00 93.56 292 GLU A C 1
ATOM 2314 O O . GLU A 1 292 ? -4.103 8.670 5.936 1.00 93.56 292 GLU A O 1
ATOM 2319 N N . VAL A 1 293 ? -5.795 8.372 7.388 1.00 93.56 293 VAL A N 1
ATOM 2320 C CA . VAL A 1 293 ? -5.298 7.090 7.918 1.00 93.56 293 VAL A CA 1
ATOM 2321 C C . VAL A 1 293 ? -5.200 6.047 6.802 1.00 93.56 293 VAL A C 1
ATOM 2323 O O . VAL A 1 293 ? -4.184 5.360 6.708 1.00 93.56 293 VAL A O 1
ATOM 2326 N N . ARG A 1 294 ? -6.183 5.998 5.893 1.00 91.31 294 ARG A N 1
ATOM 2327 C CA . ARG A 1 294 ? -6.161 5.148 4.689 1.00 91.31 294 ARG A CA 1
ATOM 2328 C C . ARG A 1 294 ? -4.960 5.411 3.778 1.00 91.31 294 ARG A C 1
ATOM 2330 O O . ARG A 1 294 ? -4.443 4.482 3.173 1.00 91.31 294 ARG A O 1
ATOM 2337 N N . LYS A 1 295 ? -4.521 6.669 3.668 1.00 90.44 295 LYS A N 1
ATOM 2338 C CA . LYS A 1 295 ? -3.362 7.076 2.847 1.00 90.44 295 LYS A CA 1
ATOM 2339 C C . LYS A 1 295 ? -2.015 6.844 3.542 1.00 90.44 295 LYS A C 1
ATOM 2341 O O . LYS A 1 295 ? -0.981 6.830 2.866 1.00 90.44 295 LYS A O 1
ATOM 2346 N N . ILE A 1 296 ? -2.017 6.758 4.875 1.00 92.00 296 ILE A N 1
ATOM 2347 C CA . ILE A 1 296 ? -0.825 6.544 5.706 1.00 92.00 296 ILE A CA 1
ATOM 2348 C C . ILE A 1 296 ? -0.514 5.052 5.830 1.00 92.00 296 ILE A C 1
ATOM 2350 O O . ILE A 1 296 ? 0.635 4.657 5.641 1.00 92.00 296 ILE A O 1
ATOM 2354 N N . LEU A 1 297 ? -1.523 4.252 6.180 1.00 90.25 297 LEU A N 1
ATOM 2355 C CA . LEU A 1 297 ? -1.369 2.832 6.474 1.00 90.25 297 LEU A CA 1
ATOM 2356 C C . LEU A 1 297 ? -1.308 1.990 5.198 1.00 90.25 297 LEU A C 1
ATOM 2358 O O . LEU A 1 297 ? -1.880 2.330 4.163 1.00 90.25 297 LEU A O 1
ATOM 2362 N N . ASN A 1 298 ? -0.637 0.844 5.297 1.00 84.56 298 ASN A N 1
ATOM 2363 C CA . ASN A 1 298 ? -0.751 -0.204 4.290 1.00 84.56 298 ASN A CA 1
ATOM 2364 C C . ASN A 1 298 ? -2.166 -0.848 4.334 1.00 84.56 298 ASN A C 1
ATOM 2366 O O . ASN A 1 298 ? -2.887 -0.675 5.323 1.00 84.56 298 ASN A O 1
ATOM 2370 N N . PRO A 1 299 ? -2.581 -1.599 3.295 1.00 82.19 299 PRO A N 1
ATOM 2371 C CA . PRO A 1 299 ? -3.926 -2.176 3.231 1.00 82.19 299 PRO A CA 1
ATOM 2372 C C . PRO A 1 299 ? -4.297 -3.091 4.409 1.00 82.19 299 PRO A C 1
ATOM 2374 O O . PRO A 1 299 ? -5.443 -3.070 4.852 1.00 82.19 299 PRO A O 1
ATOM 2377 N N . GLU A 1 300 ? -3.349 -3.870 4.932 1.00 84.12 300 GLU A N 1
ATOM 2378 C CA . GLU A 1 300 ? -3.578 -4.797 6.046 1.00 84.12 300 GLU A CA 1
ATOM 2379 C C . GLU A 1 300 ? -3.804 -4.041 7.364 1.00 84.12 300 GLU A C 1
ATOM 2381 O O . GLU A 1 300 ? -4.826 -4.222 8.032 1.00 84.12 300 GLU A O 1
ATOM 2386 N N . SER A 1 301 ? -2.905 -3.113 7.696 1.00 88.06 301 SER A N 1
ATOM 2387 C CA . SER A 1 301 ? -3.015 -2.252 8.875 1.00 88.06 301 SER A CA 1
ATOM 2388 C C . SER A 1 301 ? -4.263 -1.370 8.812 1.00 88.06 301 SER A C 1
ATOM 2390 O O . SER A 1 301 ? -4.937 -1.160 9.825 1.00 88.06 301 SER A O 1
ATOM 2392 N N . PHE A 1 302 ? -4.619 -0.882 7.619 1.00 91.38 302 PHE A N 1
ATOM 2393 C CA . PHE A 1 302 ? -5.848 -0.124 7.420 1.00 91.38 302 PHE A CA 1
ATOM 2394 C C . PHE A 1 302 ? -7.098 -0.983 7.640 1.00 91.38 302 PHE A C 1
ATOM 2396 O O . PHE A 1 302 ? -8.027 -0.517 8.292 1.00 91.38 302 PHE A O 1
ATOM 2403 N N . ALA A 1 303 ? -7.123 -2.235 7.175 1.00 90.12 303 ALA A N 1
ATOM 2404 C CA . ALA A 1 303 ? -8.247 -3.140 7.421 1.00 90.12 303 ALA A CA 1
ATOM 2405 C C . ALA A 1 303 ? -8.455 -3.402 8.924 1.00 90.12 303 ALA A C 1
ATOM 2407 O O . ALA A 1 303 ? -9.593 -3.406 9.399 1.00 90.12 303 ALA A O 1
ATOM 2408 N N . ARG A 1 304 ? -7.367 -3.548 9.697 1.00 89.25 304 ARG A N 1
ATOM 2409 C CA . ARG A 1 304 ? -7.434 -3.629 11.167 1.00 89.25 304 ARG A CA 1
ATOM 2410 C C . ARG A 1 304 ? -8.012 -2.348 11.773 1.00 89.25 304 ARG A C 1
ATOM 2412 O O . ARG A 1 304 ? -8.930 -2.426 12.589 1.00 89.25 304 ARG A O 1
ATOM 2419 N N . TYR A 1 305 ? -7.516 -1.180 11.358 1.00 92.00 305 TYR A N 1
ATOM 2420 C CA . TYR A 1 305 ? -8.042 0.120 11.792 1.00 92.00 305 TYR A CA 1
ATOM 2421 C C . TYR A 1 305 ? -9.539 0.274 11.483 1.00 92.00 305 TYR A C 1
ATOM 2423 O O . TYR A 1 305 ? -10.306 0.677 12.356 1.00 92.00 305 TYR A O 1
ATOM 2431 N N . ASP A 1 306 ? -9.964 -0.083 10.272 1.00 92.62 306 ASP A N 1
ATOM 2432 C CA . ASP A 1 306 ? -11.347 0.051 9.813 1.00 92.62 306 ASP A CA 1
ATOM 2433 C C . ASP A 1 306 ? -12.290 -0.893 10.578 1.00 92.62 306 ASP A C 1
ATOM 2435 O O . ASP A 1 306 ? -13.330 -0.458 11.078 1.00 92.62 306 ASP A O 1
ATOM 2439 N N . LYS A 1 307 ? -11.873 -2.153 10.806 1.00 90.38 307 LYS A N 1
ATOM 2440 C CA . LYS A 1 307 ? -12.586 -3.107 11.681 1.00 90.38 307 LYS A CA 1
ATOM 2441 C C . LYS A 1 307 ? -12.758 -2.531 13.086 1.00 90.38 307 LYS A C 1
ATOM 2443 O O . LYS A 1 307 ? -13.865 -2.525 13.620 1.00 90.38 307 LYS A O 1
ATOM 2448 N N . LEU A 1 308 ? -11.685 -2.016 13.684 1.00 89.56 308 LEU A N 1
ATOM 2449 C CA . LEU A 1 308 ? -11.729 -1.419 15.020 1.00 89.56 308 LEU A CA 1
ATOM 2450 C C . LEU A 1 308 ? -12.636 -0.178 15.080 1.00 89.56 308 LEU A C 1
ATOM 2452 O O . LEU A 1 308 ? -13.369 -0.003 16.053 1.00 89.56 308 LEU A O 1
ATOM 2456 N N . ARG A 1 309 ? -12.629 0.665 14.041 1.00 90.75 309 ARG A N 1
ATOM 2457 C CA . ARG A 1 309 ? -13.474 1.867 13.937 1.00 90.75 309 ARG A CA 1
ATOM 2458 C C . ARG A 1 309 ? -14.956 1.497 13.850 1.00 90.75 309 ARG A C 1
ATOM 2460 O O . ARG A 1 309 ? -15.785 2.101 14.537 1.00 90.75 309 ARG A O 1
ATOM 2467 N N . LEU A 1 310 ? -15.281 0.481 13.050 1.00 90.62 310 LEU A N 1
ATOM 2468 C CA . LEU A 1 310 ? -16.628 -0.077 12.950 1.00 90.62 310 LEU A CA 1
ATOM 2469 C C . LEU A 1 310 ? -17.090 -0.633 14.300 1.00 90.62 310 LEU A C 1
ATOM 2471 O O . LEU A 1 310 ? -18.160 -0.266 14.783 1.00 90.62 310 LEU A O 1
ATOM 2475 N N . LEU A 1 311 ? -16.265 -1.462 14.945 1.00 90.25 311 LEU A N 1
ATOM 2476 C CA . LEU A 1 311 ? -16.584 -2.036 16.253 1.00 90.25 311 LEU A CA 1
ATOM 2477 C C . LEU A 1 311 ? -16.745 -0.958 17.339 1.00 90.25 311 LEU A C 1
ATOM 2479 O O . LEU A 1 311 ? -17.649 -1.071 18.160 1.00 90.25 311 LEU A O 1
ATOM 2483 N N . SER A 1 312 ? -15.944 0.115 17.318 1.00 88.31 312 SER A N 1
ATOM 2484 C CA . SER A 1 312 ? -16.124 1.275 18.214 1.00 88.31 312 SER A CA 1
ATOM 2485 C C . SER A 1 312 ? -17.499 1.920 18.036 1.00 88.31 312 SER A C 1
ATOM 2487 O O . SER A 1 312 ? -18.181 2.228 19.011 1.00 88.31 312 SER A O 1
ATOM 2489 N N . SER A 1 313 ? -17.957 2.045 16.788 1.00 88.25 313 SER A N 1
ATOM 2490 C CA . SER A 1 313 ? -19.281 2.596 16.481 1.00 88.25 313 SER A CA 1
ATOM 2491 C C . SER A 1 313 ? -20.404 1.684 16.994 1.00 88.25 313 SER A C 1
ATOM 2493 O O . SER A 1 313 ? -21.369 2.160 17.595 1.00 88.25 313 SER A O 1
ATOM 2495 N N . LEU A 1 314 ? -20.255 0.365 16.824 1.00 89.94 314 LEU A N 1
ATOM 2496 C CA . LEU A 1 314 ? -21.202 -0.640 17.322 1.00 89.94 314 LEU A CA 1
ATOM 2497 C C . LEU A 1 314 ? -21.196 -0.766 18.849 1.00 89.94 314 LEU A C 1
ATOM 2499 O O . LEU A 1 314 ? -22.215 -1.124 19.432 1.00 89.94 314 LEU A O 1
ATOM 2503 N N . ALA A 1 315 ? -20.097 -0.409 19.517 1.00 88.06 315 ALA A N 1
ATOM 2504 C CA . ALA A 1 315 ? -20.000 -0.436 20.975 1.00 88.06 315 ALA A CA 1
ATOM 2505 C C . ALA A 1 315 ? -20.958 0.531 21.686 1.00 88.06 315 ALA A C 1
ATOM 2507 O O . ALA A 1 315 ? -21.134 0.437 22.900 1.00 88.06 315 ALA A O 1
ATOM 2508 N N . THR A 1 316 ? -21.604 1.432 20.942 1.00 87.31 316 THR A N 1
ATOM 2509 C CA . THR A 1 316 ? -22.690 2.278 21.449 1.00 87.31 316 THR A CA 1
ATOM 2510 C C . THR A 1 316 ? -24.009 1.517 21.640 1.00 87.31 316 THR A C 1
ATOM 2512 O O . THR A 1 316 ? -24.889 1.995 22.359 1.00 87.31 316 THR A O 1
ATOM 2515 N N . LEU A 1 317 ? -24.158 0.328 21.043 1.00 89.00 317 LEU A N 1
ATOM 2516 C CA . LEU A 1 317 ? -25.356 -0.496 21.170 1.00 89.00 317 LEU A CA 1
ATOM 2517 C C . LEU A 1 317 ? -25.443 -1.136 22.568 1.00 89.00 317 LEU A C 1
ATOM 2519 O O . LEU A 1 317 ? -24.452 -1.653 23.091 1.00 89.00 317 LEU A O 1
ATOM 2523 N N . PRO A 1 318 ? -26.637 -1.174 23.190 1.00 86.50 318 PRO A N 1
ATOM 2524 C CA . PRO A 1 318 ? -26.803 -1.632 24.574 1.00 86.50 318 PRO A CA 1
ATOM 2525 C C . PRO A 1 318 ? -26.437 -3.109 24.781 1.00 86.50 318 PRO A C 1
ATOM 2527 O O . PRO A 1 318 ? -26.045 -3.522 25.879 1.00 86.50 318 PRO A O 1
ATOM 2530 N N . ASN A 1 319 ? -26.556 -3.906 23.727 1.00 89.00 319 ASN A N 1
ATOM 2531 C CA . ASN A 1 319 ? -26.304 -5.338 23.689 1.00 89.00 319 ASN A CA 1
ATOM 2532 C C . ASN A 1 319 ? -24.944 -5.720 23.089 1.00 89.00 319 ASN A C 1
ATOM 2534 O O . ASN A 1 319 ? -24.630 -6.906 23.004 1.00 89.00 319 ASN A O 1
ATOM 2538 N N . PHE A 1 320 ? -24.108 -4.742 22.746 1.00 91.50 320 PHE A N 1
ATOM 2539 C CA . PHE A 1 320 ? -22.747 -5.002 22.305 1.00 91.50 320 PHE A CA 1
ATOM 2540 C C . PHE A 1 320 ? -21.815 -5.253 23.491 1.00 91.50 320 PHE A C 1
ATOM 2542 O O . PHE A 1 320 ? -21.834 -4.516 24.483 1.00 91.50 320 PHE A O 1
ATOM 2549 N N . ARG A 1 321 ? -20.950 -6.264 23.400 1.00 91.12 321 ARG A N 1
ATOM 2550 C CA . ARG A 1 321 ? -19.875 -6.493 24.375 1.00 91.12 321 ARG A CA 1
ATOM 2551 C C . ARG A 1 321 ? -18.545 -6.732 23.669 1.00 91.12 321 ARG A C 1
ATOM 2553 O O . ARG A 1 321 ? -18.461 -7.447 22.675 1.00 91.12 321 ARG A O 1
ATOM 2560 N N . TRP A 1 322 ? -17.492 -6.142 24.228 1.00 92.19 322 TRP A N 1
ATOM 2561 C CA . TRP A 1 322 ? -16.115 -6.388 23.809 1.00 92.19 322 TRP A CA 1
ATOM 2562 C C . TRP A 1 322 ? -15.588 -7.698 24.375 1.00 92.19 322 TRP A C 1
ATOM 2564 O O . TRP A 1 322 ? -15.889 -8.045 25.519 1.00 92.19 322 TRP A O 1
ATOM 2574 N N . CYS A 1 323 ? -14.719 -8.372 23.621 1.00 92.81 323 CYS A N 1
ATOM 2575 C CA . CYS A 1 323 ? -13.948 -9.476 24.161 1.00 92.81 323 CYS A CA 1
ATOM 2576 C C . CYS A 1 323 ? -13.030 -8.998 25.309 1.00 92.81 323 CYS A C 1
ATOM 2578 O O . CYS A 1 323 ? -12.374 -7.958 25.214 1.00 92.81 323 CYS A O 1
ATOM 2580 N N . LEU A 1 324 ? -12.968 -9.773 26.394 1.00 92.06 324 LEU A N 1
ATOM 2581 C CA . LEU A 1 324 ? -12.140 -9.500 27.574 1.00 92.06 324 LEU A CA 1
ATOM 2582 C C . LEU A 1 324 ? -10.830 -10.294 27.560 1.00 92.06 324 LEU A C 1
ATOM 2584 O O . LEU A 1 324 ? -9.997 -10.102 28.441 1.00 92.06 324 LEU A O 1
ATOM 2588 N N . ARG A 1 325 ? -10.647 -11.200 26.589 1.00 90.50 325 ARG A N 1
ATOM 2589 C CA . ARG A 1 325 ? -9.388 -11.924 26.412 1.00 90.50 325 ARG A CA 1
ATOM 2590 C C . ARG A 1 325 ? -8.308 -10.936 25.971 1.00 90.50 325 ARG A C 1
ATOM 2592 O O . ARG A 1 325 ? -8.504 -10.198 25.007 1.00 90.50 325 ARG A O 1
ATOM 2599 N N . GLU A 1 326 ? -7.163 -10.964 26.643 1.00 86.62 326 GLU A N 1
ATOM 2600 C CA . GLU A 1 326 ? -5.985 -10.198 26.231 1.00 86.62 326 GLU A CA 1
ATOM 2601 C C . GLU A 1 326 ? -5.585 -10.556 24.791 1.00 86.62 326 GLU A C 1
ATOM 2603 O O . GLU A 1 326 ? -5.579 -11.726 24.407 1.00 86.62 326 GLU A O 1
ATOM 2608 N N . GLY A 1 327 ? -5.309 -9.538 23.974 1.00 83.94 327 GLY A N 1
ATOM 2609 C CA . GLY A 1 327 ? -5.000 -9.699 22.550 1.00 83.94 327 GLY A CA 1
ATOM 2610 C C . GLY A 1 327 ? -6.208 -9.932 21.631 1.00 83.94 327 GLY A C 1
ATOM 2611 O O . GLY A 1 327 ? -6.031 -9.955 20.418 1.00 83.94 327 GLY A O 1
ATOM 2612 N N . CYS A 1 328 ? -7.434 -10.072 22.154 1.00 88.19 328 CYS A N 1
ATOM 2613 C CA . CYS A 1 328 ? -8.632 -10.158 21.317 1.00 88.19 328 CYS A CA 1
ATOM 2614 C C . CYS A 1 328 ? -9.263 -8.773 21.111 1.00 88.19 328 CYS A C 1
ATOM 2616 O O . CYS A 1 328 ? -9.784 -8.154 22.039 1.00 88.19 328 CYS A O 1
ATOM 2618 N N . GLU A 1 329 ? -9.251 -8.313 19.862 1.00 87.00 329 GLU A N 1
ATOM 2619 C CA . GLU A 1 329 ? -9.831 -7.032 19.434 1.00 87.00 329 GLU A CA 1
ATOM 2620 C C . GLU A 1 329 ? -11.284 -7.158 18.950 1.00 87.00 329 GLU A C 1
ATOM 2622 O O . GLU A 1 329 ? -11.858 -6.203 18.430 1.00 87.00 329 GLU A O 1
ATOM 2627 N N . PHE A 1 330 ? -11.890 -8.336 19.108 1.00 90.12 330 PHE A N 1
ATOM 2628 C CA . PHE A 1 330 ? -13.248 -8.600 18.652 1.00 90.12 330 PHE A CA 1
ATOM 2629 C C . PHE A 1 330 ? -14.298 -8.066 19.630 1.00 90.12 330 PHE A C 1
ATOM 2631 O O . PHE A 1 330 ? -14.094 -8.015 20.847 1.00 90.12 330 PHE A O 1
ATOM 2638 N N . GLY A 1 331 ? -15.453 -7.704 19.092 1.00 90.69 331 GLY A N 1
ATOM 2639 C CA . GLY A 1 331 ? -16.641 -7.374 19.856 1.00 90.69 331 GLY A CA 1
ATOM 2640 C C . GLY A 1 331 ? -17.868 -7.715 19.032 1.00 90.69 331 GLY A C 1
ATOM 2641 O O . GLY A 1 331 ? -17.806 -7.745 17.803 1.00 90.69 331 GLY A O 1
ATOM 2642 N N . GLN A 1 332 ? -18.958 -8.025 19.714 1.00 91.50 332 GLN A N 1
ATOM 2643 C CA . GLN A 1 332 ? -20.143 -8.549 19.057 1.00 91.50 332 GLN A CA 1
ATOM 2644 C C . GLN A 1 332 ? -21.408 -8.130 19.787 1.00 91.50 332 GLN A C 1
ATOM 2646 O O . GLN A 1 332 ? -21.413 -7.839 20.989 1.00 91.50 332 GLN A O 1
ATOM 2651 N N . GLU A 1 333 ? -22.482 -8.096 19.017 1.00 91.19 333 GLU A N 1
ATOM 2652 C CA . GLU A 1 333 ? -23.828 -7.928 19.519 1.00 91.19 333 GLU A CA 1
ATOM 2653 C C . GLU A 1 333 ? -24.350 -9.268 20.041 1.00 91.19 333 GLU A C 1
ATOM 2655 O O . GLU A 1 333 ? -24.103 -10.318 19.453 1.00 91.19 333 GLU A O 1
ATOM 2660 N N . HIS A 1 334 ? -25.063 -9.230 21.162 1.00 84.56 334 HIS A N 1
ATOM 2661 C CA . HIS A 1 334 ? -25.722 -10.402 21.714 1.00 84.56 334 HIS A CA 1
ATOM 2662 C C . HIS A 1 334 ? -27.234 -10.241 21.684 1.00 84.56 334 HIS A C 1
ATOM 2664 O O . HIS A 1 334 ? -27.781 -9.283 22.235 1.00 84.56 334 HIS A O 1
ATOM 2670 N N . ASP A 1 335 ? -27.916 -11.231 21.120 1.00 74.62 335 ASP A N 1
ATOM 2671 C CA . ASP A 1 335 ? -29.357 -11.362 21.265 1.00 74.62 335 ASP A CA 1
ATOM 2672 C C . ASP A 1 335 ? -29.676 -11.676 22.733 1.00 74.62 335 ASP A C 1
ATOM 2674 O O . ASP A 1 335 ? -29.412 -12.767 23.225 1.00 74.62 335 ASP A O 1
ATOM 2678 N N . PHE A 1 336 ? -30.219 -10.685 23.444 1.00 63.47 336 PHE A N 1
ATOM 2679 C CA . PHE A 1 336 ? -30.860 -10.802 24.758 1.00 63.47 336 PHE A CA 1
ATOM 2680 C C . PHE A 1 336 ? -30.112 -11.610 25.840 1.00 63.47 336 PHE A C 1
ATOM 2682 O O . PHE A 1 336 ? -30.324 -12.809 26.010 1.00 63.47 336 PHE A O 1
ATOM 2689 N N . PRO A 1 337 ? -29.495 -10.893 26.792 1.00 52.34 337 PRO A N 1
ATOM 2690 C CA . PRO A 1 337 ? -29.781 -11.185 28.198 1.00 52.34 337 PRO A CA 1
ATOM 2691 C C . PRO A 1 337 ? -30.510 -9.990 28.814 1.00 52.34 337 PRO A C 1
ATOM 2693 O O . PRO A 1 337 ? -29.962 -9.229 29.608 1.00 52.34 337 PRO A O 1
ATOM 2696 N N . THR A 1 338 ? -31.764 -9.750 28.418 1.00 47.75 338 THR A N 1
ATOM 2697 C CA . THR A 1 338 ? -32.584 -8.758 29.132 1.00 47.75 338 THR A CA 1
ATOM 2698 C C . THR A 1 338 ? -32.715 -9.164 30.603 1.00 47.75 338 THR A C 1
ATOM 2700 O O . THR A 1 338 ? -33.025 -10.333 30.877 1.00 47.75 338 THR A O 1
ATOM 2703 N N . PRO A 1 339 ? -32.555 -8.222 31.551 1.00 45.53 339 PRO A N 1
ATOM 2704 C CA . PRO A 1 339 ? -32.906 -8.461 32.939 1.00 45.53 339 PRO A CA 1
ATOM 2705 C C . PRO A 1 339 ? -34.422 -8.677 33.010 1.00 45.53 339 PRO A C 1
ATOM 2707 O O . PRO A 1 339 ? -35.201 -7.767 32.760 1.00 45.53 339 PRO A O 1
ATOM 2710 N N . ALA A 1 340 ? -34.819 -9.917 33.296 1.00 45.81 340 ALA A N 1
ATOM 2711 C CA . ALA A 1 340 ? -36.158 -10.312 33.724 1.00 45.81 340 ALA A CA 1
ATOM 2712 C C . ALA A 1 340 ? -37.340 -9.751 32.900 1.00 45.81 340 ALA A C 1
ATOM 2714 O O . ALA A 1 340 ? -38.064 -8.868 33.350 1.00 45.81 340 ALA A O 1
ATOM 2715 N N . LEU A 1 341 ? -37.648 -10.369 31.756 1.00 40.94 341 LEU A N 1
ATOM 2716 C CA . LEU A 1 341 ? -39.065 -10.543 31.418 1.00 40.94 341 LEU A CA 1
ATOM 2717 C C . LEU A 1 341 ? -39.576 -11.794 32.160 1.00 40.94 341 LEU A C 1
ATOM 2719 O O . LEU A 1 341 ? -38.966 -12.858 32.007 1.00 40.94 341 LEU A O 1
ATOM 2723 N N . PRO A 1 342 ? -40.649 -11.688 32.970 1.00 45.81 342 PRO A N 1
ATOM 2724 C CA . PRO A 1 342 ? -41.180 -12.775 33.805 1.00 45.81 342 PRO A CA 1
ATOM 2725 C C . PRO A 1 342 ? -41.889 -13.894 33.018 1.00 45.81 342 PRO A C 1
ATOM 2727 O O . PRO A 1 342 ? -42.530 -14.752 33.613 1.00 45.81 342 PRO A O 1
ATOM 2730 N N . SER A 1 343 ? -41.793 -13.894 31.689 1.00 47.06 343 SER A N 1
ATOM 2731 C CA . SER A 1 343 ? -42.562 -14.758 30.787 1.00 47.06 343 SER A CA 1
ATOM 2732 C C . SER A 1 343 ? -41.717 -15.737 29.960 1.00 47.06 343 SER A C 1
ATOM 2734 O O . SER A 1 343 ? -42.251 -16.379 29.059 1.00 47.06 343 SER A O 1
ATOM 2736 N N . PHE A 1 344 ? -40.422 -15.896 30.258 1.00 48.06 344 PHE A N 1
ATOM 2737 C CA . PHE A 1 344 ? -39.622 -16.971 29.656 1.00 48.06 344 PHE A CA 1
ATOM 2738 C C . PHE A 1 344 ? -39.869 -18.310 30.373 1.00 48.06 344 PHE A C 1
ATOM 2740 O O . PHE A 1 344 ? -39.963 -18.318 31.603 1.00 48.06 344 PHE A O 1
ATOM 2747 N N . PRO A 1 345 ? -39.966 -19.437 29.641 1.00 46.62 345 PRO A N 1
ATOM 2748 C CA . PRO A 1 345 ? -40.170 -20.749 30.243 1.00 46.62 345 PRO A CA 1
ATOM 2749 C C . PRO A 1 345 ? -39.051 -21.065 31.242 1.00 46.62 345 PRO A C 1
ATOM 2751 O O . PRO A 1 345 ? -37.866 -20.913 30.948 1.00 46.62 345 PRO A O 1
ATOM 2754 N N . ALA A 1 346 ? -39.455 -21.502 32.434 1.00 50.75 346 ALA A N 1
ATOM 2755 C CA . ALA A 1 346 ? -38.618 -21.739 33.612 1.00 50.75 346 ALA A CA 1
ATOM 2756 C C . ALA A 1 346 ? -37.618 -22.911 33.478 1.00 50.75 346 ALA A C 1
ATOM 2758 O O . ALA A 1 346 ? -37.015 -23.314 34.468 1.00 50.75 346 ALA A O 1
ATOM 2759 N N . GLU A 1 347 ? -37.447 -23.465 32.275 1.00 51.44 347 GLU A N 1
ATOM 2760 C CA . GLU A 1 347 ? -36.586 -24.622 31.998 1.00 51.44 347 GLU A CA 1
ATOM 2761 C C . GLU A 1 347 ? -35.169 -24.235 31.538 1.00 51.44 347 GLU A C 1
ATOM 2763 O O . GLU A 1 347 ? -34.314 -25.107 31.402 1.00 51.44 347 GLU A O 1
ATOM 2768 N N . LEU A 1 348 ? -34.885 -22.944 31.317 1.00 53.94 348 LEU A N 1
ATOM 2769 C CA . LEU A 1 348 ? -33.530 -22.491 31.001 1.00 53.94 348 LEU A CA 1
ATOM 2770 C C . LEU A 1 348 ? -32.729 -22.276 32.291 1.00 53.94 348 LEU A C 1
ATOM 2772 O O . LEU A 1 348 ? -33.122 -21.474 33.140 1.00 53.94 348 LEU A O 1
ATOM 2776 N N . ASP A 1 349 ? -31.597 -22.968 32.408 1.00 59.38 349 ASP A N 1
ATOM 2777 C CA . ASP A 1 349 ? -30.632 -22.830 33.501 1.00 59.38 349 ASP A CA 1
ATOM 2778 C C . ASP A 1 349 ? -30.264 -21.351 33.724 1.00 59.38 349 ASP A C 1
ATOM 2780 O O . ASP A 1 349 ? -29.506 -20.738 32.963 1.00 59.38 349 ASP A O 1
ATOM 2784 N N . LEU A 1 350 ? -30.833 -20.762 34.782 1.00 58.09 350 LEU A N 1
ATOM 2785 C CA . LEU A 1 350 ? -30.641 -19.358 35.152 1.00 58.09 350 LEU A CA 1
ATOM 2786 C C . LEU A 1 350 ? -29.162 -19.028 35.381 1.00 58.09 350 LEU A C 1
ATOM 2788 O O . LEU A 1 350 ? -28.767 -17.877 35.178 1.00 58.09 350 LEU A O 1
ATOM 2792 N N . SER A 1 351 ? -28.346 -20.029 35.738 1.00 59.62 351 SER A N 1
ATOM 2793 C CA . SER A 1 351 ? -26.912 -19.858 35.962 1.00 59.62 351 SER A CA 1
ATOM 2794 C C . SER A 1 351 ? -26.140 -19.554 34.676 1.00 59.62 351 SER A C 1
ATOM 2796 O O . SER A 1 351 ? -25.071 -18.967 34.762 1.00 59.62 351 SER A O 1
ATOM 2798 N N . GLN A 1 352 ? -26.684 -19.856 33.487 1.00 65.25 352 GLN A N 1
ATOM 2799 C CA . GLN A 1 352 ? -26.028 -19.626 32.188 1.00 65.25 352 GLN A CA 1
ATOM 2800 C C . GLN A 1 352 ? -26.641 -18.490 31.364 1.00 65.25 352 GLN A C 1
ATOM 2802 O O . GLN A 1 352 ? -26.104 -18.130 30.318 1.00 65.25 352 GLN A O 1
ATOM 2807 N N . ARG A 1 353 ? -27.726 -17.868 31.838 1.00 70.25 353 ARG A N 1
ATOM 2808 C CA . ARG A 1 353 ? -28.496 -16.853 31.094 1.00 70.25 353 ARG A CA 1
ATOM 2809 C C . ARG A 1 353 ? -27.672 -15.648 30.621 1.00 70.25 353 ARG A C 1
ATOM 2811 O O . ARG A 1 353 ? -27.999 -15.053 29.603 1.00 70.25 353 ARG A O 1
ATOM 2818 N N . ASN A 1 354 ? -26.616 -15.290 31.351 1.00 82.81 354 ASN A N 1
ATOM 2819 C CA . ASN A 1 354 ? -25.734 -14.161 31.028 1.00 82.81 354 ASN A CA 1
ATOM 2820 C C . ASN A 1 354 ? -24.366 -14.603 30.495 1.00 82.81 354 ASN A C 1
ATOM 2822 O O . ASN A 1 354 ? -23.449 -13.781 30.405 1.00 82.81 354 ASN A O 1
ATOM 2826 N N . ARG A 1 355 ? -24.203 -15.893 30.182 1.00 87.62 355 ARG A N 1
ATOM 2827 C CA . ARG A 1 355 ? -22.973 -16.423 29.606 1.00 87.62 355 ARG A CA 1
ATOM 2828 C C . ARG A 1 355 ? -22.927 -16.061 28.135 1.00 87.62 355 ARG A C 1
ATOM 2830 O O . ARG A 1 355 ? -23.720 -16.561 27.346 1.00 87.62 355 ARG A O 1
ATOM 2837 N N . VAL A 1 356 ? -21.957 -15.242 27.765 1.00 90.06 356 VAL A N 1
ATOM 2838 C CA . VAL A 1 356 ? -21.688 -14.920 26.367 1.00 90.06 356 VAL A CA 1
ATOM 2839 C C . VAL A 1 356 ? -20.291 -15.384 25.986 1.00 90.06 356 VAL A C 1
ATOM 2841 O O . VAL A 1 356 ? -19.369 -15.356 26.801 1.00 90.06 356 VAL A O 1
ATOM 2844 N N . VAL A 1 357 ? -20.145 -15.882 24.762 1.00 91.75 357 VAL A N 1
ATOM 2845 C CA . VAL A 1 357 ? -18.902 -16.462 24.245 1.00 91.75 357 VAL A CA 1
ATOM 2846 C C . VAL A 1 357 ? -18.474 -15.654 23.040 1.00 91.75 357 VAL A C 1
ATOM 2848 O O . VAL A 1 357 ? -19.286 -15.446 22.153 1.00 91.75 357 VAL A O 1
ATOM 2851 N N . CYS A 1 358 ? -17.223 -15.199 23.018 1.00 93.88 358 CYS A N 1
ATOM 2852 C CA . CYS A 1 358 ? -16.651 -14.499 21.869 1.00 93.88 358 CYS A CA 1
ATOM 2853 C C . CYS A 1 358 ? -16.589 -15.423 20.645 1.00 93.88 358 CYS A C 1
ATOM 2855 O O . CYS A 1 358 ? -15.942 -16.469 20.727 1.00 93.88 358 CYS A O 1
ATOM 2857 N N . ASP A 1 359 ? -17.183 -15.018 19.523 1.00 93.12 359 ASP A N 1
ATOM 2858 C CA . ASP A 1 359 ? -17.247 -15.836 18.304 1.00 93.12 359 ASP A CA 1
ATOM 2859 C C . ASP A 1 359 ? -15.872 -16.014 17.640 1.00 93.12 359 ASP A C 1
ATOM 2861 O O . ASP A 1 359 ? -15.625 -17.013 16.971 1.00 93.12 359 ASP A O 1
ATOM 2865 N N . GLU A 1 360 ? -14.939 -15.084 17.871 1.00 92.25 360 GLU A N 1
ATOM 2866 C CA . GLU A 1 360 ? -13.590 -15.126 17.292 1.00 92.25 360 GLU A CA 1
ATOM 2867 C C . GLU A 1 360 ? -12.629 -16.034 18.091 1.00 92.25 360 GLU A C 1
ATOM 2869 O O . GLU A 1 360 ? -11.843 -16.775 17.510 1.00 92.25 360 GLU A O 1
ATOM 2874 N N . CYS A 1 361 ? -12.664 -16.003 19.433 1.00 94.06 361 CYS A N 1
ATOM 2875 C CA . CYS A 1 361 ? -11.673 -16.712 20.271 1.00 94.06 361 CYS A CA 1
ATOM 2876 C C . CYS A 1 361 ? -12.257 -17.697 21.297 1.00 94.06 361 CYS A C 1
ATOM 2878 O O . CYS A 1 361 ? -11.516 -18.245 22.122 1.00 94.06 361 CYS A O 1
ATOM 2880 N N . GLY A 1 362 ? -13.580 -17.867 21.330 1.00 93.31 362 GLY A N 1
ATOM 2881 C CA . GLY A 1 362 ? -14.275 -18.767 22.252 1.00 93.31 362 GLY A CA 1
ATOM 2882 C C . GLY A 1 362 ? -14.203 -18.368 23.731 1.00 93.31 362 GLY A C 1
ATOM 2883 O O . GLY A 1 362 ? -14.561 -19.161 24.599 1.00 93.31 362 GLY A O 1
ATOM 2884 N N . PHE A 1 363 ? -13.717 -17.165 24.062 1.00 94.38 363 PHE A N 1
ATOM 2885 C CA . PHE A 1 363 ? -13.619 -16.724 25.455 1.00 94.38 363 PHE A CA 1
ATOM 2886 C C . PHE A 1 363 ? -15.007 -16.480 26.052 1.00 94.38 363 PHE A C 1
ATOM 2888 O O . PHE A 1 363 ? -15.765 -15.655 25.539 1.00 94.38 363 PHE A O 1
ATOM 2895 N N . ALA A 1 364 ? -15.315 -17.175 27.148 1.00 92.44 364 ALA A N 1
ATOM 2896 C CA . ALA A 1 364 ? -16.574 -17.033 27.864 1.00 92.44 364 ALA A CA 1
ATOM 2897 C C . ALA A 1 364 ? -16.505 -15.904 28.900 1.00 92.44 364 ALA A C 1
ATOM 2899 O O . ALA A 1 364 ? -15.566 -15.809 29.695 1.00 92.44 364 ALA A O 1
ATOM 2900 N N . MET A 1 365 ? -17.540 -15.073 28.929 1.00 92.06 365 MET A N 1
ATOM 2901 C CA . MET A 1 365 ? -17.656 -13.930 29.826 1.00 92.06 365 MET A CA 1
ATOM 2902 C C . MET A 1 365 ? -19.091 -13.724 30.299 1.00 92.06 365 MET A C 1
ATOM 2904 O O . MET A 1 365 ? -20.047 -14.243 29.722 1.00 92.06 365 MET A O 1
ATOM 2908 N N . CYS A 1 366 ? -19.234 -12.945 31.36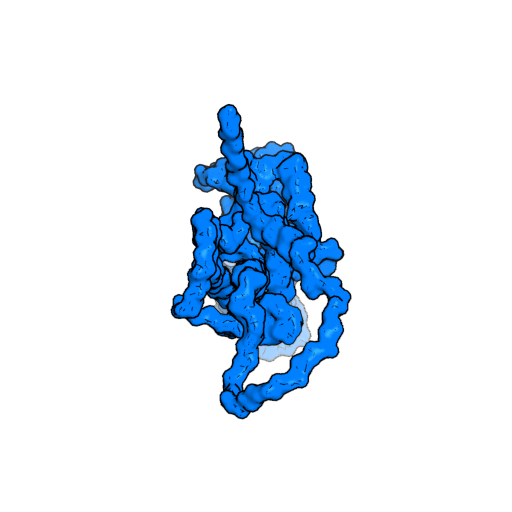5 1.00 90.50 366 CYS A N 1
ATOM 2909 C CA . CYS A 1 366 ? -20.536 -12.524 31.857 1.00 90.50 366 CYS A CA 1
ATOM 2910 C C . CYS A 1 366 ? -20.974 -11.224 31.172 1.00 90.50 366 CYS A C 1
ATOM 2912 O O . CYS A 1 366 ? -20.312 -10.193 31.308 1.00 90.50 366 CYS A O 1
ATOM 2914 N N . PHE A 1 367 ? -22.121 -11.249 30.491 1.00 88.75 367 PHE A N 1
ATOM 2915 C CA . PHE A 1 367 ? -22.693 -10.089 29.800 1.00 88.75 367 PHE A CA 1
ATOM 2916 C C . PHE A 1 367 ? -22.987 -8.908 30.737 1.00 88.75 367 PHE A C 1
ATOM 2918 O O . PHE A 1 367 ? -22.791 -7.748 30.361 1.00 88.75 367 PHE A O 1
ATOM 2925 N N . THR A 1 368 ? -23.463 -9.198 31.951 1.00 86.19 368 THR A N 1
ATOM 2926 C CA . THR A 1 368 ? -23.862 -8.191 32.945 1.00 86.19 368 THR A CA 1
ATOM 2927 C C . THR A 1 368 ? -22.659 -7.601 33.673 1.00 86.19 368 THR A C 1
ATOM 2929 O O . THR A 1 368 ? -22.564 -6.385 33.807 1.00 86.19 368 THR A O 1
ATOM 2932 N N . HIS A 1 369 ? -21.734 -8.445 34.139 1.00 85.75 369 HIS A N 1
ATOM 2933 C CA . HIS A 1 369 ? -20.603 -8.004 34.963 1.00 85.75 369 HIS A CA 1
ATOM 2934 C C . HIS A 1 369 ? -19.375 -7.570 34.168 1.00 85.75 369 HIS A C 1
ATOM 2936 O O . HIS A 1 369 ? -18.508 -6.912 34.740 1.00 85.75 369 HIS A O 1
ATOM 2942 N N . GLN A 1 370 ? -19.287 -7.946 32.888 1.00 87.75 370 GLN A N 1
ATOM 2943 C CA . GLN A 1 370 ? -18.118 -7.714 32.036 1.00 87.75 370 GLN A CA 1
ATOM 2944 C C . GLN A 1 370 ? -16.821 -8.239 32.677 1.00 87.75 370 GLN A C 1
ATOM 2946 O O . GLN A 1 370 ? -15.795 -7.566 32.727 1.00 87.75 370 GLN A O 1
ATOM 2951 N N . THR A 1 371 ? -16.880 -9.477 33.173 1.00 89.81 371 THR A N 1
ATOM 2952 C CA . THR A 1 371 ? -15.746 -10.232 33.727 1.00 89.81 371 THR A CA 1
ATOM 2953 C C . THR A 1 371 ? -15.611 -11.580 33.014 1.00 89.81 371 THR A C 1
ATOM 2955 O O . THR A 1 371 ? -16.571 -12.008 32.358 1.00 89.81 371 THR A O 1
ATOM 2958 N N . PRO A 1 372 ? -14.477 -12.299 33.167 1.00 91.38 372 PRO A N 1
ATOM 2959 C CA . PRO A 1 372 ? -14.417 -13.719 32.827 1.00 91.38 372 PRO A CA 1
ATOM 2960 C C . PRO A 1 372 ? -15.612 -14.478 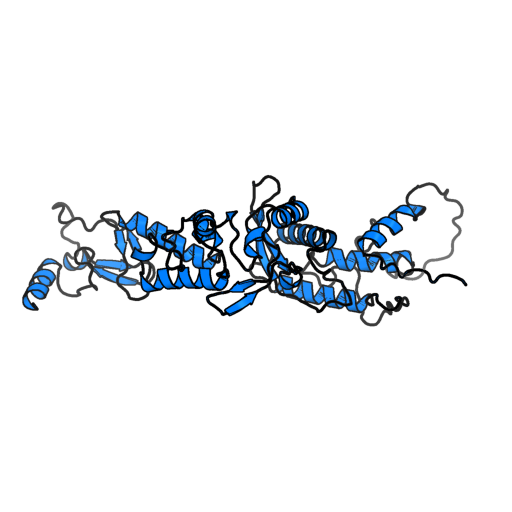33.418 1.00 91.38 372 PRO A C 1
ATOM 2962 O O . PRO A 1 372 ? -16.122 -14.101 34.482 1.00 91.38 372 PRO A O 1
ATOM 2965 N N . TRP A 1 373 ? -16.085 -15.500 32.703 1.00 90.81 373 TRP A N 1
ATOM 2966 C CA . TRP A 1 373 ? -17.254 -16.270 33.118 1.00 90.81 373 TRP A CA 1
ATOM 2967 C C . TRP A 1 373 ? -17.051 -16.883 34.509 1.00 90.81 373 TRP A C 1
ATOM 2969 O O . TRP A 1 373 ? -16.009 -17.471 34.793 1.00 90.81 373 TRP A O 1
ATOM 2979 N N . HIS A 1 374 ? -18.049 -16.726 35.377 1.00 86.38 374 HIS A N 1
ATOM 2980 C CA . HIS A 1 374 ? -18.027 -17.240 36.741 1.00 86.38 374 HIS A CA 1
ATOM 2981 C C . HIS A 1 374 ? -18.837 -18.539 36.814 1.00 86.38 374 HIS A C 1
ATOM 2983 O O . HIS A 1 374 ? -20.049 -18.529 37.013 1.00 86.38 374 HIS A O 1
ATOM 2989 N N . GLU A 1 375 ? -18.163 -19.671 36.605 1.00 82.25 375 GLU A N 1
ATOM 2990 C CA . GLU A 1 375 ? -18.794 -20.993 36.653 1.00 82.25 375 GLU A CA 1
ATOM 2991 C C . GLU A 1 375 ? -19.304 -21.334 38.059 1.00 82.25 375 GLU A C 1
ATOM 2993 O O . GLU A 1 375 ? -18.643 -21.063 39.061 1.00 82.25 375 GLU A O 1
ATOM 2998 N N . GLY A 1 376 ? -20.481 -21.958 38.123 1.00 78.56 376 GLY A N 1
ATOM 2999 C CA . GLY A 1 376 ? -21.044 -22.504 39.360 1.00 78.56 376 GLY A CA 1
ATOM 3000 C C . GLY A 1 376 ? -21.714 -21.495 40.294 1.00 78.56 376 GLY A C 1
ATOM 3001 O O . GLY A 1 376 ? -22.213 -21.913 41.333 1.00 78.56 376 GLY A O 1
ATOM 3002 N N . VAL A 1 377 ? -21.754 -20.207 39.939 1.00 80.94 377 VAL A N 1
ATOM 3003 C CA . VAL A 1 377 ? -22.499 -19.170 40.674 1.00 80.94 377 VAL A CA 1
ATOM 3004 C C . VAL A 1 377 ? -23.275 -18.289 39.706 1.00 80.94 377 VAL A C 1
ATOM 3006 O O . VAL A 1 377 ? -22.777 -17.936 38.631 1.00 80.94 377 VAL A O 1
ATOM 3009 N N . ASP A 1 378 ? -24.494 -17.911 40.084 1.00 81.81 378 ASP A N 1
ATOM 3010 C CA . ASP A 1 378 ? -25.287 -16.983 39.282 1.00 81.81 378 ASP A CA 1
ATOM 3011 C C . ASP A 1 378 ? -24.791 -15.529 39.428 1.00 81.81 378 ASP A C 1
ATOM 3013 O O . ASP A 1 378 ? -23.867 -15.214 40.187 1.00 81.81 378 ASP A O 1
ATOM 3017 N N . CYS A 1 379 ? -25.380 -14.603 38.667 1.00 83.38 379 CYS A N 1
ATOM 3018 C CA . CYS A 1 379 ? -24.948 -13.209 38.723 1.00 83.38 379 CYS A CA 1
ATOM 3019 C C . CYS A 1 379 ? -25.228 -12.522 40.076 1.00 83.38 379 CYS A C 1
ATOM 3021 O O . CYS A 1 379 ? -24.495 -11.612 40.464 1.00 83.38 379 CYS A O 1
ATOM 3023 N N . ILE A 1 380 ? -26.266 -12.928 40.804 1.00 82.56 380 ILE A N 1
ATOM 3024 C CA . ILE A 1 380 ? -26.613 -12.331 42.098 1.00 82.56 380 ILE A CA 1
ATOM 3025 C C . ILE A 1 380 ? -25.582 -12.772 43.142 1.00 82.56 380 ILE A C 1
ATOM 3027 O O . ILE A 1 380 ? -24.992 -11.936 43.832 1.00 82.56 380 ILE A O 1
ATOM 3031 N N . GLU A 1 381 ? -25.313 -14.075 43.209 1.00 82.19 381 GLU A N 1
ATOM 3032 C CA . GLU A 1 381 ? -24.317 -14.674 44.095 1.00 82.19 381 GLU A CA 1
ATOM 3033 C C . GLU A 1 381 ? -22.915 -14.124 43.821 1.00 82.19 381 GLU A C 1
ATOM 3035 O O . GLU A 1 381 ? -22.207 -13.725 44.752 1.00 82.19 381 GLU A O 1
ATOM 3040 N N . PHE A 1 382 ? -22.530 -14.019 42.544 1.00 83.50 382 PHE A N 1
ATOM 3041 C CA . PHE A 1 382 ? -21.252 -13.428 42.149 1.00 83.50 382 PHE A CA 1
ATOM 3042 C C . PHE A 1 382 ? -21.118 -11.973 42.620 1.00 83.50 382 PHE A C 1
ATOM 3044 O O . PHE A 1 382 ? -20.063 -11.578 43.128 1.00 83.50 382 PHE A O 1
ATOM 3051 N N . GLY A 1 383 ? -22.194 -11.184 42.512 1.00 80.62 383 GLY A N 1
ATOM 3052 C CA . GLY A 1 383 ? -22.246 -9.819 43.031 1.00 80.62 383 GLY A CA 1
ATOM 3053 C C . GLY A 1 383 ? -21.931 -9.759 44.529 1.00 80.62 383 GLY A C 1
ATOM 3054 O O . GLY A 1 383 ? -21.050 -9.004 44.942 1.00 80.62 383 GLY A O 1
ATOM 3055 N N . VAL A 1 384 ? -22.573 -10.606 45.340 1.00 82.56 384 VAL A N 1
ATOM 3056 C CA . VAL A 1 384 ? -22.344 -10.674 46.798 1.00 82.56 384 VAL A CA 1
ATOM 3057 C C . VAL A 1 384 ? -20.912 -11.107 47.136 1.00 82.56 384 VAL A C 1
ATOM 3059 O O . VAL A 1 384 ? -20.289 -10.543 48.038 1.00 82.56 384 VAL A O 1
ATOM 3062 N N . LEU A 1 385 ? -20.361 -12.086 46.414 1.00 79.62 385 LEU A N 1
ATOM 3063 C CA . LEU A 1 385 ? -18.998 -12.579 46.640 1.00 79.62 385 LEU A CA 1
ATOM 3064 C C . LEU A 1 385 ? -17.929 -11.532 46.312 1.00 79.62 385 LEU A C 1
ATOM 3066 O O . LEU A 1 385 ? -16.925 -11.444 47.022 1.00 79.62 385 LEU A O 1
ATOM 3070 N N . ARG A 1 386 ? -18.141 -10.717 45.270 1.00 76.25 386 ARG A N 1
ATOM 3071 C CA . ARG A 1 386 ? -17.230 -9.621 44.911 1.00 76.25 386 ARG A CA 1
ATOM 3072 C C . ARG A 1 386 ? -17.201 -8.531 45.986 1.00 76.25 386 ARG A C 1
ATOM 3074 O O . ARG A 1 386 ? -16.126 -8.024 46.289 1.00 76.25 386 ARG A O 1
ATOM 3081 N N . TRP A 1 387 ? -18.349 -8.224 46.594 1.00 63.25 387 TRP A N 1
ATOM 3082 C CA . TRP A 1 387 ? -18.457 -7.251 47.689 1.00 63.25 387 TRP A CA 1
ATOM 3083 C C . TRP A 1 387 ? -17.737 -7.678 48.971 1.00 63.25 387 TRP A C 1
ATOM 3085 O O . TRP A 1 387 ? -17.256 -6.821 49.692 1.00 63.25 387 TRP A O 1
ATOM 3095 N N . ARG A 1 388 ? -17.634 -8.980 49.267 1.00 61.56 388 ARG A N 1
ATOM 3096 C CA . ARG A 1 388 ? -16.963 -9.477 50.487 1.00 61.56 388 ARG A CA 1
ATOM 3097 C C . ARG A 1 388 ? -15.432 -9.506 50.405 1.00 61.56 388 ARG A C 1
ATOM 3099 O O . ARG A 1 388 ? -14.785 -9.805 51.405 1.00 61.56 388 ARG A O 1
ATOM 3106 N N . LYS A 1 389 ? -14.857 -9.291 49.218 1.00 57.91 389 LYS A N 1
ATOM 3107 C CA . LYS A 1 389 ? -13.400 -9.303 48.983 1.00 57.91 389 LYS A CA 1
ATOM 3108 C C . LYS A 1 389 ? -12.758 -7.909 49.021 1.00 57.91 389 LYS A C 1
ATOM 3110 O O . LYS A 1 389 ? -11.533 -7.829 48.959 1.00 57.91 389 LYS A O 1
ATOM 3115 N N . HIS A 1 390 ? -13.565 -6.856 49.107 1.00 43.19 390 HIS A N 1
ATOM 3116 C CA . HIS A 1 390 ? -13.157 -5.475 49.360 1.00 43.19 390 HIS A CA 1
ATOM 3117 C C . HIS A 1 390 ? -13.647 -5.064 50.745 1.00 43.19 390 HIS A C 1
ATOM 3119 O O . HIS A 1 390 ? -12.972 -4.207 51.354 1.00 43.19 390 HIS A O 1
#